Protein AF-R5JD86-F1 (afdb_monomer_lite)

Radius of gyration: 34.87 Å; chains: 1; bounding box: 81×85×89 Å

Foldseek 3Di:
DPPVVVCVVVVLVVLLVLLVLLVVLVLVVVLVVCVVCVVVVVVCVVPVDDDDDDDDDDDDDDDDCPPVVVVVVVVVVVVVVVVVVVVVVVVVVVVVVVVVVVVVVVVVVVVVVPDDDDDDDDDDDDDPDPPPPVVVVVVVVVVVVVPDDPQPVLLVVCVPADFDDDDCPDPQVAFAPFWFKKWWWWQDPVRGIDIDIDTGRGNVLVSVLCVVLVIRTRDIDTDPVCCVVCVCLQAQPDADDLVNLLVLLVQLLVCVVVPHDNLVSLSVVLVVDPDPSVVSLSSQLSSCVVVPDQSLVSNVSHPRHDAPLLSVLSVLCVVVVNNSVSSVVVSVVSVVVVVLVVLLCVLVVVLSVLVVVLCVVLLCCLQPVLVVLVVVVVVDPPQDQDPLLVVSVVVSVCCNVCVVVVVVVSVVSSVVLVVCCVPPPVSVQSSLVSQLPDPLSVLLSLLVLLLLLLVQLLSCVVSVNDNLVSLVSSLSRDPHVVVNQLSVVLNVCVVVVHQSLVSQPPDPSHDPQSSVLSVVCSVVVNSNVSSVVSSVVSSVSNSVSSVVCSVVSVVVSVVVSCVSVVSSVCSNVVSVVSVVVVVVD

Structure (mmCIF, N/CA/C/O backbone):
data_AF-R5JD86-F1
#
_entry.id   AF-R5JD86-F1
#
loop_
_atom_site.group_PDB
_atom_site.id
_atom_site.type_symbol
_atom_site.label_atom_id
_atom_site.label_alt_id
_atom_site.label_comp_id
_atom_site.label_asym_id
_atom_site.label_entity_id
_atom_site.label_seq_id
_atom_site.pdbx_PDB_ins_code
_atom_site.Cartn_x
_atom_site.Cartn_y
_atom_site.Cartn_z
_atom_site.occupancy
_atom_site.B_iso_or_equiv
_atom_site.auth_seq_id
_atom_site.auth_comp_id
_atom_site.auth_asym_id
_atom_site.auth_atom_id
_atom_site.pdbx_PDB_model_num
ATOM 1 N N . MET A 1 1 ? -19.990 -6.003 -42.210 1.00 45.31 1 MET A N 1
ATOM 2 C CA . MET A 1 1 ? -19.298 -6.649 -41.066 1.00 45.31 1 MET A CA 1
ATOM 3 C C . MET A 1 1 ? -17.768 -6.472 -41.062 1.00 45.31 1 MET A C 1
ATOM 5 O O . MET A 1 1 ? -17.205 -6.442 -39.978 1.00 45.31 1 MET A O 1
ATOM 9 N N . GLY A 1 2 ? -17.079 -6.305 -42.204 1.00 39.25 2 GLY A N 1
ATOM 10 C CA . GLY A 1 2 ? -15.602 -6.382 -42.266 1.00 39.25 2 GLY A CA 1
ATOM 11 C C . GLY A 1 2 ? -14.760 -5.263 -41.616 1.00 39.25 2 GLY A C 1
ATOM 12 O O . GLY A 1 2 ? -13.619 -5.518 -41.250 1.00 39.25 2 GLY A O 1
ATOM 13 N N . PHE A 1 3 ? -15.276 -4.042 -41.421 1.00 36.50 3 PHE A N 1
ATOM 14 C CA . PHE A 1 3 ? -14.418 -2.899 -41.039 1.00 36.50 3 PHE A CA 1
ATOM 15 C C . PHE A 1 3 ? -14.002 -2.857 -39.552 1.00 36.50 3 PHE A C 1
ATOM 17 O O . PHE A 1 3 ? -12.994 -2.245 -39.211 1.00 36.50 3 PHE A O 1
ATOM 24 N N . LYS A 1 4 ? -14.736 -3.528 -38.648 1.00 42.00 4 LYS A N 1
ATOM 25 C CA . LYS A 1 4 ? -14.386 -3.580 -37.210 1.00 42.00 4 LYS A CA 1
ATOM 26 C C . LYS A 1 4 ? -13.280 -4.590 -36.874 1.00 42.00 4 LYS A C 1
ATOM 28 O O . LYS A 1 4 ? -12.667 -4.467 -35.820 1.00 42.00 4 LYS A O 1
ATOM 33 N N . VAL A 1 5 ? -13.018 -5.568 -37.745 1.00 43.31 5 VAL A N 1
ATOM 34 C CA . VAL A 1 5 ? -12.048 -6.650 -37.482 1.00 43.31 5 VAL A CA 1
ATOM 35 C C . VAL A 1 5 ? -10.610 -6.215 -37.798 1.00 43.31 5 VAL A C 1
ATOM 37 O O . VAL A 1 5 ? -9.688 -6.610 -37.099 1.00 43.31 5 VAL A O 1
ATOM 40 N N . LEU A 1 6 ? -10.416 -5.338 -38.789 1.00 41.91 6 LEU A N 1
ATOM 41 C CA . LEU A 1 6 ? -9.093 -4.828 -39.187 1.00 41.91 6 LEU A CA 1
ATOM 42 C C . LEU A 1 6 ? -8.493 -3.788 -38.222 1.00 41.91 6 LEU A C 1
ATOM 44 O O . LEU A 1 6 ? -7.280 -3.602 -38.201 1.00 41.91 6 LEU A O 1
ATOM 48 N N . LEU A 1 7 ? -9.320 -3.120 -37.412 1.00 39.66 7 LEU A N 1
ATOM 49 C CA . LEU A 1 7 ? -8.876 -2.083 -36.471 1.00 39.66 7 LEU A CA 1
ATOM 50 C C . LEU A 1 7 ? -8.528 -2.612 -35.072 1.00 39.66 7 LEU A C 1
ATOM 52 O O . LEU A 1 7 ? -7.848 -1.912 -34.322 1.00 39.66 7 LEU A O 1
ATOM 56 N N . SER A 1 8 ? -8.939 -3.832 -34.709 1.00 45.66 8 SER A N 1
ATOM 57 C CA . SER A 1 8 ? -8.667 -4.376 -33.374 1.00 45.66 8 SER A CA 1
ATOM 58 C C . SER A 1 8 ? -7.170 -4.469 -33.021 1.00 45.66 8 SER A C 1
ATOM 60 O O . SER A 1 8 ? -6.835 -4.009 -31.928 1.00 45.66 8 SER A O 1
ATOM 62 N N . PRO A 1 9 ? -6.228 -4.931 -33.881 1.00 42.19 9 PRO A N 1
ATOM 63 C CA . PRO A 1 9 ? -4.818 -4.997 -33.486 1.00 42.19 9 PRO A CA 1
ATOM 64 C C . PRO A 1 9 ? -4.208 -3.605 -33.274 1.00 42.19 9 PRO A C 1
ATOM 66 O O . PRO A 1 9 ? -3.434 -3.420 -32.338 1.00 42.19 9 PRO A O 1
ATOM 69 N N . PHE A 1 10 ? -4.607 -2.597 -34.058 1.00 39.78 10 PHE A N 1
ATOM 70 C CA . PHE A 1 10 ? -4.170 -1.211 -33.850 1.00 39.78 10 PHE A CA 1
ATOM 71 C C . PHE A 1 10 ? -4.706 -0.614 -32.544 1.00 39.78 10 PHE A C 1
ATOM 73 O O . PHE A 1 10 ? -3.984 0.114 -31.867 1.00 39.78 10 PHE A O 1
ATOM 80 N N . VAL A 1 11 ? -5.935 -0.959 -32.149 1.00 43.94 11 VAL A N 1
ATOM 81 C CA . VAL A 1 11 ? -6.513 -0.565 -30.855 1.00 43.94 11 VAL A CA 1
ATOM 82 C C . VAL A 1 11 ? -5.755 -1.218 -29.691 1.00 43.94 11 VAL A C 1
ATOM 84 O O . VAL A 1 11 ? -5.423 -0.529 -28.727 1.00 43.94 11 VAL A O 1
ATOM 87 N N . TYR A 1 12 ? -5.389 -2.502 -29.788 1.00 43.97 12 TYR A N 1
ATOM 88 C CA . TYR A 1 12 ? -4.559 -3.163 -28.770 1.00 43.97 12 TYR A CA 1
ATOM 89 C C . TYR A 1 12 ? -3.136 -2.595 -28.697 1.00 43.97 12 TYR A C 1
ATOM 91 O O . TYR A 1 12 ? -2.645 -2.354 -27.595 1.00 43.97 12 TYR A O 1
ATOM 99 N N . VAL A 1 13 ? -2.492 -2.307 -29.834 1.00 40.47 13 VAL A N 1
ATOM 100 C CA . VAL A 1 13 ? -1.172 -1.652 -29.862 1.00 40.47 13 VAL A CA 1
ATOM 101 C C . VAL A 1 13 ? -1.251 -0.247 -29.263 1.00 40.47 13 VAL A C 1
ATOM 103 O O . VAL A 1 13 ? -0.431 0.086 -28.414 1.00 40.47 13 VAL A O 1
ATOM 106 N N . TYR A 1 14 ? -2.263 0.552 -29.616 1.00 49.34 14 TYR A N 1
ATOM 107 C CA . TYR A 1 14 ? -2.480 1.887 -29.047 1.00 49.34 14 TYR A CA 1
ATOM 108 C C . TYR A 1 14 ? -2.700 1.843 -27.528 1.00 49.34 14 TYR A C 1
ATOM 110 O O . TYR A 1 14 ? -2.069 2.603 -26.797 1.00 49.34 14 TYR A O 1
ATOM 118 N N . HIS A 1 15 ? -3.534 0.926 -27.025 1.00 45.91 15 HIS A N 1
ATOM 119 C CA . HIS A 1 15 ? -3.751 0.769 -25.585 1.00 45.91 15 HIS A CA 1
ATOM 120 C C . HIS A 1 15 ? -2.539 0.184 -24.849 1.00 45.91 15 HIS A C 1
ATOM 122 O O . HIS A 1 15 ? -2.291 0.582 -23.713 1.00 45.91 15 HIS A O 1
ATOM 128 N N . GLY A 1 16 ? -1.748 -0.684 -25.484 1.00 35.59 16 GLY A N 1
ATOM 129 C CA . GLY A 1 16 ? -0.464 -1.151 -24.956 1.00 35.59 16 GLY A CA 1
ATOM 130 C C . GLY A 1 16 ? 0.555 -0.015 -24.842 1.00 35.59 16 GLY A C 1
ATOM 131 O O . GLY A 1 16 ? 1.161 0.166 -23.788 1.00 35.59 16 GLY A O 1
ATOM 132 N N . LEU A 1 17 ? 0.675 0.821 -25.878 1.00 38.34 17 LEU A N 1
ATOM 133 C CA . LEU A 1 17 ? 1.522 2.018 -25.872 1.00 38.34 17 LEU A CA 1
ATOM 134 C C . LEU A 1 17 ? 1.046 3.032 -24.821 1.00 38.34 17 LEU A C 1
ATOM 136 O O . LEU A 1 17 ? 1.865 3.596 -24.101 1.00 38.34 17 LEU A O 1
ATOM 140 N N . LEU A 1 18 ? -0.270 3.205 -24.656 1.00 42.12 18 LEU A N 1
ATOM 141 C CA . LEU A 1 18 ? -0.853 4.036 -23.602 1.00 42.12 18 LEU A CA 1
ATOM 142 C C . LEU A 1 18 ? -0.566 3.466 -22.202 1.00 42.12 18 LEU A C 1
ATOM 144 O O . LEU A 1 18 ? -0.199 4.220 -21.307 1.00 42.12 18 LEU A O 1
ATOM 148 N N . ALA A 1 19 ? -0.676 2.150 -21.999 1.00 41.25 19 ALA A N 1
ATOM 149 C CA . ALA A 1 19 ? -0.350 1.495 -20.732 1.00 41.25 19 ALA A CA 1
ATOM 150 C C . ALA A 1 19 ? 1.147 1.610 -20.400 1.00 41.25 19 ALA A C 1
ATOM 152 O O . ALA A 1 19 ? 1.494 1.889 -19.254 1.00 41.25 19 ALA A O 1
ATOM 153 N N . ILE A 1 20 ? 2.026 1.492 -21.400 1.00 40.75 20 ILE A N 1
ATOM 154 C CA . ILE A 1 20 ? 3.467 1.745 -21.272 1.00 40.75 20 ILE A CA 1
ATOM 155 C C . ILE A 1 20 ? 3.723 3.221 -20.938 1.00 40.75 20 ILE A C 1
ATOM 157 O O . ILE A 1 20 ? 4.465 3.500 -20.004 1.00 40.75 20 ILE A O 1
ATOM 161 N N . LEU A 1 21 ? 3.058 4.174 -21.599 1.00 39.38 21 LEU A N 1
ATOM 162 C CA . LEU A 1 21 ? 3.149 5.607 -21.280 1.00 39.38 21 LEU A CA 1
ATOM 163 C C . LEU A 1 21 ? 2.588 5.952 -19.890 1.00 39.38 21 LEU A C 1
ATOM 165 O O . LEU A 1 21 ? 3.089 6.869 -19.247 1.00 39.38 21 LEU A O 1
ATOM 169 N N . ILE A 1 22 ? 1.597 5.213 -19.385 1.00 45.34 22 ILE A N 1
ATOM 170 C CA . ILE A 1 22 ? 1.053 5.359 -18.025 1.00 45.34 22 ILE A CA 1
ATOM 171 C C . ILE A 1 22 ? 1.972 4.706 -16.988 1.00 45.34 22 ILE A C 1
ATOM 173 O O . ILE A 1 22 ? 2.155 5.268 -15.910 1.00 45.34 22 ILE A O 1
ATOM 177 N N . ALA A 1 23 ? 2.594 3.567 -17.296 1.00 40.78 23 ALA A N 1
ATOM 178 C CA . ALA A 1 23 ? 3.607 2.942 -16.450 1.00 40.78 23 ALA A CA 1
ATOM 179 C C . ALA A 1 23 ? 4.862 3.824 -16.364 1.00 40.78 23 ALA A C 1
ATOM 181 O O . ALA A 1 23 ? 5.325 4.119 -15.265 1.00 40.78 23 ALA A O 1
ATOM 182 N N . ILE A 1 24 ? 5.331 4.345 -17.502 1.00 41.22 24 ILE A N 1
ATOM 183 C CA . ILE A 1 24 ? 6.388 5.357 -17.601 1.00 41.22 24 ILE A CA 1
ATOM 184 C C . ILE A 1 24 ? 5.951 6.653 -16.915 1.00 41.22 24 ILE A C 1
ATOM 186 O O . ILE A 1 24 ? 6.750 7.235 -16.205 1.00 41.22 24 ILE A O 1
ATOM 190 N N . GLY A 1 25 ? 4.699 7.097 -17.028 1.00 40.50 25 GLY A N 1
ATOM 191 C CA . GLY A 1 25 ? 4.195 8.298 -16.351 1.00 40.50 25 GLY A CA 1
ATOM 192 C C . GLY A 1 25 ? 4.081 8.137 -14.831 1.00 40.50 25 GLY A C 1
ATOM 193 O O . GLY A 1 25 ? 4.402 9.053 -14.079 1.00 40.50 25 GLY A O 1
ATOM 194 N N . SER A 1 26 ? 3.689 6.955 -14.357 1.00 41.22 26 SER A N 1
ATOM 195 C CA . SER A 1 26 ? 3.708 6.563 -12.945 1.00 41.22 26 SER A CA 1
ATOM 196 C C . SER A 1 26 ? 5.143 6.529 -12.423 1.00 41.22 26 SER A C 1
ATOM 198 O O . SER A 1 26 ? 5.466 7.185 -11.434 1.00 41.22 26 SER A O 1
ATOM 200 N N . PHE A 1 27 ? 6.029 5.849 -13.147 1.00 43.91 27 PHE A N 1
ATOM 201 C CA . PHE A 1 27 ? 7.451 5.763 -12.858 1.00 43.91 27 PHE A CA 1
ATOM 202 C C . PHE A 1 27 ? 8.108 7.148 -12.853 1.00 43.91 27 PHE A C 1
ATOM 204 O O . PHE A 1 27 ? 8.711 7.494 -11.847 1.00 43.91 27 PHE A O 1
ATOM 211 N N . ILE A 1 28 ? 7.900 7.982 -13.882 1.00 42.19 28 ILE A N 1
ATOM 212 C CA . ILE A 1 28 ? 8.324 9.390 -13.964 1.00 42.19 28 ILE A CA 1
ATOM 213 C C . ILE A 1 28 ? 7.741 10.183 -12.803 1.00 42.19 28 ILE A C 1
ATOM 215 O O . ILE A 1 28 ? 8.452 10.988 -12.227 1.00 42.19 28 ILE A O 1
ATOM 219 N N . ARG A 1 29 ? 6.494 9.958 -12.384 1.00 42.56 29 ARG A N 1
ATOM 220 C CA . ARG A 1 29 ? 5.926 10.633 -11.211 1.00 42.56 29 ARG A CA 1
ATOM 221 C C . ARG A 1 29 ? 6.627 10.219 -9.914 1.00 42.56 29 ARG A C 1
ATOM 223 O O . ARG A 1 29 ? 6.894 11.093 -9.095 1.00 42.56 29 ARG A O 1
ATOM 230 N N . TYR A 1 30 ? 6.957 8.942 -9.720 1.00 50.41 30 TYR A N 1
ATOM 231 C CA . TYR A 1 30 ? 7.744 8.477 -8.567 1.00 50.41 30 TYR A CA 1
ATOM 232 C C . TYR A 1 30 ? 9.201 8.948 -8.623 1.00 50.41 30 TYR A C 1
ATOM 234 O O . TYR A 1 30 ? 9.757 9.326 -7.598 1.00 50.41 30 TYR A O 1
ATOM 242 N N . VAL A 1 31 ? 9.778 9.008 -9.818 1.00 41.56 31 VAL A N 1
ATOM 243 C CA . VAL A 1 31 ? 11.089 9.576 -10.140 1.00 41.56 31 VAL A CA 1
ATOM 244 C C . VAL A 1 31 ? 11.128 11.074 -9.864 1.00 41.56 31 VAL A C 1
ATOM 246 O O . VAL A 1 31 ? 12.050 11.539 -9.218 1.00 41.56 31 VAL A O 1
ATOM 249 N N . PHE A 1 32 ? 10.122 11.834 -10.286 1.00 39.75 32 PHE A N 1
ATOM 250 C CA . PHE A 1 32 ? 10.070 13.291 -10.180 1.00 39.75 32 PHE A CA 1
ATOM 251 C C . PHE A 1 32 ? 9.712 13.714 -8.756 1.00 39.75 32 PHE A C 1
ATOM 253 O O . PHE A 1 32 ? 10.311 14.645 -8.231 1.00 39.75 32 PHE A O 1
ATOM 260 N N . LEU A 1 33 ? 8.833 12.966 -8.072 1.00 44.28 33 LEU A N 1
ATOM 261 C CA . LEU A 1 33 ? 8.681 13.042 -6.615 1.00 44.28 33 LEU A CA 1
ATOM 262 C C . LEU A 1 33 ? 9.970 12.630 -5.896 1.00 44.28 33 LEU A C 1
ATOM 264 O O . LEU A 1 33 ? 10.293 13.223 -4.875 1.00 44.28 33 LEU A O 1
ATOM 268 N N . GLY A 1 34 ? 10.717 11.662 -6.430 1.00 40.78 34 GLY A N 1
ATOM 269 C CA . GLY A 1 34 ? 12.030 11.248 -5.943 1.00 40.78 34 GLY A CA 1
ATOM 270 C C . GLY A 1 34 ? 13.074 12.356 -6.072 1.00 40.78 34 GLY A C 1
ATOM 271 O O . GLY A 1 34 ? 13.744 12.644 -5.093 1.00 40.78 34 GLY A O 1
ATOM 272 N N . ILE A 1 35 ? 13.148 13.033 -7.221 1.00 42.50 35 ILE A N 1
ATOM 273 C CA . ILE A 1 35 ? 14.048 14.158 -7.526 1.00 42.50 35 ILE A CA 1
ATOM 274 C C . ILE A 1 35 ? 13.656 15.408 -6.725 1.00 42.50 35 ILE A C 1
ATOM 276 O O . ILE A 1 35 ? 14.527 16.053 -6.156 1.00 42.50 35 ILE A O 1
ATOM 280 N N . LEU A 1 36 ? 12.365 15.733 -6.593 1.00 41.94 36 LEU A N 1
ATOM 281 C CA . LEU A 1 36 ? 11.893 16.812 -5.708 1.00 41.94 36 LEU A CA 1
ATOM 282 C C . LEU A 1 36 ? 12.123 16.489 -4.226 1.00 41.94 36 LEU A C 1
ATOM 284 O O . LEU A 1 36 ? 12.422 17.382 -3.434 1.00 41.94 36 LEU A O 1
ATOM 288 N N . ALA A 1 37 ? 12.022 15.216 -3.840 1.00 41.00 37 ALA A N 1
ATOM 289 C CA . ALA A 1 37 ? 12.393 14.771 -2.507 1.00 41.00 37 ALA A CA 1
ATOM 290 C C . ALA A 1 37 ? 13.915 14.688 -2.321 1.00 41.00 37 ALA A C 1
ATOM 292 O O . ALA A 1 37 ? 14.352 14.796 -1.181 1.00 41.00 37 ALA A O 1
ATOM 293 N N . PHE A 1 38 ? 14.721 14.547 -3.378 1.00 39.97 38 PHE A N 1
ATOM 294 C CA . PHE A 1 38 ? 16.162 14.278 -3.317 1.00 39.97 38 PHE A CA 1
ATOM 295 C C . PHE A 1 38 ? 16.941 15.343 -2.523 1.00 39.97 38 PHE A C 1
ATOM 297 O O . PHE A 1 38 ? 17.657 14.946 -1.602 1.00 39.97 38 PHE A O 1
ATOM 304 N N . PRO A 1 39 ? 16.726 16.668 -2.703 1.00 44.28 39 PRO A N 1
ATOM 305 C CA . PRO A 1 39 ? 17.288 17.681 -1.808 1.00 44.28 39 PRO A CA 1
ATOM 306 C C . PRO A 1 39 ? 16.869 17.473 -0.347 1.00 44.28 39 PRO A C 1
ATOM 308 O O . PRO A 1 39 ? 17.704 17.463 0.555 1.00 44.28 39 PRO A O 1
ATOM 311 N N . THR A 1 40 ? 15.578 17.232 -0.092 1.00 42.69 40 THR A N 1
ATOM 312 C CA . THR A 1 40 ? 15.061 17.018 1.274 1.00 42.69 40 THR A CA 1
ATOM 313 C C . THR A 1 40 ? 15.530 15.697 1.895 1.00 42.69 40 THR A C 1
ATOM 315 O O . THR A 1 40 ? 15.590 15.576 3.117 1.00 42.69 40 THR A O 1
ATOM 318 N N . MET A 1 41 ? 15.878 14.711 1.067 1.00 43.44 41 MET A N 1
ATOM 319 C CA . MET A 1 41 ? 16.359 13.390 1.453 1.00 43.44 41 MET A CA 1
ATOM 320 C C . MET A 1 41 ? 17.859 13.412 1.731 1.00 43.44 41 MET A C 1
ATOM 322 O O . MET A 1 41 ? 18.262 12.849 2.739 1.00 43.44 41 MET A O 1
ATOM 326 N N . ILE A 1 42 ? 18.663 14.126 0.935 1.00 44.97 42 ILE A N 1
ATOM 327 C CA . ILE A 1 42 ? 20.075 14.401 1.242 1.00 44.97 42 ILE A CA 1
ATOM 328 C C . ILE A 1 42 ? 20.181 15.204 2.540 1.00 44.97 42 ILE A C 1
ATOM 330 O O . ILE A 1 42 ? 20.923 14.811 3.436 1.00 44.97 42 ILE A O 1
ATOM 334 N N . VAL A 1 43 ? 19.374 16.260 2.704 1.00 46.69 43 VAL A N 1
ATOM 335 C CA . VAL A 1 43 ? 19.314 17.012 3.968 1.00 46.69 43 VAL A CA 1
ATOM 336 C C . VAL A 1 43 ? 18.906 16.097 5.127 1.00 46.69 43 VAL A C 1
ATOM 338 O O . VAL A 1 43 ? 19.534 16.138 6.178 1.00 46.69 43 VAL A O 1
ATOM 341 N N . ARG A 1 44 ? 17.928 15.196 4.956 1.00 44.34 44 ARG A N 1
ATOM 342 C CA . ARG A 1 44 ? 17.581 14.206 5.995 1.00 44.34 44 ARG A CA 1
ATOM 343 C C . ARG A 1 44 ? 18.658 13.145 6.233 1.00 44.34 44 ARG A C 1
ATOM 345 O O . ARG A 1 44 ? 18.759 12.688 7.361 1.00 44.34 44 ARG A O 1
ATOM 352 N N . LEU A 1 45 ? 19.451 12.760 5.236 1.00 43.56 45 LEU A N 1
ATOM 353 C CA . LEU A 1 45 ? 20.559 11.811 5.392 1.00 43.56 45 LEU A CA 1
ATOM 354 C C . LEU A 1 45 ? 21.751 12.443 6.123 1.00 43.56 45 LEU A C 1
ATOM 356 O O . LEU A 1 45 ? 22.388 11.765 6.920 1.00 43.56 45 LEU A O 1
ATOM 360 N N . PHE A 1 46 ? 22.004 13.740 5.929 1.00 46.00 46 PHE A N 1
ATOM 361 C CA . PHE A 1 46 ? 23.019 14.484 6.684 1.00 46.00 46 PHE A CA 1
ATOM 362 C C . PHE A 1 46 ? 22.548 14.947 8.074 1.00 46.00 46 PHE A C 1
ATOM 364 O O . PHE A 1 46 ? 23.375 15.114 8.966 1.00 46.00 46 PHE A O 1
ATOM 371 N N . VAL A 1 47 ? 21.240 15.145 8.284 1.00 43.69 47 VAL A N 1
ATOM 372 C CA . VAL A 1 47 ? 20.673 15.622 9.564 1.00 43.69 47 VAL A CA 1
ATOM 373 C C . VAL A 1 47 ? 20.168 14.480 10.462 1.00 43.69 47 VAL A C 1
ATOM 375 O O . VAL A 1 47 ? 20.021 14.683 11.667 1.00 43.69 47 VAL A O 1
ATOM 378 N N . ARG A 1 48 ? 19.926 13.262 9.948 1.00 35.56 48 ARG A N 1
ATOM 379 C CA . ARG A 1 48 ? 19.455 12.127 10.769 1.00 35.56 48 ARG A CA 1
ATOM 380 C C . ARG A 1 48 ? 20.595 11.357 11.441 1.00 35.56 48 ARG A C 1
ATOM 382 O O . ARG A 1 48 ? 20.855 10.210 11.108 1.00 35.56 48 ARG A O 1
ATOM 389 N N . ASP A 1 49 ? 21.170 12.051 12.417 1.00 33.78 49 ASP A N 1
ATOM 390 C CA . ASP A 1 49 ? 21.819 11.608 13.659 1.00 33.78 49 ASP A CA 1
ATOM 391 C C . ASP A 1 49 ? 22.789 10.405 13.669 1.00 33.78 49 ASP A C 1
ATOM 393 O O . ASP A 1 49 ? 22.507 9.288 13.240 1.00 33.78 49 ASP A O 1
ATOM 397 N N . LYS A 1 50 ? 23.915 10.629 14.354 1.00 36.91 50 LYS A N 1
ATOM 398 C CA . LYS A 1 50 ? 24.876 9.616 14.796 1.00 36.91 50 LYS A CA 1
ATOM 399 C C . LYS A 1 50 ? 24.340 8.839 16.012 1.00 36.91 50 LYS A C 1
ATOM 401 O O . LYS A 1 50 ? 24.943 8.893 17.084 1.00 36.91 50 LYS A O 1
ATOM 406 N N . SER A 1 51 ? 23.272 8.055 15.869 1.00 38.44 51 SER A N 1
ATOM 407 C CA . SER A 1 51 ? 22.971 7.027 16.875 1.00 38.44 51 SER A CA 1
ATOM 408 C C . SER A 1 51 ? 22.169 5.833 16.338 1.00 38.44 51 SER A C 1
ATOM 410 O O . SER A 1 51 ? 21.306 5.971 15.477 1.00 38.44 51 SER A O 1
ATOM 412 N N . LYS A 1 52 ? 22.444 4.659 16.933 1.00 31.52 52 LYS A N 1
ATOM 413 C CA . LYS A 1 52 ? 21.736 3.364 16.804 1.00 31.52 52 LYS A CA 1
ATOM 414 C C . LYS A 1 52 ? 22.006 2.530 15.540 1.00 31.52 52 LYS A C 1
ATOM 416 O O . LYS A 1 52 ? 21.306 2.598 14.535 1.00 31.52 52 LYS A O 1
ATOM 421 N N . THR A 1 53 ? 22.963 1.615 15.683 1.00 31.47 53 THR A N 1
ATOM 422 C CA . THR A 1 53 ? 23.020 0.342 14.951 1.00 31.47 53 THR A CA 1
ATOM 423 C C . THR A 1 53 ? 21.995 -0.658 15.513 1.00 31.47 53 THR A C 1
ATOM 425 O O . THR A 1 53 ? 21.849 -0.743 16.733 1.00 31.47 53 THR A O 1
ATOM 428 N N . PRO A 1 54 ? 21.346 -1.481 14.669 1.00 34.47 54 PRO A N 1
ATOM 429 C CA . PRO A 1 54 ? 20.686 -2.712 15.094 1.00 34.47 54 PRO A CA 1
ATOM 430 C C . PRO A 1 54 ? 21.477 -3.963 14.661 1.00 34.47 54 PRO A C 1
ATOM 432 O O . PRO A 1 54 ? 21.693 -4.206 13.476 1.00 34.47 54 PRO A O 1
ATOM 435 N N . LYS A 1 55 ? 21.870 -4.785 15.642 1.00 34.88 55 LYS A N 1
ATOM 436 C CA . LYS A 1 55 ? 21.904 -6.262 15.530 1.00 34.88 55 LYS A CA 1
ATOM 437 C C . LYS A 1 55 ? 20.493 -6.735 15.981 1.00 34.88 55 LYS A C 1
ATOM 439 O O . LYS A 1 55 ? 19.846 -5.972 16.691 1.00 34.88 55 LYS A O 1
ATOM 444 N N . VAL A 1 56 ? 19.909 -7.887 15.637 1.00 36.94 56 VAL A N 1
ATOM 445 C CA . VAL A 1 56 ? 20.404 -9.265 15.416 1.00 36.94 56 VAL A CA 1
ATOM 446 C C . VAL A 1 56 ? 19.488 -9.970 14.364 1.00 36.94 56 VAL A C 1
ATOM 448 O O . VAL A 1 56 ? 18.467 -9.403 13.991 1.00 36.94 56 VAL A O 1
ATOM 451 N N . THR A 1 57 ? 19.882 -11.113 13.769 1.00 34.12 57 THR A N 1
ATOM 452 C CA . THR A 1 57 ? 19.216 -12.467 13.775 1.00 34.12 57 THR A CA 1
ATOM 453 C C . THR A 1 57 ? 18.711 -12.879 12.366 1.00 34.12 57 THR A C 1
ATOM 455 O O . THR A 1 57 ? 18.281 -11.998 11.635 1.00 34.12 57 THR A O 1
ATOM 458 N N . ILE A 1 58 ? 18.746 -14.146 11.897 1.00 36.81 58 ILE A N 1
ATOM 459 C CA . ILE A 1 58 ? 19.566 -15.323 12.291 1.00 36.81 58 ILE A CA 1
ATOM 460 C C . ILE A 1 58 ? 19.735 -16.358 11.122 1.00 36.81 58 ILE A C 1
ATOM 462 O O . ILE A 1 58 ? 19.114 -16.226 10.078 1.00 36.81 58 ILE A O 1
ATOM 466 N N . GLU A 1 59 ? 20.646 -17.324 11.308 1.00 29.05 59 GLU A N 1
ATOM 467 C CA . GLU A 1 59 ? 20.898 -18.648 10.664 1.00 29.05 59 GLU A CA 1
ATOM 468 C C . GLU A 1 59 ? 20.385 -19.075 9.262 1.00 29.05 59 GLU A C 1
ATOM 470 O O . GLU A 1 59 ? 19.219 -19.392 9.065 1.00 29.05 59 GLU A O 1
ATOM 475 N N . ALA A 1 60 ? 21.354 -19.414 8.391 1.00 27.95 60 ALA A N 1
ATOM 476 C CA . ALA A 1 60 ? 21.441 -20.725 7.721 1.00 27.95 60 ALA A CA 1
ATOM 477 C C . ALA A 1 60 ? 22.922 -21.058 7.387 1.00 27.95 60 ALA A C 1
ATOM 479 O O . ALA A 1 60 ? 23.603 -20.228 6.791 1.00 27.95 60 ALA A O 1
ATOM 480 N N . LYS A 1 61 ? 23.401 -22.271 7.737 1.00 32.56 61 LYS A N 1
ATOM 481 C CA . LYS A 1 61 ? 24.798 -22.810 7.671 1.00 32.56 61 LYS A CA 1
ATOM 482 C C . LYS A 1 61 ? 25.696 -22.649 8.921 1.00 32.56 61 LYS A C 1
ATOM 484 O O . LYS A 1 61 ? 26.739 -21.999 8.895 1.00 32.56 61 LYS A O 1
ATOM 489 N N . LYS A 1 62 ? 25.354 -23.385 9.985 1.00 31.23 62 LYS A N 1
ATOM 490 C CA . LYS A 1 62 ? 26.338 -24.177 10.767 1.00 31.23 62 LYS A CA 1
ATOM 491 C C . LYS A 1 62 ? 26.546 -25.485 9.967 1.00 31.23 62 LYS A C 1
ATOM 493 O O . LYS A 1 62 ? 25.577 -25.944 9.378 1.00 31.23 62 LYS A O 1
ATOM 498 N N . THR A 1 63 ? 27.728 -26.077 9.798 1.00 39.84 63 THR A N 1
ATOM 499 C CA . THR A 1 63 ? 28.811 -26.336 10.765 1.00 39.84 63 THR A CA 1
ATOM 500 C C . THR A 1 63 ? 30.206 -26.317 10.115 1.00 39.84 63 THR A C 1
ATOM 502 O O . THR A 1 63 ? 30.474 -27.160 9.271 1.00 39.84 63 THR A O 1
ATOM 505 N N . GLU A 1 64 ? 31.098 -25.422 10.568 1.00 37.12 64 GLU A N 1
ATOM 506 C CA . GLU A 1 64 ? 32.569 -25.650 10.630 1.00 37.12 64 GLU A CA 1
ATOM 507 C C . GLU A 1 64 ? 33.283 -24.503 11.384 1.00 37.12 64 GLU A C 1
ATOM 509 O O . GLU A 1 64 ? 34.162 -24.716 12.210 1.00 37.12 64 GLU A O 1
ATOM 514 N N . ASN A 1 65 ? 32.845 -23.256 11.177 1.00 44.75 65 ASN A N 1
ATOM 515 C CA . ASN A 1 65 ? 33.564 -22.047 11.620 1.00 44.75 65 ASN A CA 1
ATOM 516 C C . ASN A 1 65 ? 33.362 -21.616 13.095 1.00 44.75 65 ASN A C 1
ATOM 518 O O . ASN A 1 65 ? 33.585 -20.450 13.426 1.00 44.75 65 ASN A O 1
ATOM 522 N N . SER A 1 66 ? 32.933 -22.504 14.002 1.00 46.09 66 SER A N 1
ATOM 523 C CA . SER A 1 66 ? 32.545 -22.081 15.365 1.00 46.09 66 SER A CA 1
ATOM 524 C C . SER A 1 66 ? 33.716 -21.712 16.286 1.00 46.09 66 SER A C 1
ATOM 526 O O . SER A 1 66 ? 33.505 -20.950 17.224 1.00 46.09 66 SER A O 1
ATOM 528 N N . TYR A 1 67 ? 34.931 -22.208 16.029 1.00 47.19 67 TYR A N 1
ATOM 529 C CA . TYR A 1 67 ? 36.094 -21.922 16.880 1.00 47.19 67 TYR A CA 1
ATOM 530 C C . TYR A 1 67 ? 36.815 -20.624 16.478 1.00 47.19 67 TYR A C 1
ATOM 532 O O . TYR A 1 67 ? 37.055 -19.772 17.326 1.00 47.19 67 TYR A O 1
ATOM 540 N N . LYS A 1 68 ? 37.027 -20.378 15.176 1.00 51.69 68 LYS A N 1
ATOM 541 C CA . LYS A 1 68 ? 37.725 -19.167 14.687 1.00 51.69 68 LYS A CA 1
ATOM 542 C C . LYS A 1 68 ? 36.999 -17.846 14.984 1.00 51.69 68 LYS A C 1
ATOM 544 O O . LYS A 1 68 ? 37.625 -16.791 14.966 1.00 51.69 68 LYS A O 1
ATOM 549 N N . LYS A 1 69 ? 35.682 -17.865 15.218 1.00 52.12 69 LYS A N 1
ATOM 550 C CA . LYS A 1 69 ? 34.890 -16.638 15.422 1.00 52.12 69 LYS A CA 1
ATOM 551 C C . LYS A 1 69 ? 35.046 -16.048 16.829 1.00 52.12 69 LYS A C 1
ATOM 553 O O . LYS A 1 69 ? 34.937 -14.834 16.983 1.00 52.12 69 LYS A O 1
ATOM 558 N N . THR A 1 70 ? 35.300 -16.884 17.833 1.00 58.06 70 THR A N 1
ATOM 559 C CA . THR A 1 70 ? 35.416 -16.462 19.238 1.00 58.06 70 THR A CA 1
ATOM 560 C C . THR A 1 70 ? 36.724 -15.710 19.479 1.00 58.06 70 THR A C 1
ATOM 562 O O . THR A 1 70 ? 36.707 -14.628 20.061 1.00 58.06 70 THR A O 1
ATOM 565 N N . ASP A 1 71 ? 37.830 -16.217 18.930 1.00 65.12 71 ASP A N 1
ATOM 566 C CA . ASP A 1 71 ? 39.164 -15.615 19.065 1.00 65.12 71 ASP A CA 1
ATOM 567 C C . ASP A 1 71 ? 39.248 -14.241 18.383 1.00 65.12 71 ASP A C 1
ATOM 569 O O . ASP A 1 71 ? 39.819 -13.298 18.929 1.00 65.12 71 ASP A O 1
ATOM 573 N N . ILE A 1 72 ? 38.609 -14.091 17.215 1.00 70.56 72 ILE A N 1
ATOM 574 C CA . ILE A 1 72 ? 38.525 -12.806 16.502 1.00 70.56 72 ILE A CA 1
ATOM 575 C C . ILE A 1 72 ? 37.742 -11.774 17.331 1.00 70.56 72 ILE A C 1
ATOM 577 O O . ILE A 1 72 ? 38.174 -10.628 17.441 1.00 70.56 72 ILE A O 1
ATOM 581 N N . LEU A 1 73 ? 36.628 -12.174 17.956 1.00 71.88 73 LEU A N 1
ATOM 582 C CA . LEU A 1 73 ? 35.825 -11.284 18.805 1.00 71.88 73 LEU A CA 1
ATOM 583 C C . LEU A 1 73 ? 36.557 -10.881 20.095 1.00 71.88 73 LEU A C 1
ATOM 585 O O . LEU A 1 73 ? 36.444 -9.730 20.517 1.00 71.88 73 LEU A O 1
ATOM 589 N N . LEU A 1 74 ? 37.332 -11.788 20.697 1.00 73.12 74 LEU A N 1
ATOM 590 C CA . LEU A 1 74 ? 38.204 -11.475 21.835 1.00 73.12 74 LEU A CA 1
ATOM 591 C C . LEU A 1 74 ? 39.289 -10.462 21.438 1.00 73.12 74 LEU A C 1
ATOM 593 O O . LEU A 1 74 ? 39.409 -9.415 22.077 1.00 73.12 74 LEU A O 1
ATOM 597 N N . ALA A 1 75 ? 39.994 -10.701 20.328 1.00 74.94 75 ALA A N 1
ATOM 598 C CA . ALA A 1 75 ? 41.033 -9.802 19.825 1.00 74.94 75 ALA A CA 1
ATOM 599 C C . ALA A 1 75 ? 40.494 -8.409 19.430 1.00 74.94 75 ALA A C 1
ATOM 601 O O . ALA A 1 75 ? 41.164 -7.395 19.645 1.00 74.94 75 ALA A O 1
ATOM 602 N N . GLU A 1 76 ? 39.279 -8.315 18.877 1.00 76.12 76 GLU A N 1
ATOM 603 C CA . GLU A 1 76 ? 38.613 -7.026 18.642 1.00 76.12 76 GLU A CA 1
ATOM 604 C C . GLU A 1 76 ? 38.273 -6.307 19.956 1.00 76.12 76 GLU A C 1
ATOM 606 O O . GLU A 1 76 ? 38.503 -5.099 20.074 1.00 76.12 76 GLU A O 1
ATOM 611 N N . HIS A 1 77 ? 37.786 -7.035 20.964 1.00 74.19 77 HIS A N 1
ATOM 612 C CA . HIS A 1 77 ? 37.418 -6.454 22.254 1.00 74.19 77 HIS A CA 1
ATOM 613 C C . HIS A 1 77 ? 38.640 -5.948 23.046 1.00 74.19 77 HIS A C 1
ATOM 615 O O . HIS A 1 77 ? 38.549 -4.927 23.738 1.00 74.19 77 HIS A O 1
ATOM 621 N N . GLU A 1 78 ? 39.793 -6.607 22.933 1.00 77.62 78 GLU A N 1
ATOM 622 C CA . GLU A 1 78 ? 41.059 -6.131 23.506 1.00 77.62 78 GLU A CA 1
ATOM 623 C C . GLU A 1 78 ? 41.574 -4.878 22.786 1.00 77.62 78 GLU A C 1
ATOM 625 O O . GLU A 1 78 ? 41.898 -3.882 23.437 1.00 77.62 78 GLU A O 1
ATOM 630 N N . ARG A 1 79 ? 41.533 -4.858 21.446 1.00 76.12 79 ARG A N 1
ATOM 631 C CA . ARG A 1 79 ? 41.874 -3.669 20.643 1.00 76.12 79 ARG A CA 1
ATOM 632 C C . ARG A 1 79 ? 40.965 -2.473 20.943 1.00 76.12 79 ARG A C 1
ATOM 634 O O . ARG A 1 79 ? 41.422 -1.331 20.893 1.00 76.12 79 ARG A O 1
ATOM 641 N N . GLU A 1 80 ? 39.690 -2.695 21.261 1.00 77.19 80 GLU A N 1
ATOM 642 C CA . GLU A 1 80 ? 38.808 -1.628 21.750 1.00 77.19 80 GLU A CA 1
ATOM 643 C C . GLU A 1 80 ? 39.193 -1.123 23.146 1.00 77.19 80 GLU A C 1
ATOM 645 O O . GLU A 1 80 ? 39.170 0.091 23.370 1.00 77.19 80 GLU A O 1
ATOM 650 N N . LYS A 1 81 ? 39.557 -2.017 24.077 1.00 74.88 81 LYS A N 1
ATOM 651 C CA . LYS A 1 81 ? 40.022 -1.630 25.420 1.00 74.88 81 LYS A CA 1
ATOM 652 C C . LYS A 1 81 ? 41.302 -0.793 25.339 1.00 74.88 81 LYS A C 1
ATOM 654 O O . LYS A 1 81 ? 41.348 0.277 25.940 1.00 74.88 81 LYS A O 1
ATOM 659 N N . GLU A 1 82 ? 42.282 -1.199 24.530 1.00 78.94 82 GLU A N 1
ATOM 660 C CA . GLU A 1 82 ? 43.492 -0.402 24.274 1.00 78.94 82 GLU A CA 1
ATOM 661 C C . GLU A 1 82 ? 43.179 0.985 23.694 1.00 78.94 82 GLU A C 1
ATOM 663 O O . GLU A 1 82 ? 43.754 1.984 24.128 1.00 78.94 82 GLU A O 1
ATOM 668 N N . LYS A 1 83 ? 42.279 1.070 22.703 1.00 77.12 83 LYS A N 1
ATOM 669 C CA . LYS A 1 83 ? 41.895 2.354 22.092 1.00 77.12 83 LYS A CA 1
ATOM 670 C C . LYS A 1 83 ? 41.233 3.286 23.106 1.00 77.12 83 LYS A C 1
ATOM 672 O O . LYS A 1 83 ? 41.553 4.472 23.116 1.00 77.12 83 LYS A O 1
ATOM 677 N N . LYS A 1 84 ? 40.357 2.757 23.967 1.00 78.06 84 LYS A N 1
ATOM 678 C CA . LYS A 1 84 ? 39.710 3.514 25.051 1.00 78.06 84 LYS A CA 1
ATOM 679 C C . LYS A 1 84 ? 40.739 3.988 26.084 1.00 78.06 84 LYS A C 1
ATOM 681 O O . LYS A 1 84 ? 40.772 5.180 26.368 1.00 78.06 84 LYS A O 1
ATOM 686 N N . ALA A 1 85 ? 41.654 3.122 26.525 1.00 77.94 85 ALA A N 1
ATOM 687 C CA . ALA A 1 85 ? 42.736 3.492 27.444 1.00 77.94 85 ALA A CA 1
ATOM 688 C C . ALA A 1 85 ? 43.641 4.607 26.875 1.00 77.94 85 ALA A C 1
ATOM 690 O O . ALA A 1 85 ? 43.826 5.641 27.514 1.00 77.94 85 ALA A O 1
ATOM 691 N N . LYS A 1 86 ? 44.114 4.467 25.626 1.00 78.94 86 LYS A N 1
ATOM 692 C CA . LYS A 1 86 ? 44.924 5.493 24.932 1.00 78.94 86 LYS A CA 1
ATOM 693 C C . LYS A 1 86 ? 44.156 6.806 24.705 1.00 78.94 86 LYS A C 1
ATOM 695 O O . LYS A 1 86 ? 44.766 7.868 24.573 1.00 78.94 86 LYS A O 1
ATOM 700 N N . GLN A 1 87 ? 42.823 6.764 24.642 1.00 73.62 87 GLN A N 1
ATOM 701 C CA . GLN A 1 87 ? 41.979 7.956 24.533 1.00 73.62 87 GLN A CA 1
ATOM 702 C C . GLN A 1 87 ? 41.780 8.648 25.892 1.00 73.62 87 GLN A C 1
ATOM 704 O O . GLN A 1 87 ? 41.881 9.873 25.959 1.00 73.62 87 GLN A O 1
ATOM 709 N N . GLU A 1 88 ? 41.564 7.895 26.971 1.00 77.19 88 GLU A N 1
ATOM 710 C CA . GLU A 1 88 ? 41.501 8.424 28.342 1.00 77.19 88 GLU A CA 1
ATOM 711 C C . GLU A 1 88 ? 42.839 9.018 28.796 1.00 77.19 88 GLU A C 1
ATOM 713 O O . GLU A 1 88 ? 42.862 10.079 29.419 1.00 77.19 88 GLU A O 1
ATOM 718 N N . GLU A 1 89 ? 43.961 8.402 28.421 1.00 79.81 89 GLU A N 1
ATOM 719 C CA . GLU A 1 89 ? 45.303 8.918 28.696 1.00 79.81 89 GLU A CA 1
ATOM 720 C C . GLU A 1 89 ? 45.545 10.272 28.007 1.00 79.81 89 GLU A C 1
ATOM 722 O O . GLU A 1 89 ? 45.955 11.234 28.659 1.00 79.81 89 GLU A O 1
ATOM 727 N N . LYS A 1 90 ? 45.171 10.409 26.725 1.00 78.31 90 LYS A N 1
ATOM 728 C CA . LYS A 1 90 ? 45.199 11.703 26.015 1.00 78.31 90 LYS A CA 1
ATOM 729 C C . LYS A 1 90 ? 44.287 12.753 26.653 1.00 78.31 90 LYS A C 1
ATOM 731 O O . LYS A 1 90 ? 44.626 13.936 26.653 1.00 78.31 90 LYS A O 1
ATOM 736 N N . ILE A 1 91 ? 43.138 12.351 27.203 1.00 76.50 91 ILE A N 1
ATOM 737 C CA . ILE A 1 91 ? 42.244 13.259 27.940 1.00 76.50 91 ILE A CA 1
ATOM 738 C C . ILE A 1 91 ? 42.887 13.688 29.269 1.00 76.50 91 ILE A C 1
ATOM 740 O O . ILE A 1 91 ? 42.831 14.871 29.602 1.00 76.50 91 ILE A O 1
ATOM 744 N N . ARG A 1 92 ? 43.554 12.782 29.999 1.00 77.62 92 ARG A N 1
ATOM 745 C CA . ARG A 1 92 ? 44.313 13.116 31.218 1.00 77.62 92 ARG A CA 1
ATOM 746 C C . ARG A 1 92 ? 45.452 14.096 30.936 1.00 77.62 92 ARG A C 1
ATOM 748 O O . ARG A 1 92 ? 45.499 15.132 31.593 1.00 77.62 92 ARG A O 1
ATOM 755 N N . GLN A 1 93 ? 46.285 13.829 29.929 1.00 77.88 93 GLN A N 1
ATOM 756 C CA . GLN A 1 93 ? 47.380 14.722 29.520 1.00 77.88 93 GLN A CA 1
ATOM 757 C C . GLN A 1 93 ? 46.858 16.117 29.141 1.00 77.88 93 GLN A C 1
ATOM 759 O O . GLN A 1 93 ? 47.341 17.128 29.647 1.00 77.88 93 GLN A O 1
ATOM 764 N N . LYS A 1 94 ? 45.791 16.191 28.333 1.00 75.19 94 LYS A N 1
ATOM 765 C CA . LYS A 1 94 ? 45.166 17.469 27.957 1.00 75.19 94 LYS A CA 1
ATOM 766 C C . LYS A 1 94 ? 44.554 18.210 29.153 1.00 75.19 94 LYS A C 1
ATOM 768 O O . LYS A 1 94 ? 44.583 19.437 29.199 1.00 75.19 94 LYS A O 1
ATOM 773 N N . ASN A 1 95 ? 44.012 17.491 30.135 1.00 73.88 95 ASN A N 1
ATOM 774 C CA . ASN A 1 95 ? 43.505 18.094 31.367 1.00 73.88 95 ASN A CA 1
ATOM 775 C C . ASN A 1 95 ? 44.639 18.599 32.276 1.00 73.88 95 ASN A C 1
ATOM 777 O O . ASN A 1 95 ? 44.451 19.624 32.930 1.00 73.88 95 ASN A O 1
ATOM 781 N N . GLN A 1 96 ? 45.806 17.946 32.285 1.00 75.62 96 GLN A N 1
ATOM 782 C CA . GLN A 1 96 ? 47.012 18.445 32.959 1.00 75.62 96 GLN A CA 1
ATOM 783 C C . GLN A 1 96 ? 47.541 19.721 32.284 1.00 75.62 96 GLN A C 1
ATOM 785 O O . GLN A 1 96 ? 47.680 20.727 32.973 1.00 75.62 96 GLN A O 1
ATOM 790 N N . GLU A 1 97 ? 47.666 19.760 30.951 1.00 77.94 97 GLU A N 1
ATOM 791 C CA . GLU A 1 97 ? 47.985 21.002 30.216 1.00 77.94 97 GLU A CA 1
ATOM 792 C C . GLU A 1 97 ? 47.013 22.151 30.546 1.00 77.94 97 GLU A C 1
ATOM 794 O O . GLU A 1 97 ? 47.411 23.311 30.641 1.00 77.94 97 GLU A O 1
ATOM 799 N N . ILE A 1 98 ? 45.714 21.860 30.689 1.00 75.06 98 ILE A N 1
ATOM 800 C CA . ILE A 1 98 ? 44.700 22.869 31.033 1.00 75.06 98 ILE A CA 1
ATOM 801 C C . ILE A 1 98 ? 44.852 23.341 32.487 1.00 75.06 98 ILE A C 1
ATOM 803 O O . ILE A 1 98 ? 44.614 24.519 32.758 1.00 75.06 98 ILE A O 1
ATOM 807 N N . GLN A 1 99 ? 45.245 22.465 33.418 1.00 71.19 99 GLN A N 1
ATOM 808 C CA . GLN A 1 99 ? 45.574 22.844 34.798 1.00 71.19 99 GLN A CA 1
ATOM 809 C C . GLN A 1 99 ? 46.823 23.737 34.836 1.00 71.19 99 GLN A C 1
ATOM 811 O O . GLN A 1 99 ? 46.777 24.810 35.431 1.00 71.19 99 GLN A O 1
ATOM 816 N N . GLU A 1 100 ? 47.893 23.366 34.129 1.00 73.81 100 GLU A N 1
ATOM 817 C CA . GLU A 1 100 ? 49.131 24.153 34.031 1.00 73.81 100 GLU A CA 1
ATOM 818 C C . GLU A 1 100 ? 48.890 25.520 33.379 1.00 73.81 100 GLU A C 1
ATOM 820 O O . GLU A 1 100 ? 49.250 26.549 33.949 1.00 73.81 100 GLU A O 1
ATOM 825 N N . LYS A 1 101 ? 48.163 25.573 32.254 1.00 72.00 101 LYS A N 1
ATOM 826 C CA . LYS A 1 101 ? 47.770 26.837 31.604 1.00 72.00 101 LYS A CA 1
ATOM 827 C C . LYS A 1 101 ? 46.863 27.701 32.489 1.00 72.00 101 LYS A C 1
ATOM 829 O O . LYS A 1 101 ? 46.903 28.925 32.380 1.00 72.00 101 LYS A O 1
ATOM 834 N N . LYS A 1 102 ? 46.058 27.111 33.382 1.00 72.69 102 LYS A N 1
ATOM 835 C CA . LYS A 1 102 ? 45.287 27.859 34.396 1.00 72.69 102 LYS A CA 1
ATOM 836 C C . LYS A 1 102 ? 46.161 28.351 35.551 1.00 72.69 102 LYS A C 1
ATOM 838 O O . LYS A 1 102 ? 45.917 29.451 36.036 1.00 72.69 102 LYS A O 1
ATOM 843 N N . ALA A 1 103 ? 47.168 27.586 35.968 1.00 68.81 103 ALA A N 1
ATOM 844 C CA . ALA A 1 103 ? 48.142 28.013 36.970 1.00 68.81 103 ALA A CA 1
ATOM 845 C C . ALA A 1 103 ? 49.012 29.171 36.447 1.00 68.81 103 ALA A C 1
ATOM 847 O O . ALA A 1 103 ? 49.143 30.181 37.128 1.00 68.81 103 ALA A O 1
ATOM 848 N N . GLN A 1 104 ? 49.505 29.084 35.206 1.00 64.62 104 GLN A N 1
ATOM 849 C CA . GLN A 1 104 ? 50.238 30.170 34.546 1.00 64.62 104 GLN A CA 1
ATOM 850 C C . GLN A 1 104 ? 49.378 31.416 34.315 1.00 64.62 104 GLN A C 1
ATOM 852 O O . GLN A 1 104 ? 49.868 32.520 34.518 1.00 64.62 104 GLN A O 1
ATOM 857 N N . ARG A 1 105 ? 48.092 31.274 33.958 1.00 63.34 105 ARG A N 1
ATOM 858 C CA . ARG A 1 105 ? 47.181 32.432 33.899 1.00 63.34 105 ARG A CA 1
ATOM 859 C C . ARG A 1 105 ? 47.028 33.100 35.261 1.00 63.34 105 ARG A C 1
ATOM 861 O O . ARG A 1 105 ? 47.287 34.285 35.350 1.00 63.34 105 ARG A O 1
ATOM 868 N N . ARG A 1 106 ? 46.759 32.340 36.328 1.00 62.03 106 ARG A N 1
ATOM 869 C CA . ARG A 1 106 ? 46.682 32.889 37.697 1.00 62.03 106 ARG A CA 1
ATOM 870 C C . ARG A 1 106 ? 47.979 33.561 38.157 1.00 62.03 106 ARG A C 1
ATOM 872 O O . ARG A 1 106 ? 47.913 34.535 38.895 1.00 62.03 106 ARG A O 1
ATOM 879 N N . LEU A 1 107 ? 49.140 33.056 37.732 1.00 58.03 107 LEU A N 1
ATOM 880 C CA . LEU A 1 107 ? 50.433 33.687 38.005 1.00 58.03 107 LEU A CA 1
ATOM 881 C C . LEU A 1 107 ? 50.587 35.009 37.235 1.00 58.03 107 LEU A C 1
ATOM 883 O O . LEU A 1 107 ? 51.007 36.003 37.818 1.00 58.03 107 LEU A O 1
ATOM 887 N N . ASN A 1 108 ? 50.202 35.040 35.957 1.00 58.28 108 ASN A N 1
ATOM 888 C CA . ASN A 1 108 ? 50.230 36.254 35.139 1.00 58.28 108 ASN A CA 1
ATOM 889 C C . ASN A 1 108 ? 49.219 37.303 35.625 1.00 58.28 108 ASN A C 1
ATOM 891 O O . ASN A 1 108 ? 49.574 38.473 35.696 1.00 58.28 108 ASN A O 1
ATOM 895 N N . ASP A 1 109 ? 48.011 36.894 36.020 1.00 58.66 109 ASP A N 1
ATOM 896 C CA . ASP A 1 109 ? 46.981 37.776 36.580 1.00 58.66 109 ASP A CA 1
ATOM 897 C C . ASP A 1 109 ? 47.500 38.453 37.873 1.00 58.66 109 ASP A C 1
ATOM 899 O O . ASP A 1 109 ? 47.339 39.657 38.054 1.00 58.66 109 ASP A O 1
ATOM 903 N N . TYR A 1 110 ? 48.233 37.715 38.722 1.00 52.50 110 TYR A N 1
ATOM 904 C CA . TYR A 1 110 ? 48.862 38.250 39.943 1.00 52.50 110 TYR A CA 1
ATOM 905 C C . TYR A 1 110 ? 50.040 39.205 39.664 1.00 52.50 110 TYR A C 1
ATOM 907 O O . TYR A 1 110 ? 50.320 40.103 40.455 1.00 52.50 110 TYR A O 1
ATOM 915 N N . ILE A 1 111 ? 50.738 39.029 38.537 1.00 53.12 111 ILE A N 1
ATOM 916 C CA . ILE A 1 111 ? 51.787 39.952 38.076 1.00 53.12 111 ILE A CA 1
ATOM 917 C C . ILE A 1 111 ? 51.151 41.218 37.473 1.00 53.12 111 ILE A C 1
ATOM 919 O O . ILE A 1 111 ? 51.648 42.322 37.695 1.00 53.12 111 ILE A O 1
ATOM 923 N N . GLN A 1 112 ? 50.025 41.080 36.769 1.00 49.66 112 GLN A N 1
ATOM 924 C CA . GLN A 1 112 ? 49.355 42.166 36.055 1.00 49.66 112 GLN A CA 1
ATOM 925 C C . GLN A 1 112 ? 48.586 43.134 36.979 1.00 49.66 112 GLN A C 1
ATOM 927 O O . GLN A 1 112 ? 48.544 44.328 36.689 1.00 49.66 112 GLN A O 1
ATOM 932 N N . ASP A 1 113 ? 48.080 42.673 38.129 1.00 44.50 113 ASP A N 1
ATOM 933 C CA . ASP A 1 113 ? 47.428 43.529 39.144 1.00 44.50 113 ASP A CA 1
ATOM 934 C C . ASP A 1 113 ? 48.397 44.478 39.889 1.00 44.50 113 ASP A C 1
ATOM 936 O O . ASP A 1 113 ? 47.966 45.349 40.649 1.00 44.50 113 ASP A O 1
ATOM 940 N N . SER A 1 114 ? 49.714 44.348 39.679 1.00 41.62 114 SER A N 1
ATOM 941 C CA . SER A 1 114 ? 50.736 45.145 40.379 1.00 41.62 114 SER A CA 1
ATOM 942 C C . SER A 1 114 ? 51.309 46.336 39.588 1.00 41.62 114 SER A C 1
ATOM 944 O O . SER A 1 114 ? 52.113 47.096 40.131 1.00 41.62 114 SER A O 1
ATOM 946 N N . SER A 1 115 ? 50.844 46.586 38.355 1.00 36.53 115 SER A N 1
ATOM 947 C CA . SER A 1 115 ? 51.201 47.778 37.564 1.00 36.53 115 SER A CA 1
ATOM 948 C C . SER A 1 115 ? 49.972 48.612 37.183 1.00 36.53 115 SER A C 1
ATOM 950 O O . SER A 1 115 ? 49.173 48.235 36.330 1.00 36.53 115 SER A O 1
ATOM 952 N N . LYS A 1 116 ? 49.850 49.771 37.836 1.00 31.94 116 LYS A N 1
ATOM 953 C CA . LYS A 1 116 ? 48.795 50.780 37.666 1.00 31.94 116 LYS A CA 1
ATOM 954 C C . LYS A 1 116 ? 48.777 51.470 36.281 1.00 31.94 116 LYS A C 1
ATOM 956 O O . LYS A 1 116 ? 49.816 51.601 35.647 1.00 31.94 116 LYS A O 1
ATOM 961 N N . LEU A 1 117 ? 47.632 52.130 36.041 1.00 28.70 117 LEU A N 1
ATOM 962 C CA . LEU A 1 117 ? 47.414 53.403 35.316 1.00 28.70 117 LEU A CA 1
ATOM 963 C C . LEU A 1 117 ? 47.171 53.403 33.788 1.00 28.70 117 LEU A C 1
ATOM 965 O O . LEU A 1 117 ? 47.825 52.733 33.005 1.00 28.70 117 LEU A O 1
ATOM 969 N N . GLU A 1 118 ? 46.231 54.295 33.449 1.00 27.28 118 GLU A N 1
ATOM 970 C CA . GLU A 1 118 ? 46.084 55.101 32.224 1.00 27.28 118 GLU A CA 1
ATOM 971 C C . GLU A 1 118 ? 45.614 54.480 30.887 1.00 27.28 118 GLU A C 1
ATOM 973 O O . GLU A 1 118 ? 46.381 54.070 30.029 1.00 27.28 118 GLU A O 1
ATOM 978 N N . ASP A 1 119 ? 44.287 54.546 30.712 1.00 27.17 119 ASP A N 1
ATOM 979 C CA . ASP A 1 119 ? 43.586 55.497 29.818 1.00 27.17 119 ASP A CA 1
ATOM 980 C C . ASP A 1 119 ? 43.645 55.377 28.266 1.00 27.17 119 ASP A C 1
ATOM 982 O O . ASP A 1 119 ? 44.674 55.197 27.629 1.00 27.17 119 ASP A O 1
ATOM 986 N N . LYS A 1 120 ? 42.468 55.665 27.685 1.00 27.47 120 LYS A N 1
ATOM 987 C CA . LYS A 1 120 ? 42.162 56.180 26.330 1.00 27.47 120 LYS A CA 1
ATOM 988 C C . LYS A 1 120 ? 42.361 55.361 25.032 1.00 27.47 120 LYS A C 1
ATOM 990 O O . LYS A 1 120 ? 43.445 55.131 24.518 1.00 27.47 120 LYS A O 1
ATOM 995 N N . THR A 1 121 ? 41.200 55.217 24.374 1.00 27.05 121 THR A N 1
ATOM 996 C CA . THR A 1 121 ? 40.928 55.360 22.922 1.00 27.05 121 THR A CA 1
ATOM 997 C C . THR A 1 121 ? 41.600 54.432 21.907 1.00 27.05 121 THR A C 1
ATOM 999 O O . THR A 1 121 ? 42.763 54.604 21.573 1.00 27.05 121 THR A O 1
ATOM 1002 N N . ALA A 1 122 ? 40.766 53.654 21.204 1.00 25.30 122 ALA A N 1
ATOM 1003 C CA . ALA A 1 122 ? 40.459 53.928 19.790 1.00 25.30 122 ALA A CA 1
ATOM 1004 C C . ALA A 1 122 ? 39.271 53.072 19.303 1.00 25.30 122 ALA A C 1
ATOM 1006 O O . ALA A 1 122 ? 39.418 51.888 19.017 1.00 25.30 122 ALA A O 1
ATOM 1007 N N . SER A 1 123 ? 38.089 53.675 19.164 1.00 25.69 123 SER A N 1
ATOM 1008 C CA . SER A 1 123 ? 37.032 53.129 18.305 1.00 25.69 123 SER A CA 1
ATOM 1009 C C . SER A 1 123 ? 36.274 54.286 17.675 1.00 25.69 123 SER A C 1
ATOM 1011 O O . SER A 1 123 ? 35.359 54.859 18.261 1.00 25.69 123 SER A O 1
ATOM 1013 N N . GLU A 1 124 ? 36.719 54.674 16.486 1.00 26.91 124 GLU A N 1
ATOM 1014 C CA . GLU A 1 124 ? 36.048 55.664 15.661 1.00 26.91 124 GLU A CA 1
ATOM 1015 C C . GLU A 1 124 ? 36.103 55.194 14.204 1.00 26.91 124 GLU A C 1
ATOM 1017 O O . GLU A 1 124 ? 37.158 54.782 13.730 1.00 26.91 124 GLU A O 1
ATOM 1022 N N . LYS A 1 125 ? 34.970 55.308 13.500 1.00 28.20 125 LYS A N 1
ATOM 1023 C CA . LYS A 1 125 ? 34.810 55.126 12.044 1.00 28.20 125 LYS A CA 1
ATOM 1024 C C . LYS A 1 125 ? 35.115 53.714 11.503 1.00 28.20 125 LYS A C 1
ATOM 1026 O O . LYS A 1 125 ? 36.245 53.369 11.191 1.00 28.20 125 LYS A O 1
ATOM 1031 N N . ILE A 1 126 ? 34.051 52.990 11.158 1.00 29.34 126 ILE A N 1
ATOM 1032 C CA . ILE A 1 126 ? 33.513 53.033 9.786 1.00 29.34 126 ILE A CA 1
ATOM 1033 C C . ILE A 1 126 ? 32.000 52.848 9.880 1.00 29.34 126 ILE A C 1
ATOM 1035 O O . ILE A 1 126 ? 31.507 51.783 10.234 1.00 29.34 126 ILE A O 1
ATOM 1039 N N . ASP A 1 127 ? 31.269 53.908 9.547 1.00 33.53 127 ASP A N 1
ATOM 1040 C CA . ASP A 1 127 ? 29.821 53.864 9.404 1.00 33.53 127 ASP A CA 1
ATOM 1041 C C . ASP A 1 127 ? 29.429 54.720 8.194 1.00 33.53 127 ASP A C 1
ATOM 1043 O O . ASP A 1 127 ? 29.568 55.945 8.223 1.00 33.53 127 ASP A O 1
ATOM 1047 N N . LYS A 1 128 ? 29.062 54.048 7.091 1.00 35.44 128 LYS A N 1
ATOM 1048 C CA . LYS A 1 128 ? 28.353 54.561 5.895 1.00 35.44 128 LYS A CA 1
ATOM 1049 C C . LYS A 1 128 ? 28.316 53.484 4.803 1.00 35.44 128 LYS A C 1
ATOM 1051 O O . LYS A 1 128 ? 29.185 53.441 3.944 1.00 35.44 128 LYS A O 1
ATOM 1056 N N . VAL A 1 129 ? 27.286 52.632 4.853 1.00 33.50 129 VAL A N 1
ATOM 1057 C CA . VAL A 1 129 ? 26.650 51.929 3.702 1.00 33.50 129 VAL A CA 1
ATOM 1058 C C . VAL A 1 129 ? 25.415 51.126 4.167 1.00 33.50 129 VAL A C 1
ATOM 1060 O O . VAL A 1 129 ? 24.473 50.950 3.399 1.00 33.50 129 VAL A O 1
ATOM 1063 N N . GLY A 1 130 ? 25.345 50.712 5.442 1.00 37.94 130 GLY A N 1
ATOM 1064 C CA . GLY A 1 130 ? 24.288 49.821 5.960 1.00 37.94 130 GLY A CA 1
ATOM 1065 C C . GLY A 1 130 ? 22.842 50.359 5.965 1.00 37.94 130 GLY A C 1
ATOM 1066 O O . GLY A 1 130 ? 21.894 49.573 5.981 1.00 37.94 130 GLY A O 1
ATOM 1067 N N . ASN A 1 131 ? 22.631 51.678 5.891 1.00 39.31 131 ASN A N 1
ATOM 1068 C CA . ASN A 1 131 ? 21.329 52.298 6.198 1.00 39.31 131 ASN A CA 1
ATOM 1069 C C . ASN A 1 131 ? 20.285 52.343 5.060 1.00 39.31 131 ASN A C 1
ATOM 1071 O O . ASN A 1 131 ? 19.282 53.045 5.175 1.00 39.31 131 ASN A O 1
ATOM 1075 N N . LYS A 1 132 ? 20.459 51.565 3.980 1.00 36.84 132 LYS A N 1
ATOM 1076 C CA . LYS A 1 132 ? 19.406 51.357 2.956 1.00 36.84 132 LYS A CA 1
ATOM 1077 C C . LYS A 1 132 ? 18.851 49.929 2.877 1.00 36.84 132 LYS A C 1
ATOM 1079 O O . LYS A 1 132 ? 17.834 49.724 2.224 1.00 36.84 132 LYS A O 1
ATOM 1084 N N . VAL A 1 133 ? 19.463 48.963 3.570 1.00 39.03 133 VAL A N 1
ATOM 1085 C CA . VAL A 1 133 ? 19.033 47.547 3.558 1.00 39.03 133 VAL A CA 1
ATOM 1086 C C . VAL A 1 133 ? 18.102 47.216 4.738 1.00 39.03 133 VAL A C 1
ATOM 1088 O O . VAL A 1 133 ? 17.175 46.419 4.593 1.00 39.03 133 VAL A O 1
ATOM 1091 N N . LEU A 1 134 ? 18.273 47.886 5.883 1.00 40.72 134 LEU A N 1
ATOM 1092 C CA . LEU A 1 134 ? 17.484 47.639 7.102 1.00 40.72 134 LEU A CA 1
ATOM 1093 C C . LEU A 1 134 ? 15.989 47.996 6.943 1.00 40.72 134 LEU A C 1
ATOM 1095 O O . LEU A 1 134 ? 15.122 47.210 7.316 1.00 40.72 134 LEU A O 1
ATOM 1099 N N . SER A 1 135 ? 15.669 49.105 6.266 1.00 38.75 135 SER A N 1
ATOM 1100 C CA . SER A 1 135 ? 14.279 49.551 6.039 1.00 38.75 135 SER A CA 1
ATOM 1101 C C . SER A 1 135 ? 13.405 48.530 5.284 1.00 38.75 135 SER A C 1
ATOM 1103 O O . SER A 1 135 ? 12.200 48.431 5.531 1.00 38.75 135 SER A O 1
ATOM 1105 N N . PHE A 1 136 ? 13.997 47.742 4.378 1.00 37.84 136 PHE A N 1
ATOM 1106 C CA . PHE A 1 136 ? 13.272 46.720 3.615 1.00 37.84 136 PHE A CA 1
ATOM 1107 C C . PHE A 1 136 ? 13.113 45.414 4.412 1.00 37.84 136 PHE A C 1
ATOM 1109 O O . PHE A 1 136 ? 12.048 44.795 4.372 1.00 37.84 136 PHE A O 1
ATOM 1116 N N . SER A 1 137 ? 14.131 45.049 5.206 1.00 46.00 137 SER A N 1
ATOM 1117 C CA . SER A 1 137 ? 14.068 43.955 6.190 1.00 46.00 137 SER A CA 1
ATOM 1118 C C . SER A 1 137 ? 12.887 44.129 7.146 1.00 46.00 137 SER A C 1
ATOM 1120 O O . SER A 1 137 ? 12.102 43.199 7.332 1.00 46.00 137 SER A O 1
ATOM 1122 N N . ASP A 1 138 ? 12.709 45.323 7.711 1.00 45.94 138 ASP A N 1
ATOM 1123 C CA . ASP A 1 138 ? 11.724 45.533 8.776 1.00 45.94 138 ASP A CA 1
ATOM 1124 C C . ASP A 1 138 ? 10.279 45.563 8.254 1.00 45.94 138 ASP A C 1
ATOM 1126 O O . ASP A 1 138 ? 9.369 45.036 8.900 1.00 45.94 138 ASP A O 1
ATOM 1130 N N . LYS A 1 139 ? 10.058 46.050 7.023 1.00 44.06 139 LYS A N 1
ATOM 1131 C CA . LYS A 1 139 ? 8.763 45.893 6.334 1.00 44.06 139 LYS A CA 1
ATOM 1132 C C . LYS A 1 139 ? 8.439 44.429 6.026 1.00 44.06 139 LYS A C 1
ATOM 1134 O O . LYS A 1 139 ? 7.292 44.023 6.207 1.00 44.06 139 LYS A O 1
ATOM 1139 N N . ILE A 1 140 ? 9.424 43.625 5.618 1.00 45.34 140 ILE A N 1
ATOM 1140 C CA . ILE A 1 140 ? 9.234 42.185 5.373 1.00 45.34 140 ILE A CA 1
ATOM 1141 C C . ILE A 1 140 ? 8.990 41.423 6.686 1.00 45.34 140 ILE A C 1
ATOM 1143 O O . ILE A 1 140 ? 8.082 40.594 6.737 1.00 45.34 140 ILE A O 1
ATOM 1147 N N . LYS A 1 141 ? 9.709 41.745 7.770 1.00 41.25 141 LYS A N 1
ATOM 1148 C CA . LYS A 1 141 ? 9.445 41.213 9.121 1.00 41.25 141 LYS A CA 1
ATOM 1149 C C . LYS A 1 141 ? 8.011 41.486 9.572 1.00 41.25 141 LYS A C 1
ATOM 1151 O O . LYS A 1 141 ? 7.339 40.564 10.025 1.00 41.25 141 LYS A O 1
ATOM 1156 N N . ASN A 1 142 ? 7.518 42.711 9.396 1.00 42.75 142 ASN A N 1
ATOM 1157 C CA . ASN A 1 142 ? 6.157 43.074 9.798 1.00 42.75 142 ASN A CA 1
ATOM 1158 C C . ASN A 1 142 ? 5.073 42.420 8.913 1.00 42.75 142 ASN A C 1
ATOM 1160 O O . ASN A 1 142 ? 4.005 42.067 9.419 1.00 42.75 142 ASN A O 1
ATOM 1164 N N . LEU A 1 143 ? 5.351 42.161 7.627 1.00 42.12 143 LEU A N 1
ATOM 1165 C CA . LEU A 1 143 ? 4.456 41.374 6.762 1.00 42.12 143 LEU A CA 1
ATOM 1166 C C . LEU A 1 143 ? 4.470 39.863 7.072 1.00 42.12 143 LEU A C 1
ATOM 1168 O O . LEU A 1 143 ? 3.472 39.179 6.853 1.00 42.12 143 LEU A O 1
ATOM 1172 N N . LEU A 1 144 ? 5.586 39.325 7.573 1.00 37.88 144 LEU A N 1
ATOM 1173 C CA . LEU A 1 144 ? 5.699 37.917 7.972 1.00 37.88 144 LEU A CA 1
ATOM 1174 C C . LEU A 1 144 ? 5.084 37.665 9.357 1.00 37.88 144 LEU A C 1
ATOM 1176 O O . LEU A 1 144 ? 4.334 36.701 9.519 1.00 37.88 144 LEU A O 1
ATOM 1180 N N . ASN A 1 145 ? 5.301 38.561 10.326 1.00 38.25 145 ASN A N 1
ATOM 1181 C CA . ASN A 1 145 ? 4.690 38.474 11.659 1.00 38.25 145 ASN A CA 1
ATOM 1182 C C . ASN A 1 145 ? 3.156 38.588 11.634 1.00 38.25 145 ASN A C 1
ATOM 1184 O O . ASN A 1 145 ? 2.496 38.063 12.523 1.00 38.25 145 ASN A O 1
ATOM 1188 N N . THR A 1 146 ? 2.566 39.210 10.610 1.00 38.66 146 THR A N 1
ATOM 1189 C CA . THR A 1 146 ? 1.100 39.278 10.446 1.00 38.66 146 THR A CA 1
ATOM 1190 C C . THR A 1 146 ? 0.484 38.028 9.802 1.00 38.66 146 THR A C 1
ATOM 1192 O O . THR A 1 146 ? -0.740 37.912 9.752 1.00 38.66 146 THR A O 1
ATOM 1195 N N . LYS A 1 147 ? 1.294 37.058 9.343 1.00 33.44 147 LYS A N 1
ATOM 1196 C CA . LYS A 1 147 ? 0.820 35.781 8.768 1.00 33.44 147 LYS A CA 1
ATOM 1197 C C . LYS A 1 147 ? 1.375 34.514 9.428 1.00 33.44 147 LYS A C 1
ATOM 1199 O O . LYS A 1 147 ? 0.931 33.422 9.074 1.00 33.44 147 LYS A O 1
ATOM 1204 N N . ILE A 1 148 ? 2.290 34.624 10.392 1.00 31.83 148 ILE A N 1
ATOM 1205 C CA . ILE A 1 148 ? 2.862 33.475 11.107 1.00 31.83 148 ILE A CA 1
ATOM 1206 C C . ILE A 1 148 ? 2.550 33.560 12.606 1.00 31.83 148 ILE A C 1
ATOM 1208 O O . ILE A 1 148 ? 3.276 34.176 13.372 1.00 31.83 148 ILE A O 1
ATOM 1212 N N . GLY A 1 149 ? 1.497 32.842 13.008 1.00 34.22 149 GLY A N 1
ATOM 1213 C CA . GLY A 1 149 ? 1.371 32.225 14.333 1.00 34.22 149 GLY A CA 1
ATOM 1214 C C . GLY A 1 149 ? 1.436 33.148 15.552 1.00 34.22 149 GLY A C 1
ATOM 1215 O O . GLY A 1 149 ? 2.446 33.169 16.252 1.00 34.22 149 GLY A O 1
ATOM 1216 N N . ASP A 1 150 ? 0.305 33.768 15.891 1.00 36.34 150 ASP A N 1
ATOM 1217 C CA . ASP A 1 150 ? 0.091 34.438 17.179 1.00 36.34 150 ASP A CA 1
ATOM 1218 C C . ASP A 1 150 ? 0.051 33.435 18.357 1.00 36.34 150 ASP A C 1
ATOM 1220 O O . ASP A 1 150 ? -1.003 33.026 18.841 1.00 36.34 150 ASP A O 1
ATOM 1224 N N . GLY A 1 151 ? 1.231 32.963 18.765 1.00 36.81 151 GLY A N 1
ATOM 1225 C CA . GLY A 1 151 ? 1.441 32.171 19.983 1.00 36.81 151 GLY A CA 1
ATOM 1226 C C . GLY A 1 151 ? 2.056 32.972 21.135 1.00 36.81 151 GLY A C 1
ATOM 1227 O O . GLY A 1 151 ? 2.079 32.485 22.262 1.00 36.81 151 GLY A O 1
ATOM 1228 N N . GLY A 1 152 ? 2.565 34.176 20.850 1.00 35.41 152 GLY A N 1
ATOM 1229 C CA . GLY A 1 152 ? 3.166 35.074 21.837 1.00 35.41 152 GLY A CA 1
ATOM 1230 C C . GLY A 1 152 ? 2.123 35.916 22.567 1.00 35.41 152 GLY A C 1
ATOM 1231 O O . GLY A 1 152 ? 2.009 35.819 23.784 1.00 35.41 152 GLY A O 1
ATOM 1232 N N . GLN A 1 153 ? 1.298 36.679 21.837 1.00 39.66 153 GLN A N 1
ATOM 1233 C CA . GLN A 1 153 ? 0.368 37.639 22.456 1.00 39.66 153 GLN A CA 1
ATOM 1234 C C . GLN A 1 153 ? -0.763 36.935 23.227 1.00 39.66 153 GLN A C 1
ATOM 1236 O O . GLN A 1 153 ? -1.304 37.475 24.191 1.00 39.66 153 GLN A O 1
ATOM 1241 N N . VAL A 1 154 ? -1.080 35.690 22.851 1.00 47.97 154 VAL A N 1
ATOM 1242 C CA . VAL A 1 154 ? -2.027 34.821 23.570 1.00 47.97 154 VAL A CA 1
ATOM 1243 C C . VAL A 1 154 ? -1.507 34.393 24.954 1.00 47.97 154 VAL A C 1
ATOM 1245 O O . VAL A 1 154 ? -2.321 34.091 25.824 1.00 47.97 154 VAL A O 1
ATOM 1248 N N . LYS A 1 155 ? -0.188 34.376 25.206 1.00 45.94 155 LYS A N 1
ATOM 1249 C CA . LYS A 1 155 ? 0.345 34.054 26.543 1.00 45.94 155 LYS A CA 1
ATOM 1250 C C . LYS A 1 155 ? 0.154 35.208 27.524 1.00 45.94 155 LYS A C 1
ATOM 1252 O O . LYS A 1 155 ? -0.400 34.983 28.597 1.00 45.94 155 LYS A O 1
ATOM 1257 N N . ASP A 1 156 ? 0.541 36.413 27.121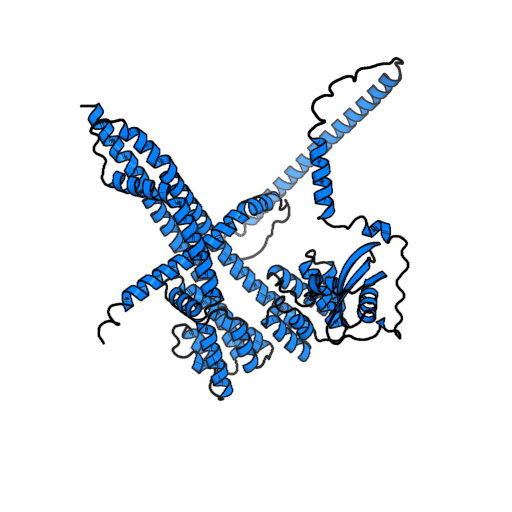 1.00 50.09 156 ASP A N 1
ATOM 1258 C CA . ASP A 1 156 ? 0.544 37.585 28.003 1.00 50.09 156 ASP A CA 1
ATOM 1259 C C . ASP A 1 156 ? -0.889 38.087 28.270 1.00 50.09 156 ASP A C 1
ATOM 1261 O O . ASP A 1 156 ? -1.244 38.416 29.398 1.00 50.09 156 ASP A O 1
ATOM 1265 N N . LYS A 1 157 ? -1.774 38.060 27.260 1.00 53.72 157 LYS A N 1
ATOM 1266 C CA . LYS A 1 157 ? -3.160 38.557 27.390 1.00 53.72 157 LYS A CA 1
ATOM 1267 C C . LYS A 1 157 ? -4.069 37.706 28.292 1.00 53.72 157 LYS A C 1
ATOM 1269 O O . LYS A 1 157 ? -5.101 38.194 28.744 1.00 53.72 157 LYS A O 1
ATOM 1274 N N . TYR A 1 158 ? -3.717 36.444 28.533 1.00 54.84 158 TYR A N 1
ATOM 1275 C CA . TYR A 1 158 ? -4.505 35.505 29.346 1.00 54.84 158 TYR A CA 1
ATOM 1276 C C . TYR A 1 158 ? -3.694 34.950 30.526 1.00 54.84 158 TYR A C 1
ATOM 1278 O O . TYR A 1 158 ? -3.967 33.851 31.019 1.00 54.84 158 TYR A O 1
ATOM 1286 N N . GLN A 1 159 ? -2.668 35.680 30.977 1.00 54.94 159 GLN A N 1
ATOM 1287 C CA . GLN A 1 159 ? -1.866 35.255 32.120 1.00 54.94 159 GLN A CA 1
ATOM 1288 C C . GLN A 1 159 ? -2.667 35.336 33.433 1.00 54.94 159 GLN A C 1
ATOM 1290 O O . GLN A 1 159 ? -2.668 34.361 34.194 1.00 54.94 159 GLN A O 1
ATOM 1295 N N . ASP A 1 160 ? -3.463 36.399 33.573 1.00 53.34 160 ASP A N 1
ATOM 1296 C CA . ASP A 1 160 ? -4.301 36.714 34.741 1.00 53.34 160 ASP A CA 1
ATOM 1297 C C . ASP A 1 160 ? -5.815 36.619 34.451 1.00 53.34 160 ASP A C 1
ATOM 1299 O O . ASP A 1 160 ? -6.636 37.165 35.181 1.00 53.34 160 ASP A O 1
ATOM 1303 N N . ALA A 1 161 ? -6.212 35.945 33.365 1.00 60.50 161 ALA A N 1
ATOM 1304 C CA . ALA A 1 161 ? -7.626 35.761 33.036 1.00 60.50 161 ALA A CA 1
ATOM 1305 C C . ALA A 1 161 ? -8.316 34.796 34.020 1.00 60.50 161 ALA A C 1
ATOM 1307 O O . ALA A 1 161 ? -7.785 33.723 34.324 1.00 60.50 161 ALA A O 1
ATOM 1308 N N . GLU A 1 162 ? -9.518 35.153 34.474 1.00 62.84 162 GLU A N 1
ATOM 1309 C CA . GLU A 1 162 ? -10.363 34.290 35.307 1.00 62.84 162 GLU A CA 1
ATOM 1310 C C . GLU A 1 162 ? -10.912 33.090 34.511 1.00 62.84 162 GLU A C 1
ATOM 1312 O O . GLU A 1 162 ? -11.067 33.142 33.288 1.00 62.84 162 GLU A O 1
ATOM 1317 N N . GLU A 1 163 ? -11.184 31.976 35.198 1.00 70.69 163 GLU A N 1
ATOM 1318 C CA . GLU A 1 163 ? -11.764 30.779 34.574 1.00 70.69 163 GLU A CA 1
ATOM 1319 C C . GLU A 1 163 ? -13.233 31.041 34.210 1.00 70.69 163 GLU A C 1
ATOM 1321 O O . GLU A 1 163 ? -14.022 31.466 35.051 1.00 70.69 163 GLU A O 1
ATOM 1326 N N . MET A 1 164 ? -13.611 30.773 32.958 1.00 72.75 164 MET A N 1
ATOM 1327 C CA . MET A 1 164 ? -14.972 30.971 32.466 1.00 72.75 164 MET A CA 1
ATOM 1328 C C . MET A 1 164 ? -15.946 30.086 33.251 1.00 72.75 164 MET A C 1
ATOM 1330 O O . MET A 1 164 ? -15.895 28.859 33.148 1.00 72.75 164 MET A O 1
ATOM 1334 N N . ILE A 1 165 ? -16.852 30.708 34.002 1.00 67.44 165 ILE A N 1
ATOM 1335 C CA . ILE A 1 165 ? -17.983 30.034 34.643 1.00 67.44 165 ILE A CA 1
ATOM 1336 C C . ILE A 1 165 ? -19.113 29.967 33.613 1.00 67.44 165 ILE A C 1
ATOM 1338 O O . ILE A 1 165 ? -19.579 30.998 33.140 1.00 67.44 165 ILE A O 1
ATOM 1342 N N . VAL A 1 166 ? -19.525 28.753 33.248 1.00 68.25 166 VAL A N 1
ATOM 1343 C CA . VAL A 1 166 ? -20.627 28.504 32.307 1.00 68.25 166 VAL A CA 1
ATOM 1344 C C . VAL A 1 166 ? -21.885 28.163 33.098 1.00 68.25 166 VAL A C 1
ATOM 1346 O O . VAL A 1 166 ? -21.822 27.379 34.046 1.00 68.25 166 VAL A O 1
ATOM 1349 N N . ASN A 1 167 ? -23.025 28.737 32.710 1.00 69.94 167 ASN A N 1
ATOM 1350 C CA . ASN A 1 167 ? -24.309 28.414 33.326 1.00 69.94 167 ASN A CA 1
ATOM 1351 C C . ASN A 1 167 ? -24.931 27.183 32.644 1.00 69.94 167 ASN A C 1
ATOM 1353 O O . ASN A 1 167 ? -25.295 27.231 31.470 1.00 69.94 167 ASN A O 1
ATOM 1357 N N . PHE A 1 168 ? -25.082 26.094 33.400 1.00 62.47 168 PHE A N 1
ATOM 1358 C CA . PHE A 1 168 ? -25.617 24.815 32.920 1.00 62.47 168 PHE A CA 1
ATOM 1359 C C . PHE A 1 168 ? -27.130 24.834 32.626 1.00 62.47 168 PHE A C 1
ATOM 1361 O O . PHE A 1 168 ? -27.618 23.913 31.978 1.00 62.47 168 PHE A O 1
ATOM 1368 N N . GLU A 1 169 ? -27.854 25.872 33.058 1.00 56.53 169 GLU A N 1
ATOM 1369 C CA . GLU A 1 169 ? -29.311 26.018 32.886 1.00 56.53 169 GLU A CA 1
ATOM 1370 C C . GLU A 1 169 ? -29.695 27.202 31.970 1.00 56.53 169 GLU A C 1
ATOM 1372 O O . GLU A 1 169 ? -30.873 27.501 31.782 1.00 56.53 169 GLU A O 1
ATOM 1377 N N . GLY A 1 170 ? -28.706 27.900 31.398 1.00 66.00 170 GLY A N 1
ATOM 1378 C CA . GLY A 1 170 ? -28.914 29.045 30.505 1.00 66.00 170 GLY A CA 1
ATOM 1379 C C . GLY A 1 170 ? -28.965 28.682 29.010 1.00 66.00 170 GLY A C 1
ATOM 1380 O O . GLY A 1 170 ? -28.778 27.523 28.641 1.00 66.00 170 GLY A O 1
ATOM 1381 N N . PRO A 1 171 ? -29.108 29.677 28.109 1.00 61.41 171 PRO A N 1
ATOM 1382 C CA . PRO A 1 171 ? -29.110 29.457 26.653 1.00 61.41 171 PRO A CA 1
ATOM 1383 C C . PRO A 1 171 ? -27.796 28.858 26.108 1.00 61.41 171 PRO A C 1
ATOM 1385 O O . PRO A 1 171 ? -27.754 28.356 24.991 1.00 61.41 171 PRO A O 1
ATOM 1388 N N . GLU A 1 172 ? -26.714 28.865 26.893 1.00 60.25 172 GLU A N 1
ATOM 1389 C CA . GLU A 1 172 ? -25.441 28.204 26.562 1.00 60.25 172 GLU A CA 1
ATOM 1390 C C . GLU A 1 172 ? -25.512 26.663 26.637 1.00 60.25 172 GLU A C 1
ATOM 1392 O O . GLU A 1 172 ? -24.646 25.970 26.085 1.00 60.25 172 GLU A O 1
ATOM 1397 N N . ALA A 1 173 ? -26.542 26.128 27.305 1.00 61.53 173 ALA A N 1
ATOM 1398 C CA . ALA A 1 173 ? -26.812 24.701 27.452 1.00 61.53 173 ALA A CA 1
ATOM 1399 C C . ALA A 1 173 ? -27.664 24.112 26.314 1.00 61.53 173 ALA A C 1
ATOM 1401 O O . ALA A 1 173 ? -27.692 22.888 26.153 1.00 61.53 173 ALA A O 1
ATOM 1402 N N . GLU A 1 174 ? -28.328 24.949 25.506 1.00 70.19 174 GLU A N 1
ATOM 1403 C CA . GLU A 1 174 ? -29.142 24.483 24.381 1.00 70.19 174 GLU A CA 1
ATOM 1404 C C . GLU A 1 174 ? -28.296 23.697 23.369 1.00 70.19 174 GLU A C 1
ATOM 1406 O O . GLU A 1 174 ? -27.237 24.140 22.913 1.00 70.19 174 GLU A O 1
ATOM 1411 N N . LYS A 1 175 ? -28.777 22.503 23.006 1.00 76.38 175 LYS A N 1
ATOM 1412 C CA . LYS A 1 175 ? -28.149 21.663 21.985 1.00 76.38 175 LYS A CA 1
ATOM 1413 C C . LYS A 1 175 ? -28.659 22.060 20.605 1.00 76.38 175 LYS A C 1
ATOM 1415 O O . LYS A 1 175 ? -29.842 21.923 20.298 1.00 76.38 175 LYS A O 1
ATOM 1420 N N . THR A 1 176 ? -27.744 22.505 19.756 1.00 76.94 176 THR A N 1
ATOM 1421 C CA . THR A 1 176 ? -28.000 22.712 18.327 1.00 76.94 176 THR A CA 1
ATOM 1422 C C . THR A 1 176 ? -28.197 21.374 17.604 1.00 76.94 176 THR A C 1
ATOM 1424 O O . THR A 1 176 ? -27.690 20.345 18.044 1.00 76.94 176 THR A O 1
ATOM 1427 N N . LYS A 1 177 ? -28.974 21.363 16.508 1.00 71.00 177 LYS A N 1
ATOM 1428 C CA . LYS A 1 177 ? -29.226 20.136 15.721 1.00 71.00 177 LYS A CA 1
ATOM 1429 C C . LYS A 1 177 ? -27.974 19.650 14.986 1.00 71.00 177 LYS A C 1
ATOM 1431 O O . LYS A 1 177 ? -27.709 18.452 14.950 1.00 71.00 177 LYS A O 1
ATOM 1436 N N . ASP A 1 178 ? -27.212 20.591 14.441 1.00 73.06 178 ASP A N 1
ATOM 1437 C CA . ASP A 1 178 ? -25.958 20.352 13.730 1.00 73.06 178 ASP A CA 1
ATOM 1438 C C . ASP A 1 178 ? -24.774 20.767 14.608 1.00 73.06 178 ASP A C 1
ATOM 1440 O O . ASP A 1 178 ? -24.866 21.751 15.342 1.00 73.06 178 ASP A O 1
ATOM 1444 N N . LYS A 1 179 ? -23.642 20.058 14.515 1.00 75.12 179 LYS A N 1
ATOM 1445 C CA . LYS A 1 179 ? -22.432 20.412 15.273 1.00 75.12 179 LYS A CA 1
ATOM 1446 C C . LYS A 1 179 ? -21.914 21.790 14.848 1.00 75.12 179 LYS A C 1
ATOM 1448 O O . LYS A 1 179 ? -21.529 21.979 13.694 1.00 75.12 179 LYS A O 1
ATOM 1453 N N . LEU A 1 180 ? -21.805 22.719 15.796 1.00 79.94 180 LEU A N 1
ATOM 1454 C CA . LEU A 1 180 ? -21.140 24.004 15.595 1.00 79.94 180 LEU A CA 1
ATOM 1455 C C . LEU A 1 180 ? -19.680 23.939 16.044 1.00 79.94 180 LEU A C 1
ATOM 1457 O O . LEU A 1 180 ? -19.330 23.289 17.028 1.00 79.94 180 LEU A O 1
ATOM 1461 N N . THR A 1 181 ? -18.814 24.653 15.327 1.00 80.50 181 THR A N 1
ATOM 1462 C CA . THR A 1 181 ? -17.405 24.821 15.680 1.00 80.50 181 THR A CA 1
ATOM 1463 C C . THR A 1 181 ? -17.216 26.026 16.595 1.00 80.50 181 THR A C 1
ATOM 1465 O O . THR A 1 181 ? -17.433 27.173 16.202 1.00 80.50 181 THR A O 1
ATOM 1468 N N . TYR A 1 182 ? -16.759 25.751 17.810 1.00 82.69 182 TYR A N 1
ATOM 1469 C CA . TYR A 1 182 ? -16.405 26.714 18.838 1.00 82.69 182 TYR A CA 1
ATOM 1470 C C . TYR A 1 182 ? -14.885 26.914 18.866 1.00 82.69 182 TYR A C 1
ATOM 1472 O O . TYR A 1 182 ? -14.112 25.965 18.989 1.00 82.69 182 TYR A O 1
ATOM 1480 N N . GLU A 1 183 ? -14.442 28.162 18.774 1.00 84.19 183 GLU A N 1
ATOM 1481 C CA . GLU A 1 183 ? -13.091 28.581 19.131 1.00 84.19 183 GLU A CA 1
ATOM 1482 C C . GLU A 1 183 ? -12.956 28.591 20.658 1.00 84.19 183 GLU A C 1
ATOM 1484 O O . GLU A 1 183 ? -13.784 29.187 21.348 1.00 84.19 183 GLU A O 1
ATOM 1489 N N . TYR A 1 184 ? -11.906 27.965 21.188 1.00 85.38 184 TYR A N 1
ATOM 1490 C CA . TYR A 1 184 ? -11.618 27.948 22.620 1.00 85.38 184 TYR A CA 1
ATOM 1491 C C . TYR A 1 184 ? -10.198 28.431 22.924 1.00 85.38 184 TYR A C 1
ATOM 1493 O O . TYR A 1 184 ? -9.260 28.215 22.152 1.00 85.38 184 TYR A O 1
ATOM 1501 N N . ILE A 1 185 ? -10.037 29.076 24.079 1.00 83.81 185 ILE A N 1
ATOM 1502 C CA . ILE A 1 185 ? -8.740 29.464 24.645 1.00 83.81 185 ILE A CA 1
ATOM 1503 C C . ILE A 1 185 ? -8.643 28.847 26.038 1.00 83.81 185 ILE A C 1
ATOM 1505 O O . ILE A 1 185 ? -9.509 29.076 26.884 1.00 83.81 185 ILE A O 1
ATOM 1509 N N . VAL A 1 186 ? -7.599 28.047 26.255 1.00 84.56 186 VAL A N 1
ATOM 1510 C CA . VAL A 1 186 ? -7.382 27.276 27.486 1.00 84.56 186 VAL A CA 1
ATOM 1511 C C . VAL A 1 186 ? -5.947 27.372 27.987 1.00 84.56 186 VAL A C 1
ATOM 1513 O O . VAL A 1 186 ? -5.021 27.431 27.183 1.00 84.56 186 VAL A O 1
ATOM 1516 N N . ARG A 1 187 ? -5.733 27.285 29.303 1.00 83.25 187 ARG A N 1
ATOM 1517 C CA . ARG A 1 187 ? -4.419 26.986 29.897 1.00 83.25 187 ARG A CA 1
ATOM 1518 C C . ARG A 1 187 ? -4.284 25.478 30.115 1.00 83.25 187 ARG A C 1
ATOM 1520 O O . ARG A 1 187 ? -5.111 24.861 30.785 1.00 83.25 187 ARG A O 1
ATOM 1527 N N . ALA A 1 188 ? -3.232 24.894 29.546 1.00 79.62 188 ALA A N 1
ATOM 1528 C CA . ALA A 1 188 ? -2.809 23.520 29.807 1.00 79.62 188 ALA A CA 1
ATOM 1529 C C . ALA A 1 188 ? -2.270 23.357 31.242 1.00 79.62 188 ALA A C 1
ATOM 1531 O O . ALA A 1 188 ? -1.756 24.332 31.797 1.00 79.62 188 ALA A O 1
ATOM 1532 N N . PRO A 1 189 ? -2.270 22.133 31.811 1.00 74.62 189 PRO A N 1
ATOM 1533 C CA . PRO A 1 189 ? -1.577 21.834 33.073 1.00 74.62 189 PRO A CA 1
ATOM 1534 C C . PRO A 1 189 ? -0.102 22.272 33.078 1.00 74.62 189 PRO A C 1
ATOM 1536 O O . PRO A 1 189 ? 0.433 22.678 34.100 1.00 74.62 189 PRO A O 1
ATOM 1539 N N . GLU A 1 190 ? 0.530 22.261 31.903 1.00 72.25 190 GLU A N 1
ATOM 1540 C CA . GLU A 1 190 ? 1.903 22.712 31.630 1.00 72.25 190 GLU A CA 1
ATOM 1541 C C . GLU A 1 190 ? 2.071 24.254 31.638 1.00 72.25 190 GLU A C 1
ATOM 1543 O O . GLU A 1 190 ? 3.106 24.771 31.224 1.00 72.25 190 GLU A O 1
ATOM 1548 N N . GLY A 1 191 ? 1.036 25.018 32.006 1.00 73.81 191 GLY A N 1
ATOM 1549 C CA . GLY A 1 191 ? 1.030 26.488 32.045 1.00 73.81 191 GLY A CA 1
ATOM 1550 C C . GLY A 1 191 ? 0.886 27.188 30.685 1.00 73.81 191 GLY A C 1
ATOM 1551 O O . GLY A 1 191 ? 0.617 28.388 30.629 1.00 73.81 191 GLY A O 1
ATOM 1552 N N . ASN A 1 192 ? 1.019 26.463 29.571 1.00 77.56 192 ASN A N 1
ATOM 1553 C CA . ASN A 1 192 ? 0.891 27.024 28.225 1.00 77.56 192 ASN A CA 1
ATOM 1554 C C . ASN A 1 192 ? -0.569 27.366 27.880 1.00 77.56 192 ASN A C 1
ATOM 1556 O O . ASN A 1 192 ? -1.448 26.511 27.992 1.00 77.56 192 ASN A O 1
ATOM 1560 N N . VAL A 1 193 ? -0.817 28.589 27.399 1.00 80.50 193 VAL A N 1
ATOM 1561 C CA . VAL A 1 193 ? -2.113 28.972 26.819 1.00 80.50 193 VAL A CA 1
ATOM 1562 C C . VAL A 1 193 ? -2.190 28.447 25.383 1.00 80.50 193 VAL A C 1
ATOM 1564 O O . VAL A 1 193 ? -1.274 28.650 24.587 1.00 80.50 193 VAL A O 1
ATOM 1567 N N . ILE A 1 194 ? -3.270 27.740 25.058 1.00 80.31 194 ILE A N 1
ATOM 1568 C CA . ILE A 1 194 ? -3.516 27.095 23.770 1.00 80.31 194 ILE A CA 1
ATOM 1569 C C . ILE A 1 194 ? -4.834 27.627 23.213 1.00 80.31 194 ILE A C 1
ATOM 1571 O O . ILE A 1 194 ? -5.874 27.554 23.866 1.00 80.31 194 ILE A O 1
ATOM 1575 N N . LYS A 1 195 ? -4.785 28.123 21.975 1.00 80.75 195 LYS A N 1
ATOM 1576 C CA . LYS A 1 195 ? -5.964 28.435 21.166 1.00 80.75 195 LYS A CA 1
ATOM 1577 C C . LYS A 1 195 ? -6.306 27.236 20.276 1.00 80.75 195 LYS A C 1
ATOM 1579 O O . LYS A 1 195 ? -5.423 26.712 19.592 1.00 80.75 195 LYS A O 1
ATOM 1584 N N . GLY A 1 196 ? -7.565 26.808 20.278 1.00 77.88 196 GLY A N 1
ATOM 1585 C CA . GLY A 1 196 ? -8.055 25.663 19.511 1.00 77.88 196 GLY A CA 1
ATOM 1586 C C . GLY A 1 196 ? -9.462 25.873 18.954 1.00 77.88 196 GLY A C 1
ATOM 1587 O O . GLY A 1 196 ? -10.094 26.898 19.197 1.00 77.88 196 GLY A O 1
ATOM 1588 N N . TYR A 1 197 ? -9.935 24.888 18.190 1.00 80.38 197 TYR A N 1
ATOM 1589 C CA . TYR A 1 197 ? -11.280 24.853 17.614 1.00 80.38 197 TYR A CA 1
ATOM 1590 C C . TYR A 1 197 ? -11.882 23.467 17.843 1.00 80.38 197 TYR A C 1
ATOM 1592 O O . TYR A 1 197 ? -11.176 22.467 17.691 1.00 80.38 197 TYR A O 1
ATOM 1600 N N . TRP A 1 198 ? -13.161 23.414 18.206 1.00 76.62 198 TRP A N 1
ATOM 1601 C CA . TRP A 1 198 ? -13.861 22.194 18.595 1.00 76.62 198 TRP A CA 1
ATOM 1602 C C . TRP A 1 198 ? -15.276 22.131 18.023 1.00 76.62 198 TRP A C 1
ATOM 1604 O O . TRP A 1 198 ? -15.990 23.122 18.120 1.00 76.62 198 TRP A O 1
ATOM 1614 N N . ALA A 1 199 ? -15.705 20.989 17.481 1.00 77.69 199 ALA A N 1
ATOM 1615 C CA . ALA A 1 199 ? -17.070 20.805 16.982 1.00 77.69 199 ALA A CA 1
ATOM 1616 C C . ALA A 1 199 ? -17.941 20.058 18.011 1.00 77.69 199 ALA A C 1
ATOM 1618 O O . ALA A 1 199 ? -17.653 18.908 18.340 1.00 77.69 199 ALA A O 1
ATOM 1619 N N . ALA A 1 200 ? -19.003 20.700 18.502 1.00 78.06 200 ALA A N 1
ATOM 1620 C CA . ALA A 1 200 ? -19.914 20.174 19.528 1.00 78.06 200 ALA A CA 1
ATOM 1621 C C . ALA A 1 200 ? -21.357 20.649 19.293 1.00 78.06 200 ALA A C 1
ATOM 1623 O O . ALA A 1 200 ? -21.603 21.488 18.424 1.00 78.06 200 ALA A O 1
ATOM 1624 N N . TYR A 1 201 ? -22.307 20.123 20.067 1.00 80.94 201 TYR A N 1
ATOM 1625 C CA . TYR A 1 201 ? -23.720 20.494 19.986 1.00 80.94 201 TYR A CA 1
ATOM 1626 C C . TYR A 1 201 ? -24.088 21.664 20.910 1.00 80.94 201 TYR A C 1
ATOM 1628 O O . TYR A 1 201 ? -25.032 22.390 20.600 1.00 80.94 201 TYR A O 1
ATOM 1636 N N . SER A 1 202 ? -23.358 21.888 22.011 1.00 83.94 202 SER A N 1
ATOM 1637 C CA . SER A 1 202 ? -23.547 23.054 22.895 1.00 83.94 202 SER A CA 1
ATOM 1638 C C . SER A 1 202 ? -22.228 23.622 23.436 1.00 83.94 202 SER A C 1
ATOM 1640 O O . SER A 1 202 ? -21.178 22.982 23.366 1.00 83.94 202 SER A O 1
ATOM 1642 N N . LEU A 1 203 ? -22.271 24.833 24.006 1.00 82.62 203 LEU A N 1
ATOM 1643 C CA . LEU A 1 203 ? -21.099 25.462 24.632 1.00 82.62 203 LEU A CA 1
ATOM 1644 C C . LEU A 1 203 ? -20.707 24.737 25.930 1.00 82.62 203 LEU A C 1
ATOM 1646 O O . LEU A 1 203 ? -19.522 24.484 26.164 1.00 82.62 203 LEU A O 1
ATOM 1650 N N . VAL A 1 204 ? -21.706 24.355 26.736 1.00 84.19 204 VAL A N 1
ATOM 1651 C CA . VAL A 1 204 ? -21.549 23.558 27.970 1.00 84.19 204 VAL A CA 1
ATOM 1652 C C . VAL A 1 204 ? -20.777 22.260 27.721 1.00 84.19 204 VAL A C 1
ATOM 1654 O O . VAL A 1 204 ? -19.929 21.874 28.527 1.00 84.19 204 VAL A O 1
ATOM 1657 N N . GLU A 1 205 ? -21.033 21.597 26.594 1.00 81.69 205 GLU A N 1
ATOM 1658 C CA . GLU A 1 205 ? -20.362 20.359 26.198 1.00 81.69 205 GLU A CA 1
ATOM 1659 C C . GLU A 1 205 ? -18.861 20.574 25.935 1.00 81.69 205 GLU A C 1
ATOM 1661 O O . GLU A 1 205 ? -18.027 19.824 26.447 1.00 81.69 205 GLU A O 1
ATOM 1666 N N . VAL A 1 206 ? -18.498 21.649 25.220 1.00 81.69 206 VAL A N 1
ATOM 1667 C CA . VAL A 1 206 ? -17.092 22.034 24.992 1.00 81.69 206 VAL A CA 1
ATOM 1668 C C . VAL A 1 206 ? -16.390 22.352 26.312 1.00 81.69 206 VAL A C 1
ATOM 1670 O O . VAL A 1 206 ? -15.265 21.905 26.534 1.00 81.69 206 VAL A O 1
ATOM 1673 N N . HIS A 1 207 ? -17.046 23.102 27.202 1.00 85.12 207 HIS A N 1
ATOM 1674 C CA . HIS A 1 207 ? -16.489 23.462 28.510 1.00 85.12 207 HIS A CA 1
ATOM 1675 C C . HIS A 1 207 ? -16.227 22.229 29.377 1.00 85.12 207 HIS A C 1
ATOM 1677 O O . HIS A 1 207 ? -15.105 22.031 29.849 1.00 85.12 207 HIS A O 1
ATOM 1683 N N . SER A 1 208 ? -17.231 21.359 29.495 1.00 83.94 208 SER A N 1
ATOM 1684 C CA . SER A 1 208 ? -17.172 20.127 30.285 1.00 83.94 208 SER A CA 1
ATOM 1685 C C . SER A 1 208 ? -16.082 19.181 29.777 1.00 83.94 208 SER A C 1
ATOM 1687 O O . SER A 1 208 ? -15.307 18.646 30.572 1.00 83.94 208 SER A O 1
ATOM 1689 N N . PHE A 1 209 ? -15.958 19.024 28.452 1.00 82.25 209 PHE A N 1
ATOM 1690 C CA . PHE A 1 209 ? -14.895 18.222 27.850 1.00 82.25 209 PHE A CA 1
ATOM 1691 C C . PHE A 1 209 ? -13.506 18.818 28.115 1.00 82.25 209 PHE A C 1
ATOM 1693 O O . PHE A 1 209 ? -12.617 18.116 28.591 1.00 82.25 209 PHE A O 1
ATOM 1700 N N . LEU A 1 210 ? -13.295 20.117 27.877 1.00 84.69 210 LEU A N 1
ATOM 1701 C CA . LEU A 1 210 ? -11.994 20.748 28.133 1.00 84.69 210 LEU A CA 1
ATOM 1702 C C . LEU A 1 210 ? -11.592 20.631 29.614 1.00 84.69 210 LEU A C 1
ATOM 1704 O O . LEU A 1 210 ? -10.439 20.305 29.913 1.00 84.69 210 LEU A O 1
ATOM 1708 N N . LYS A 1 211 ? -12.548 20.801 30.533 1.00 84.94 211 LYS A N 1
ATOM 1709 C CA . LYS A 1 211 ? -12.328 20.643 31.974 1.00 84.94 211 LYS A CA 1
ATOM 1710 C C . LYS A 1 211 ? -11.987 19.196 32.357 1.00 84.94 211 LYS A C 1
ATOM 1712 O O . LYS A 1 211 ? -11.053 18.995 33.132 1.00 84.94 211 LYS A O 1
ATOM 1717 N N . SER A 1 212 ? -12.628 18.185 31.756 1.00 80.56 212 SER A N 1
ATOM 1718 C CA . SER A 1 212 ? -12.294 16.761 31.983 1.00 80.56 212 SER A CA 1
ATOM 1719 C C . SER A 1 212 ? -10.911 16.358 31.448 1.00 80.56 212 SER A C 1
ATOM 1721 O O . SER A 1 212 ? -10.278 15.436 31.965 1.00 80.56 212 SER A O 1
ATOM 1723 N N . GLN A 1 213 ? -10.387 17.084 30.455 1.00 75.31 213 GLN A N 1
ATOM 1724 C CA . GLN A 1 213 ? -9.005 16.935 29.982 1.00 75.31 213 GLN A CA 1
ATOM 1725 C C . GLN A 1 213 ? -7.965 17.654 30.871 1.00 75.31 213 GLN A C 1
ATOM 1727 O O . GLN A 1 213 ? -6.763 17.562 30.602 1.00 75.31 213 GLN A O 1
ATOM 1732 N N . GLY A 1 214 ? -8.400 18.351 31.929 1.00 79.69 214 GLY A N 1
ATOM 1733 C CA . GLY A 1 214 ? -7.542 19.102 32.850 1.00 79.69 214 GLY A CA 1
ATOM 1734 C C . GLY A 1 214 ? -7.158 20.503 32.363 1.00 79.69 214 GLY A C 1
ATOM 1735 O O . GLY A 1 214 ? -6.189 21.076 32.861 1.00 79.69 214 GLY A O 1
ATOM 1736 N N . TYR A 1 215 ? -7.873 21.061 31.383 1.00 84.69 215 TYR A N 1
ATOM 1737 C CA . TYR A 1 215 ? -7.662 22.435 30.927 1.00 84.69 215 TYR A CA 1
ATOM 1738 C C . TYR A 1 215 ? -8.454 23.439 31.773 1.00 84.69 215 TYR A C 1
ATOM 1740 O O . TYR A 1 215 ? -9.631 23.223 32.055 1.00 84.69 215 TYR A O 1
ATOM 1748 N N . LYS A 1 216 ? -7.845 24.590 32.090 1.00 83.12 216 LYS A N 1
ATOM 1749 C CA . LYS A 1 216 ? -8.593 25.768 32.564 1.00 83.12 216 LYS A CA 1
ATOM 1750 C C . LYS A 1 216 ? -9.101 26.555 31.361 1.00 83.12 216 LYS A C 1
ATOM 1752 O O . LYS A 1 216 ? -8.306 26.891 30.483 1.00 83.12 216 LYS A O 1
ATOM 1757 N N . VAL A 1 217 ? -10.401 26.826 31.304 1.00 83.31 217 VAL A N 1
ATOM 1758 C CA . VAL A 1 217 ? -11.069 27.465 30.158 1.00 83.31 217 VAL A CA 1
ATOM 1759 C C . VAL A 1 217 ? -11.192 28.970 30.388 1.00 83.31 217 VAL A C 1
ATOM 1761 O O . VAL A 1 217 ? -11.717 29.376 31.415 1.00 83.31 217 VAL A O 1
ATOM 1764 N N . TYR A 1 218 ? -10.748 29.793 29.433 1.00 83.19 218 TYR A N 1
ATOM 1765 C CA . TYR A 1 218 ? -10.839 31.262 29.520 1.00 83.19 218 TYR A CA 1
ATOM 1766 C C . TYR A 1 218 ? -11.915 31.867 28.624 1.00 83.19 218 TYR A C 1
ATOM 1768 O O . TYR A 1 218 ? -12.528 32.870 28.969 1.00 83.19 218 TYR A O 1
ATOM 1776 N N . SER A 1 219 ? -12.142 31.288 27.447 1.00 81.38 219 SER A N 1
ATOM 1777 C CA . SER A 1 219 ? -13.250 31.701 26.587 1.00 81.38 219 SER A CA 1
ATOM 1778 C C . SER A 1 219 ? -13.607 30.605 25.602 1.00 81.38 219 SER A C 1
ATOM 1780 O O . SER A 1 219 ? -12.699 30.004 25.021 1.00 81.38 219 SER A O 1
ATOM 1782 N N . ILE A 1 220 ? -14.902 30.434 25.353 1.00 81.62 220 ILE A N 1
ATOM 1783 C CA . ILE A 1 220 ? -15.451 29.628 24.263 1.00 81.62 220 ILE A CA 1
ATOM 1784 C C . ILE A 1 220 ? -16.342 30.549 23.422 1.00 81.62 220 ILE A C 1
ATOM 1786 O O . ILE A 1 220 ? -17.181 31.261 23.966 1.00 81.62 220 ILE A O 1
ATOM 1790 N N . ARG A 1 221 ? -16.141 30.587 22.101 1.00 83.88 221 ARG A N 1
ATOM 1791 C CA . ARG A 1 221 ? -16.889 31.452 21.172 1.00 83.88 221 ARG A CA 1
ATOM 1792 C C . ARG A 1 221 ? -17.197 30.718 19.872 1.00 83.88 221 ARG A C 1
ATOM 1794 O O . ARG A 1 221 ? -16.304 30.149 19.259 1.00 83.88 221 ARG A O 1
ATOM 1801 N N . THR A 1 222 ? -18.437 30.788 19.403 1.00 80.88 222 THR A N 1
ATOM 1802 C CA . THR A 1 222 ? -18.832 30.340 18.056 1.00 80.88 222 THR A CA 1
ATOM 1803 C C . THR A 1 222 ? -19.305 31.537 17.240 1.00 80.88 222 THR A C 1
ATOM 1805 O O . THR A 1 222 ? -19.894 32.473 17.780 1.00 80.88 222 THR A O 1
ATOM 1808 N N . ASN A 1 223 ? -19.020 31.547 15.939 1.00 83.44 223 ASN A N 1
ATOM 1809 C CA . ASN A 1 223 ? -19.601 32.510 15.007 1.00 83.44 223 ASN A CA 1
ATOM 1810 C C . ASN A 1 223 ? -19.694 31.903 13.596 1.00 83.44 223 ASN A C 1
ATOM 1812 O O . ASN A 1 223 ? -19.107 30.857 13.302 1.00 83.44 223 ASN A O 1
ATOM 1816 N N . LYS A 1 224 ? -20.436 32.562 12.699 1.00 75.44 224 LYS A N 1
ATOM 1817 C CA . LYS A 1 224 ? -20.690 32.050 11.342 1.00 75.44 224 LYS A CA 1
ATOM 1818 C C . LYS A 1 224 ? -19.404 31.909 10.505 1.00 75.44 224 LYS A C 1
ATOM 1820 O O . LYS A 1 224 ? -19.295 30.980 9.715 1.00 75.44 224 LYS A O 1
ATOM 1825 N N . TRP A 1 225 ? -18.405 32.768 10.728 1.00 69.00 225 TRP A N 1
ATOM 1826 C CA . TRP A 1 225 ? -17.104 32.722 10.045 1.00 69.00 225 TRP A CA 1
ATOM 1827 C C . TRP A 1 225 ? -16.203 31.575 10.525 1.00 69.00 225 TRP A C 1
ATOM 1829 O O . TRP A 1 225 ? -15.558 30.936 9.699 1.00 69.00 225 TRP A O 1
ATOM 1839 N N . ILE A 1 226 ? -16.192 31.271 11.826 1.00 71.75 226 ILE A N 1
ATOM 1840 C CA . ILE A 1 226 ? -15.482 30.122 12.410 1.00 71.75 226 ILE A CA 1
ATOM 1841 C C . ILE A 1 226 ? -16.065 28.825 11.843 1.00 71.75 226 ILE A C 1
ATOM 1843 O O . ILE A 1 226 ? -15.309 27.951 11.434 1.00 71.75 226 ILE A O 1
ATOM 1847 N N . ASN A 1 227 ? -17.390 28.728 11.722 1.00 70.75 227 ASN A N 1
ATOM 1848 C CA . ASN A 1 227 ? -18.042 27.574 11.098 1.00 70.75 227 ASN A CA 1
ATOM 1849 C C . ASN A 1 227 ? -17.738 27.448 9.595 1.00 70.75 227 ASN A C 1
ATOM 1851 O O . ASN A 1 227 ? -17.609 26.338 9.100 1.00 70.75 227 ASN A O 1
ATOM 1855 N N . ILE A 1 228 ? -17.543 28.545 8.860 1.00 69.06 228 ILE A N 1
ATOM 1856 C CA . ILE A 1 228 ? -17.152 28.474 7.439 1.00 69.06 228 ILE A CA 1
ATOM 1857 C C . ILE A 1 228 ? -15.664 28.105 7.273 1.00 69.06 228 ILE A C 1
ATOM 1859 O O . ILE A 1 228 ? -15.321 27.294 6.420 1.00 69.06 228 ILE A O 1
ATOM 1863 N N . MET A 1 229 ? -14.771 28.665 8.096 1.00 61.91 229 MET A N 1
ATOM 1864 C CA . MET A 1 229 ? -13.319 28.418 8.024 1.00 61.91 229 MET A CA 1
ATOM 1865 C C . MET A 1 229 ? -12.885 27.086 8.653 1.00 61.91 229 MET A C 1
ATOM 1867 O O . MET A 1 229 ? -11.872 26.512 8.249 1.00 61.91 229 MET A O 1
ATOM 1871 N N . TYR A 1 230 ? -13.620 26.609 9.659 1.00 64.44 230 TYR A N 1
ATOM 1872 C CA . TYR A 1 230 ? -13.245 25.471 10.499 1.00 64.44 230 TYR A CA 1
ATOM 1873 C C . TYR A 1 230 ? -14.383 24.450 10.704 1.00 64.44 230 TYR A C 1
ATOM 1875 O O . TYR A 1 230 ? -14.172 23.475 11.415 1.00 64.44 230 TYR A O 1
ATOM 1883 N N . GLY A 1 231 ? -15.547 24.594 10.056 1.00 55.06 231 GLY A N 1
ATOM 1884 C CA . GLY A 1 231 ? -16.701 23.685 10.208 1.00 55.06 231 GLY A CA 1
ATOM 1885 C C . GLY A 1 231 ? -16.403 22.215 9.916 1.00 55.06 231 GLY A C 1
ATOM 1886 O O . GLY A 1 231 ? -16.919 21.329 10.590 1.00 55.06 231 GLY A O 1
ATOM 1887 N N . ASN A 1 232 ? -15.463 21.940 9.008 1.00 53.66 232 ASN A N 1
ATOM 1888 C CA . ASN A 1 232 ? -14.982 20.583 8.741 1.00 53.66 232 ASN A CA 1
ATOM 1889 C C . ASN A 1 232 ? -14.100 20.020 9.880 1.00 53.66 232 ASN A C 1
ATOM 1891 O O . ASN A 1 232 ? -13.345 19.080 9.642 1.00 53.66 232 ASN A O 1
ATOM 1895 N N . VAL A 1 233 ? -14.127 20.563 11.110 1.00 52.31 233 VAL A N 1
ATOM 1896 C CA . VAL A 1 233 ? -13.313 20.056 12.233 1.00 52.31 233 VAL A CA 1
ATOM 1897 C C . VAL A 1 233 ? -13.582 18.572 12.515 1.00 52.31 233 VAL A C 1
ATOM 1899 O O . VAL A 1 233 ? -12.609 17.838 12.705 1.00 52.31 233 VAL A O 1
ATOM 1902 N N . GLY A 1 234 ? -14.838 18.124 12.404 1.00 46.94 234 GLY A N 1
ATOM 1903 C CA . GLY A 1 234 ? -15.235 16.713 12.537 1.00 46.94 234 GLY A CA 1
ATOM 1904 C C . GLY A 1 234 ? -15.010 15.826 11.300 1.00 46.94 234 GLY A C 1
ATOM 1905 O O . GLY A 1 234 ? -15.095 14.615 11.426 1.00 46.94 234 GLY A O 1
ATOM 1906 N N . GLY A 1 235 ? -14.699 16.399 10.131 1.00 51.16 235 GLY A N 1
ATOM 1907 C CA . GLY A 1 235 ? -14.482 15.675 8.869 1.00 51.16 235 GLY A CA 1
ATOM 1908 C C . GLY A 1 235 ? -13.042 15.817 8.390 1.00 51.16 235 GLY A C 1
ATOM 1909 O O . GLY A 1 235 ? -12.714 16.680 7.571 1.00 51.16 235 GLY A O 1
ATOM 1910 N N . SER A 1 236 ? -12.131 15.037 8.975 1.00 52.72 236 SER A N 1
ATOM 1911 C CA . SER A 1 236 ? -10.710 15.117 8.635 1.00 52.72 236 SER A CA 1
ATOM 1912 C C . SER A 1 236 ? -10.352 14.128 7.525 1.00 52.72 236 SER A C 1
ATOM 1914 O O . SER A 1 236 ? -10.025 12.975 7.792 1.00 52.72 236 SER A O 1
ATOM 1916 N N . HIS A 1 237 ? -10.273 14.606 6.280 1.00 57.78 237 HIS A N 1
ATOM 1917 C CA . HIS A 1 237 ? -9.711 13.847 5.147 1.00 57.78 237 HIS A CA 1
ATOM 1918 C C . HIS A 1 237 ? -8.217 13.451 5.325 1.00 57.78 237 HIS A C 1
ATOM 1920 O O . HIS A 1 237 ? -7.607 12.866 4.425 1.00 57.78 237 HIS A O 1
ATOM 1926 N N . ASP A 1 238 ? -7.587 13.786 6.457 1.00 70.56 238 ASP A N 1
ATOM 1927 C CA . ASP A 1 238 ? -6.199 13.448 6.768 1.00 70.56 238 ASP A CA 1
ATOM 1928 C C . ASP A 1 238 ? -6.040 11.986 7.201 1.00 70.56 238 ASP A C 1
ATOM 1930 O O . ASP A 1 238 ? -6.140 11.637 8.376 1.00 70.56 238 ASP A O 1
ATOM 1934 N N . LYS A 1 239 ? -5.706 11.135 6.230 1.00 80.62 239 LYS A N 1
ATOM 1935 C CA . LYS A 1 239 ? -5.380 9.721 6.439 1.00 80.62 239 LYS A CA 1
ATOM 1936 C C . LYS A 1 239 ? -4.132 9.516 7.315 1.00 80.62 239 LYS A C 1
ATOM 1938 O O . LYS A 1 239 ? -3.088 10.127 7.059 1.00 80.62 239 LYS A O 1
ATOM 1943 N N . PHE A 1 240 ? -4.194 8.595 8.283 1.00 83.69 240 PHE A N 1
ATOM 1944 C CA . PHE A 1 240 ? -3.000 8.121 8.995 1.00 83.69 240 PHE A CA 1
ATOM 1945 C C . PHE A 1 240 ? -2.030 7.427 8.029 1.00 83.69 240 PHE A C 1
ATOM 1947 O O . PHE A 1 240 ? -2.423 6.632 7.172 1.00 83.69 240 PHE A O 1
ATOM 1954 N N . LYS A 1 241 ? -0.727 7.691 8.172 1.00 87.31 241 LYS A N 1
ATOM 1955 C CA . LYS A 1 241 ? 0.299 6.903 7.471 1.00 87.31 241 LYS A CA 1
ATOM 1956 C C . LYS A 1 241 ? 0.469 5.562 8.171 1.00 87.31 241 LYS A C 1
ATOM 1958 O O . LYS A 1 241 ? 0.482 5.531 9.394 1.00 87.31 241 LYS A O 1
ATOM 1963 N N . ASN A 1 242 ? 0.732 4.502 7.409 1.00 87.25 242 ASN A N 1
ATOM 1964 C CA . ASN A 1 242 ? 0.919 3.139 7.920 1.00 87.25 242 ASN A CA 1
ATOM 1965 C C . ASN A 1 242 ? 1.821 3.067 9.169 1.00 87.25 242 ASN A C 1
ATOM 1967 O O . ASN A 1 242 ? 1.408 2.511 10.170 1.00 87.25 242 ASN A O 1
ATOM 1971 N N . HIS A 1 243 ? 3.005 3.692 9.160 1.00 89.06 243 HIS A N 1
ATOM 1972 C CA . HIS A 1 243 ? 3.900 3.699 10.330 1.00 89.06 243 HIS A CA 1
ATOM 1973 C C . HIS A 1 243 ? 3.309 4.395 11.571 1.00 89.06 243 HIS A C 1
ATOM 1975 O O . HIS A 1 243 ? 3.486 3.908 12.683 1.00 89.06 243 HIS A O 1
ATOM 1981 N N . ASP A 1 244 ? 2.601 5.511 11.380 1.00 91.44 244 ASP A N 1
ATOM 1982 C CA . ASP A 1 244 ? 1.941 6.234 12.472 1.00 91.44 244 ASP A CA 1
ATOM 1983 C C . ASP A 1 244 ? 0.708 5.457 12.985 1.00 91.44 244 ASP A C 1
ATOM 1985 O O . ASP A 1 244 ? 0.383 5.542 14.166 1.00 91.44 244 ASP A O 1
ATOM 1989 N N . LEU A 1 245 ? 0.047 4.685 12.109 1.00 93.19 245 LEU A N 1
ATOM 1990 C CA . LEU A 1 245 ? -1.062 3.787 12.446 1.00 93.19 245 LEU A CA 1
ATOM 1991 C C . LEU A 1 245 ? -0.583 2.560 13.234 1.00 93.19 245 LEU A C 1
ATOM 1993 O O . LEU A 1 245 ? -1.165 2.259 14.263 1.00 93.19 245 LEU A O 1
ATOM 1997 N N . ILE A 1 246 ? 0.495 1.902 12.796 1.00 95.00 246 ILE A N 1
ATOM 1998 C CA . ILE A 1 246 ? 1.143 0.791 13.515 1.00 95.00 246 ILE A CA 1
ATOM 1999 C C . ILE A 1 246 ? 1.501 1.239 14.937 1.00 95.00 246 ILE A C 1
ATOM 2001 O O . ILE A 1 246 ? 1.088 0.610 15.903 1.00 95.00 246 ILE A O 1
ATOM 2005 N N . PHE A 1 247 ? 2.171 2.391 15.081 1.00 93.81 247 PHE A N 1
ATOM 2006 C CA . PHE A 1 247 ? 2.485 2.945 16.400 1.00 93.81 247 PHE A CA 1
ATOM 2007 C C . PHE A 1 247 ? 1.227 3.244 17.234 1.00 93.81 247 PHE A C 1
ATOM 2009 O O . PHE A 1 247 ? 1.217 2.983 18.432 1.00 93.81 247 PHE A O 1
ATOM 2016 N N . PHE A 1 248 ? 0.163 3.776 16.624 1.00 95.44 248 PHE A N 1
ATOM 2017 C CA . PHE A 1 248 ? -1.111 3.984 17.313 1.00 95.44 248 PHE A CA 1
ATOM 2018 C C . PHE A 1 248 ? -1.696 2.664 17.844 1.00 95.44 248 PHE A C 1
ATOM 2020 O O . PHE A 1 248 ? -2.004 2.593 19.030 1.00 95.44 248 PHE A O 1
ATOM 2027 N N . LEU A 1 249 ? -1.792 1.626 17.007 1.00 96.12 249 LEU A N 1
ATOM 2028 C CA . LEU A 1 249 ? -2.345 0.317 17.375 1.00 96.12 249 LEU A CA 1
ATOM 2029 C C . LEU A 1 249 ? -1.546 -0.335 18.509 1.00 96.12 249 LEU A C 1
ATOM 2031 O O . LEU A 1 249 ? -2.122 -0.633 19.555 1.00 96.12 249 LEU A O 1
ATOM 2035 N N . ALA A 1 250 ? -0.220 -0.414 18.352 1.00 95.50 250 ALA A N 1
ATOM 2036 C CA . ALA A 1 250 ? 0.706 -0.957 19.345 1.00 95.50 250 ALA A CA 1
ATOM 2037 C C . ALA A 1 250 ? 0.524 -0.316 20.730 1.00 95.50 250 ALA A C 1
ATOM 2039 O O . ALA A 1 250 ? 0.475 -0.992 21.759 1.00 95.50 250 ALA A O 1
ATOM 2040 N N . GLN A 1 251 ? 0.419 1.018 20.772 1.00 95.88 251 GLN A N 1
ATOM 2041 C CA . GLN A 1 251 ? 0.270 1.745 22.030 1.00 95.88 251 GLN A CA 1
ATOM 2042 C C . GLN A 1 251 ? -1.135 1.616 22.628 1.00 95.88 251 GLN A C 1
ATOM 2044 O O . GLN A 1 251 ? -1.239 1.507 23.847 1.00 95.88 251 GLN A O 1
ATOM 2049 N N . VAL A 1 252 ? -2.206 1.610 21.820 1.00 96.38 252 VAL A N 1
ATOM 2050 C CA . VAL A 1 252 ? -3.564 1.375 22.347 1.00 96.38 252 VAL A CA 1
ATOM 2051 C C . VAL A 1 252 ? -3.661 -0.038 22.923 1.00 96.38 252 VAL A C 1
ATOM 2053 O O . VAL A 1 252 ? -4.051 -0.156 24.081 1.00 96.38 252 VAL A O 1
ATOM 2056 N N . SER A 1 253 ? -3.226 -1.073 22.190 1.00 96.38 253 SER A N 1
ATOM 2057 C CA . SER A 1 253 ? -3.153 -2.455 22.701 1.00 96.38 253 SER A CA 1
ATOM 2058 C C . SER A 1 253 ? -2.391 -2.512 24.029 1.00 96.38 253 SER A C 1
ATOM 2060 O O . SER A 1 253 ? -2.942 -2.933 25.047 1.00 96.38 253 SER A O 1
ATOM 2062 N N . THR A 1 254 ? -1.161 -1.981 24.059 1.00 96.12 254 THR A N 1
ATOM 2063 C CA . THR A 1 254 ? -0.320 -1.961 25.267 1.00 96.12 254 THR A CA 1
ATOM 2064 C C . THR A 1 254 ? -1.033 -1.310 26.455 1.00 96.12 254 THR A C 1
ATOM 2066 O O . THR A 1 254 ? -0.964 -1.835 27.565 1.00 96.12 254 THR A O 1
ATOM 2069 N N . TYR A 1 255 ? -1.731 -0.185 26.252 1.00 96.31 255 TYR A N 1
ATOM 2070 C CA . TYR A 1 255 ? -2.451 0.497 27.330 1.00 96.31 255 TYR A CA 1
ATOM 2071 C C . TYR A 1 255 ? -3.685 -0.271 27.813 1.00 96.31 255 TYR A C 1
ATOM 2073 O O . TYR A 1 255 ? -3.893 -0.355 29.024 1.00 96.31 255 TYR A O 1
ATOM 2081 N N . LEU A 1 256 ? -4.455 -0.884 26.911 1.00 95.88 256 LEU A N 1
ATOM 2082 C CA . LEU A 1 256 ? -5.597 -1.714 27.298 1.00 95.88 256 LEU A CA 1
ATOM 2083 C C . LEU A 1 256 ? -5.150 -2.959 28.083 1.00 95.88 256 LEU A C 1
ATOM 2085 O O . LEU A 1 256 ? -5.733 -3.260 29.122 1.00 95.88 256 LEU A O 1
ATOM 2089 N N . LYS A 1 257 ? -4.065 -3.625 27.660 1.00 95.31 257 LYS A N 1
ATOM 2090 C CA . LYS A 1 257 ? -3.495 -4.804 28.344 1.00 95.31 257 LYS A CA 1
ATOM 2091 C C . LYS A 1 257 ? -3.049 -4.537 29.780 1.00 95.31 257 LYS A C 1
ATOM 2093 O O . LYS A 1 257 ? -3.136 -5.427 30.618 1.00 95.31 257 LYS A O 1
ATOM 2098 N N . VAL A 1 258 ? -2.578 -3.323 30.081 1.00 96.19 258 VAL A N 1
ATOM 2099 C CA . VAL A 1 258 ? -2.226 -2.916 31.457 1.00 96.19 258 VAL A CA 1
ATOM 2100 C C . VAL A 1 258 ? -3.412 -2.322 32.234 1.00 96.19 258 VAL A C 1
ATOM 2102 O O . VAL A 1 258 ? -3.218 -1.768 33.314 1.00 96.19 258 VAL A O 1
ATOM 2105 N N . GLY A 1 259 ? -4.635 -2.431 31.704 1.00 93.50 259 GLY A N 1
ATOM 2106 C CA . GLY A 1 259 ? -5.872 -2.025 32.375 1.00 93.50 259 GLY A CA 1
ATOM 2107 C C . GLY A 1 259 ? -6.187 -0.526 32.327 1.00 93.50 259 GLY A C 1
ATOM 2108 O O . GLY A 1 259 ? -7.026 -0.064 33.099 1.00 93.50 259 GLY A O 1
ATOM 2109 N N . ILE A 1 260 ? -5.542 0.257 31.453 1.00 95.50 260 ILE A N 1
ATOM 2110 C CA . ILE A 1 260 ? -5.881 1.680 31.284 1.00 95.50 260 ILE A CA 1
ATOM 2111 C C . ILE A 1 260 ? -7.180 1.787 30.465 1.00 95.50 260 ILE A C 1
ATOM 2113 O O . ILE A 1 260 ? -7.242 1.227 29.369 1.00 95.50 260 ILE A O 1
ATOM 2117 N N . PRO A 1 261 ? -8.201 2.540 30.926 1.00 94.75 261 PRO A N 1
ATOM 2118 C CA . PRO A 1 261 ? -9.431 2.753 30.166 1.00 94.75 261 PRO A CA 1
ATOM 2119 C C . PRO A 1 261 ? -9.165 3.333 28.772 1.00 94.75 261 PRO A C 1
ATOM 2121 O O . PRO A 1 261 ? -8.328 4.222 28.608 1.00 94.75 261 PRO A O 1
ATOM 2124 N N . LEU A 1 262 ? -9.922 2.890 27.765 1.00 94.75 262 LEU A N 1
ATOM 2125 C CA . LEU A 1 262 ? -9.682 3.260 26.366 1.00 94.75 262 LEU A CA 1
ATOM 2126 C C . LEU A 1 262 ? -9.631 4.782 26.134 1.00 94.75 262 LEU A C 1
ATOM 2128 O O . LEU A 1 262 ? -8.702 5.270 25.492 1.00 94.75 262 LEU A O 1
ATOM 2132 N N . ALA A 1 263 ? -10.572 5.552 26.690 1.00 93.81 263 ALA A N 1
ATOM 2133 C CA . ALA A 1 263 ? -10.557 7.015 26.581 1.00 93.81 263 ALA A CA 1
ATOM 2134 C C . ALA A 1 263 ? -9.256 7.626 27.146 1.00 93.81 263 ALA A C 1
ATOM 2136 O O . ALA A 1 263 ? -8.642 8.498 26.526 1.00 93.81 263 ALA A O 1
ATOM 2137 N N . ASP A 1 264 ? -8.764 7.105 28.272 1.00 93.56 264 ASP A N 1
ATOM 2138 C CA . ASP A 1 264 ? -7.510 7.549 28.879 1.00 93.56 264 ASP A CA 1
ATOM 2139 C C . ASP A 1 264 ? -6.290 7.169 28.027 1.00 93.56 264 ASP A C 1
ATOM 2141 O O . ASP A 1 264 ? -5.383 7.992 27.869 1.00 93.56 264 ASP A O 1
ATOM 2145 N N . ALA A 1 265 ? -6.287 5.985 27.407 1.00 95.38 265 ALA A N 1
ATOM 2146 C CA . ALA A 1 265 ? -5.257 5.561 26.458 1.00 95.38 265 ALA A CA 1
ATOM 2147 C C . ALA A 1 265 ? -5.187 6.500 25.235 1.00 95.38 265 ALA A C 1
ATOM 2149 O O . ALA A 1 265 ? -4.108 6.993 24.880 1.00 95.38 265 ALA A O 1
ATOM 2150 N N . ILE A 1 266 ? -6.336 6.840 24.633 1.00 94.88 266 ILE A N 1
ATOM 2151 C CA . ILE A 1 266 ? -6.406 7.799 23.516 1.00 94.88 266 ILE A CA 1
ATOM 2152 C C . ILE A 1 266 ? -5.980 9.209 23.969 1.00 94.88 266 ILE A C 1
ATOM 2154 O O . ILE A 1 266 ? -5.236 9.894 23.255 1.00 94.88 266 ILE A O 1
ATOM 2158 N N . ARG A 1 267 ? -6.359 9.646 25.178 1.00 91.50 267 ARG A N 1
ATOM 2159 C CA . ARG A 1 267 ? -5.911 10.918 25.776 1.00 91.50 267 ARG A CA 1
ATOM 2160 C C . ARG A 1 267 ? -4.391 10.969 25.969 1.00 91.50 267 ARG A C 1
ATOM 2162 O O . ARG A 1 267 ? -3.777 11.999 25.676 1.00 91.50 267 ARG A O 1
ATOM 2169 N N . ILE A 1 268 ? -3.770 9.881 26.428 1.00 92.06 268 ILE A N 1
ATOM 2170 C CA . ILE A 1 268 ? -2.309 9.765 26.566 1.00 92.06 268 ILE A CA 1
ATOM 2171 C C . ILE A 1 268 ? -1.640 9.875 25.186 1.00 92.06 268 ILE A C 1
ATOM 2173 O O . ILE A 1 268 ? -0.740 10.700 25.003 1.00 92.06 268 ILE A O 1
ATOM 2177 N N . LEU A 1 269 ? -2.126 9.138 24.183 1.00 92.12 269 LEU A N 1
ATOM 2178 C CA . LEU A 1 269 ? -1.579 9.175 22.820 1.00 92.12 269 LEU A CA 1
ATOM 2179 C C . LEU A 1 269 ? -1.713 10.546 22.151 1.00 92.12 269 LEU A C 1
ATOM 2181 O O . LEU A 1 269 ? -0.772 11.023 21.510 1.00 92.12 269 LEU A O 1
ATOM 2185 N N . THR A 1 270 ? -2.831 11.238 22.373 1.00 90.44 270 THR A N 1
ATOM 2186 C CA . THR A 1 270 ? -3.063 12.611 21.888 1.00 90.44 270 THR A CA 1
ATOM 2187 C C . THR A 1 270 ? -1.967 13.583 22.354 1.00 90.44 270 THR A C 1
ATOM 2189 O O . THR A 1 270 ? -1.598 14.519 21.633 1.00 90.44 270 THR A O 1
ATOM 2192 N N . LYS A 1 271 ? -1.384 13.363 23.542 1.00 87.50 271 LYS A N 1
ATOM 2193 C CA . LYS A 1 271 ? -0.256 14.162 24.045 1.00 87.50 271 LYS A CA 1
ATOM 2194 C C . LYS A 1 271 ? 1.052 13.822 23.317 1.00 87.50 271 LYS A C 1
ATOM 2196 O O . LYS A 1 271 ? 1.760 14.754 22.924 1.00 87.50 271 LYS A O 1
ATOM 2201 N N . GLN A 1 272 ? 1.319 12.535 23.070 1.00 87.19 272 GLN A N 1
ATOM 2202 C CA . GLN A 1 272 ? 2.549 12.026 22.442 1.00 87.19 272 GLN A CA 1
ATOM 2203 C C . GLN A 1 272 ? 2.703 12.401 20.957 1.00 87.19 272 GLN A C 1
ATOM 2205 O O . GLN A 1 272 ? 3.800 12.756 20.514 1.00 87.19 272 GLN A O 1
ATOM 2210 N N . PHE A 1 273 ? 1.624 12.347 20.169 1.00 85.69 273 PHE A N 1
ATOM 2211 C CA . PHE A 1 273 ? 1.695 12.602 18.727 1.00 85.69 273 PHE A CA 1
ATOM 2212 C C . PHE A 1 273 ? 2.083 14.053 18.404 1.00 85.69 273 PHE A C 1
ATOM 2214 O O . PHE A 1 273 ? 1.311 14.981 18.607 1.00 85.69 273 PHE A O 1
ATOM 2221 N N . LYS A 1 274 ? 3.260 14.282 17.809 1.00 83.12 274 LYS A N 1
ATOM 2222 C CA . LYS A 1 274 ? 3.739 15.645 17.479 1.00 83.12 274 LYS A CA 1
ATOM 2223 C C . LYS A 1 274 ? 2.971 16.328 16.334 1.00 83.12 274 LYS A C 1
ATOM 2225 O O . LYS A 1 274 ? 3.002 17.550 16.211 1.00 83.12 274 LYS A O 1
ATOM 2230 N N . ASN A 1 275 ? 2.301 15.560 15.475 1.00 84.12 275 ASN A N 1
ATOM 2231 C CA . ASN A 1 275 ? 1.597 16.078 14.301 1.00 84.12 275 ASN A CA 1
ATOM 2232 C C . ASN A 1 275 ? 0.227 16.669 14.681 1.00 84.12 275 ASN A C 1
ATOM 2234 O O . ASN A 1 275 ? -0.653 15.942 15.140 1.00 84.12 275 ASN A O 1
ATOM 2238 N N . LYS A 1 276 ? 0.013 17.966 14.408 1.00 81.75 276 LYS A N 1
ATOM 2239 C CA . LYS A 1 276 ? -1.257 18.672 14.676 1.00 81.75 276 LYS A CA 1
ATOM 2240 C C . LYS A 1 276 ? -2.483 17.986 14.051 1.00 81.75 276 LYS A C 1
ATOM 2242 O O . LYS A 1 276 ? -3.552 18.023 14.650 1.00 81.75 276 LYS A O 1
ATOM 2247 N N . LYS A 1 277 ? -2.325 17.346 12.883 1.00 83.19 277 LYS A N 1
ATOM 2248 C CA . LYS A 1 277 ? -3.403 16.615 12.190 1.00 83.19 277 LYS A CA 1
ATOM 2249 C C . LYS A 1 277 ? -3.873 15.410 13.006 1.00 83.19 277 LYS A C 1
ATOM 2251 O O . LYS A 1 277 ? -5.052 15.297 13.315 1.00 83.19 277 LYS A O 1
ATOM 2256 N N . TYR A 1 278 ? -2.928 14.572 13.434 1.00 86.56 278 TYR A N 1
ATOM 2257 C CA . TYR A 1 278 ? -3.220 13.400 14.260 1.00 86.56 278 TYR A CA 1
ATOM 2258 C C . TYR A 1 278 ? -3.733 13.801 15.644 1.00 86.56 278 TYR A C 1
ATOM 2260 O O . TYR A 1 278 ? -4.679 13.186 16.115 1.00 86.56 278 TYR A O 1
ATOM 2268 N N . LYS A 1 279 ? -3.200 14.875 16.258 1.00 86.06 279 LYS A N 1
ATOM 2269 C CA . LYS A 1 279 ? -3.768 15.412 17.507 1.00 86.06 279 LYS A CA 1
ATOM 2270 C C . LYS A 1 279 ? -5.258 15.710 17.363 1.00 86.06 279 LYS A C 1
ATOM 2272 O O . LYS A 1 279 ? -6.020 15.250 18.192 1.00 86.06 279 LYS A O 1
ATOM 2277 N N . ARG A 1 280 ? -5.688 16.412 16.307 1.00 82.56 280 ARG A N 1
ATOM 2278 C CA . ARG A 1 280 ? -7.114 16.721 16.092 1.00 82.56 280 ARG A CA 1
ATOM 2279 C C . ARG A 1 280 ? -7.978 15.461 15.961 1.00 82.56 280 ARG A C 1
ATOM 2281 O O . ARG A 1 280 ? -9.009 15.392 16.619 1.00 82.56 280 ARG A O 1
ATOM 2288 N N . ILE A 1 281 ? -7.539 14.476 15.173 1.00 87.25 281 ILE A N 1
ATOM 2289 C CA . ILE A 1 281 ? -8.260 13.201 15.002 1.00 87.25 281 ILE A CA 1
ATOM 2290 C C . ILE A 1 281 ? -8.371 12.459 16.343 1.00 87.25 281 ILE A C 1
ATOM 2292 O O . ILE A 1 281 ? -9.456 12.039 16.728 1.00 87.25 281 ILE A O 1
ATOM 2296 N N . LEU A 1 282 ? -7.269 12.340 17.090 1.00 90.19 282 LEU A N 1
ATOM 2297 C CA . LEU A 1 282 ? -7.253 11.631 18.372 1.00 90.19 282 LEU A CA 1
ATOM 2298 C C . LEU A 1 282 ? -8.009 12.373 19.480 1.00 90.19 282 LEU A C 1
ATOM 2300 O O . LEU A 1 282 ? -8.638 11.725 20.311 1.00 90.19 282 LEU A O 1
ATOM 2304 N N . THR A 1 283 ? -8.028 13.711 19.479 1.00 87.44 283 THR A N 1
ATOM 2305 C CA . THR A 1 283 ? -8.895 14.451 20.401 1.00 87.44 283 THR A CA 1
ATOM 2306 C C . THR A 1 283 ? -10.368 14.186 20.075 1.00 87.44 283 THR A C 1
ATOM 2308 O O . THR A 1 283 ? -11.137 13.963 21.005 1.00 87.44 283 THR A O 1
ATOM 2311 N N . GLN A 1 284 ? -10.772 14.185 18.793 1.00 85.56 284 GLN A N 1
ATOM 2312 C CA . GLN A 1 284 ? -12.161 13.897 18.385 1.00 85.56 284 GLN A CA 1
ATOM 2313 C C . GLN A 1 284 ? -12.569 12.476 18.781 1.00 85.56 284 GLN A C 1
ATOM 2315 O O . GLN A 1 284 ? -13.596 12.301 19.428 1.00 85.56 284 GLN A O 1
ATOM 2320 N N . LEU A 1 285 ? -11.701 11.500 18.509 1.00 90.38 285 LEU A N 1
ATOM 2321 C CA . LEU A 1 285 ? -11.833 10.107 18.935 1.00 90.38 285 LEU A CA 1
ATOM 2322 C C . LEU A 1 285 ? -12.008 9.978 20.462 1.00 90.38 285 LEU A C 1
ATOM 2324 O O . LEU A 1 285 ? -12.916 9.295 20.920 1.00 90.38 285 LEU A O 1
ATOM 2328 N N . ASN A 1 286 ? -11.188 10.679 21.253 1.00 91.38 286 ASN A N 1
ATOM 2329 C CA . ASN A 1 286 ? -11.296 10.723 22.715 1.00 91.38 286 ASN A CA 1
ATOM 2330 C C . ASN A 1 286 ? -12.627 11.337 23.183 1.00 91.38 286 ASN A C 1
ATOM 2332 O O . ASN A 1 286 ? -13.262 10.800 24.080 1.00 91.38 286 ASN A O 1
ATOM 2336 N N . TYR A 1 287 ? -13.081 12.430 22.566 1.00 86.75 287 TYR A N 1
ATOM 2337 C CA . TYR A 1 287 ? -14.379 13.032 22.885 1.00 86.75 287 TYR A CA 1
ATOM 2338 C C . TYR A 1 287 ? -15.552 12.096 22.564 1.00 86.75 287 TYR A C 1
ATOM 2340 O O . TYR A 1 287 ? -16.420 11.907 23.417 1.00 86.75 287 TYR A O 1
ATOM 2348 N N . ASP A 1 288 ? -15.563 11.482 21.377 1.00 89.31 288 ASP A N 1
ATOM 2349 C CA . ASP A 1 288 ? -16.602 10.531 20.969 1.00 89.31 288 ASP A CA 1
ATOM 2350 C C . ASP A 1 288 ? -16.649 9.337 21.959 1.00 89.31 288 ASP A C 1
ATOM 2352 O O . ASP A 1 288 ? -17.726 8.960 22.414 1.00 89.31 288 ASP A O 1
ATOM 2356 N N . LEU A 1 289 ? -15.493 8.844 22.427 1.00 92.25 289 LEU A N 1
ATOM 2357 C CA . LEU A 1 289 ? -15.411 7.847 23.507 1.00 92.25 289 LEU A CA 1
ATOM 2358 C C . LEU A 1 289 ? -15.929 8.370 24.862 1.00 92.25 289 LEU A C 1
ATOM 2360 O O . LEU A 1 289 ? -16.734 7.708 25.511 1.00 92.25 289 LEU A O 1
ATOM 2364 N N . THR A 1 290 ? -15.520 9.567 25.306 1.00 88.81 290 THR A N 1
ATOM 2365 C CA . THR A 1 290 ? -15.996 10.144 26.586 1.00 88.81 290 THR A CA 1
ATOM 2366 C C . THR A 1 290 ? -17.482 10.509 26.588 1.00 88.81 290 THR A C 1
ATOM 2368 O O . THR A 1 290 ? -18.063 10.658 27.659 1.00 88.81 290 THR A O 1
ATOM 2371 N N . THR A 1 291 ? -18.102 10.648 25.413 1.00 87.38 291 THR A N 1
ATOM 2372 C CA . THR A 1 291 ? -19.552 10.854 25.260 1.00 87.38 291 THR A CA 1
ATOM 2373 C C . THR A 1 291 ? -20.337 9.541 25.144 1.00 87.38 291 THR A C 1
ATOM 2375 O O . THR A 1 291 ? -21.559 9.577 25.023 1.00 87.38 291 THR A O 1
ATOM 2378 N N . GLY A 1 292 ? -19.664 8.387 25.256 1.00 88.56 292 GLY A N 1
ATOM 2379 C CA . GLY A 1 292 ? -20.288 7.066 25.360 1.00 88.56 292 GLY A CA 1
ATOM 2380 C C . GLY A 1 292 ? -20.449 6.307 24.042 1.00 88.56 292 GLY A C 1
ATOM 2381 O O . GLY A 1 292 ? -21.141 5.291 24.026 1.00 88.56 292 GLY A O 1
ATOM 2382 N N . LYS A 1 293 ? -19.834 6.760 22.942 1.00 91.56 293 LYS A N 1
ATOM 2383 C CA . LYS A 1 293 ? -19.818 5.993 21.687 1.00 91.56 293 LYS A CA 1
ATOM 2384 C C . LYS A 1 293 ? -18.846 4.823 21.760 1.00 91.56 293 LYS A C 1
ATOM 2386 O O . LYS A 1 293 ? -17.826 4.896 22.449 1.00 91.56 293 LYS A O 1
ATOM 2391 N N . SER A 1 294 ? -19.123 3.785 20.973 1.00 94.50 294 SER A N 1
ATOM 2392 C CA . SER A 1 294 ? -18.170 2.696 20.759 1.00 94.50 294 SER A CA 1
ATOM 2393 C C . SER A 1 294 ? -16.915 3.197 20.037 1.00 94.50 294 SER A C 1
ATOM 2395 O O . SER A 1 294 ? -16.935 4.187 19.300 1.00 94.50 294 SER A O 1
ATOM 2397 N N . PHE A 1 295 ? -15.802 2.499 20.225 1.00 95.56 295 PHE A N 1
ATOM 2398 C CA . PHE A 1 295 ? -14.535 2.772 19.563 1.00 95.56 295 PHE A CA 1
ATOM 2399 C C . PHE A 1 295 ? -14.645 2.620 18.049 1.00 95.56 295 PHE A C 1
ATOM 2401 O O . PHE A 1 295 ? -14.155 3.475 17.315 1.00 95.56 295 PHE A O 1
ATOM 2408 N N . SER A 1 296 ? -15.337 1.587 17.568 1.00 93.94 296 SER A N 1
ATOM 2409 C CA . SER A 1 296 ? -15.618 1.388 16.144 1.00 93.94 296 SER A CA 1
ATOM 2410 C C . SER A 1 296 ? -16.390 2.556 15.531 1.00 93.94 296 SER A C 1
ATOM 2412 O O . SER A 1 296 ? -16.005 3.048 14.469 1.00 93.94 296 SER A O 1
ATOM 2414 N N . GLU A 1 297 ? -17.425 3.064 16.208 1.00 91.69 297 GLU A N 1
ATOM 2415 C CA . GLU A 1 297 ? -18.170 4.241 15.757 1.00 91.69 297 GLU A CA 1
ATOM 2416 C C . GLU A 1 297 ? -17.297 5.504 15.820 1.00 91.69 297 GLU A C 1
ATOM 2418 O O . GLU A 1 297 ? -17.267 6.301 14.882 1.00 91.69 297 GLU A O 1
ATOM 2423 N N . ALA A 1 298 ? -16.527 5.683 16.895 1.00 93.06 298 ALA A N 1
ATOM 2424 C CA . ALA A 1 298 ? -15.636 6.823 17.072 1.00 93.06 298 ALA A CA 1
ATOM 2425 C C . ALA A 1 298 ? -14.505 6.860 16.017 1.00 93.06 298 ALA A C 1
ATOM 2427 O O . ALA A 1 298 ? -14.155 7.946 15.547 1.00 93.06 298 ALA A O 1
ATOM 2428 N N . LEU A 1 299 ? -13.989 5.698 15.588 1.00 92.56 299 LEU A N 1
ATOM 2429 C CA . LEU A 1 299 ? -13.055 5.544 14.462 1.00 92.56 299 LEU A CA 1
ATOM 2430 C C . LEU A 1 299 ? -13.738 5.817 13.111 1.00 92.56 299 LEU A C 1
ATOM 2432 O O . LEU A 1 299 ? -13.174 6.535 12.285 1.00 92.56 299 LEU A O 1
ATOM 2436 N N . ALA A 1 300 ? -14.947 5.286 12.889 1.00 89.12 300 ALA A N 1
ATOM 2437 C CA . ALA A 1 300 ? -15.724 5.496 11.661 1.00 89.12 300 ALA A CA 1
ATOM 2438 C C . ALA A 1 300 ? -16.110 6.971 11.449 1.00 89.12 300 ALA A C 1
ATOM 2440 O O . ALA A 1 300 ? -16.063 7.476 10.327 1.00 89.12 300 ALA A O 1
ATOM 2441 N N . ASN A 1 301 ? -16.403 7.688 12.538 1.00 87.62 301 ASN A N 1
ATOM 2442 C CA . ASN A 1 301 ? -16.670 9.126 12.540 1.00 87.62 301 ASN A CA 1
ATOM 2443 C C . ASN A 1 301 ? -15.465 9.972 12.061 1.00 87.62 301 ASN A C 1
ATOM 2445 O O . ASN A 1 301 ? -15.648 11.139 11.732 1.00 87.62 301 ASN A O 1
ATOM 2449 N N . GLN A 1 302 ? -14.251 9.408 11.958 1.00 85.00 302 GLN A N 1
ATOM 2450 C CA . GLN A 1 302 ? -13.061 10.096 11.422 1.00 85.00 302 GLN A CA 1
ATOM 2451 C C . GLN A 1 302 ? -12.886 9.938 9.895 1.00 85.00 302 GLN A C 1
ATOM 2453 O O . GLN A 1 302 ? -11.778 10.102 9.375 1.00 85.00 302 GLN A O 1
ATOM 2458 N N . GLU A 1 303 ? -13.959 9.608 9.168 1.00 73.31 303 GLU A N 1
ATOM 2459 C CA . GLU A 1 303 ? -14.013 9.449 7.707 1.00 73.31 303 GLU A CA 1
ATOM 2460 C C . GLU A 1 303 ? -12.905 8.543 7.119 1.00 73.31 303 GLU A C 1
ATOM 2462 O O . GLU A 1 303 ? -13.013 7.323 7.093 1.00 73.31 303 GLU A O 1
ATOM 2467 N N . ASN A 1 304 ? -11.836 9.159 6.595 1.00 77.31 304 ASN A N 1
ATOM 2468 C CA . ASN A 1 304 ? -10.748 8.532 5.849 1.00 77.31 304 ASN A CA 1
ATOM 2469 C C . ASN A 1 304 ? -9.460 8.395 6.682 1.00 77.31 304 ASN A C 1
ATOM 2471 O O . ASN A 1 304 ? -8.421 7.988 6.148 1.00 77.31 304 ASN A O 1
ATOM 2475 N N . ALA A 1 305 ? -9.501 8.756 7.970 1.00 86.38 305 ALA A N 1
ATOM 2476 C CA . ALA A 1 305 ? -8.362 8.652 8.876 1.00 86.38 305 ALA A CA 1
ATOM 2477 C C . ALA A 1 305 ? -7.893 7.198 9.048 1.00 86.38 305 ALA A C 1
ATOM 2479 O O . ALA A 1 305 ? -6.688 6.936 8.975 1.00 86.38 305 ALA A O 1
ATOM 2480 N N . PHE A 1 306 ? -8.844 6.271 9.221 1.00 90.44 306 PHE A N 1
ATOM 2481 C CA . PHE A 1 306 ? -8.614 4.861 9.542 1.00 90.44 306 PHE A CA 1
ATOM 2482 C C . PHE A 1 306 ? -9.086 3.921 8.413 1.00 90.44 306 PHE A C 1
ATOM 2484 O O . PHE A 1 306 ? -10.066 4.221 7.732 1.00 90.44 306 PHE A O 1
ATOM 2491 N N . PRO A 1 307 ? -8.405 2.784 8.167 1.00 88.88 307 PRO A N 1
ATOM 2492 C CA . PRO A 1 307 ? -8.852 1.793 7.184 1.00 88.88 307 PRO A CA 1
ATOM 2493 C C . PRO A 1 307 ? -10.160 1.092 7.582 1.00 88.88 307 PRO A C 1
ATOM 2495 O O . PRO A 1 307 ? -10.369 0.780 8.751 1.00 88.88 307 PRO A O 1
ATOM 2498 N N . SER A 1 308 ? -10.994 0.746 6.596 1.00 85.06 308 SER A N 1
ATOM 2499 C CA . SER A 1 308 ? -12.265 0.031 6.808 1.00 85.06 308 SER A CA 1
ATOM 2500 C C . SER A 1 308 ? -12.100 -1.324 7.500 1.00 85.06 308 SER A C 1
ATOM 2502 O O . SER A 1 308 ? -12.921 -1.662 8.348 1.00 85.06 308 SER A O 1
ATOM 2504 N N . ILE A 1 309 ? -11.044 -2.080 7.178 1.00 87.12 309 ILE A N 1
ATOM 2505 C CA . ILE A 1 309 ? -10.728 -3.351 7.849 1.00 87.12 309 ILE A CA 1
ATOM 2506 C C . ILE A 1 309 ? -10.579 -3.148 9.364 1.00 87.12 309 ILE A C 1
ATOM 2508 O O . ILE A 1 309 ? -11.288 -3.792 10.124 1.00 87.12 309 ILE A O 1
ATOM 2512 N N . LEU A 1 310 ? -9.780 -2.166 9.798 1.00 91.81 310 LEU A N 1
ATOM 2513 C CA . LEU A 1 310 ? -9.561 -1.864 11.216 1.00 91.81 310 LEU A CA 1
ATOM 2514 C C . LEU A 1 310 ? -10.870 -1.518 11.939 1.00 91.81 310 LEU A C 1
ATOM 2516 O O . LEU A 1 310 ? -11.112 -2.019 13.028 1.00 91.81 310 LEU A O 1
ATOM 2520 N N . ILE A 1 311 ? -11.724 -0.691 11.327 1.00 91.50 311 ILE A N 1
ATOM 2521 C CA . ILE A 1 311 ? -13.005 -0.277 11.924 1.00 91.50 311 ILE A CA 1
ATOM 2522 C C . ILE A 1 311 ? -13.913 -1.488 12.188 1.00 91.50 311 ILE A C 1
ATOM 2524 O O . ILE A 1 311 ? -14.527 -1.571 13.249 1.00 91.50 311 ILE A O 1
ATOM 2528 N N . ASN A 1 312 ? -13.992 -2.432 11.244 1.00 86.50 312 ASN A N 1
ATOM 2529 C CA . ASN A 1 312 ? -14.847 -3.614 11.385 1.00 86.50 312 ASN A CA 1
ATOM 2530 C C . ASN A 1 312 ? -14.244 -4.662 12.329 1.00 86.50 312 ASN A C 1
ATOM 2532 O O . ASN A 1 312 ? -14.980 -5.256 13.105 1.00 86.50 312 ASN A O 1
ATOM 2536 N N . MET A 1 313 ? -12.920 -4.828 12.325 1.00 88.94 313 MET A N 1
ATOM 2537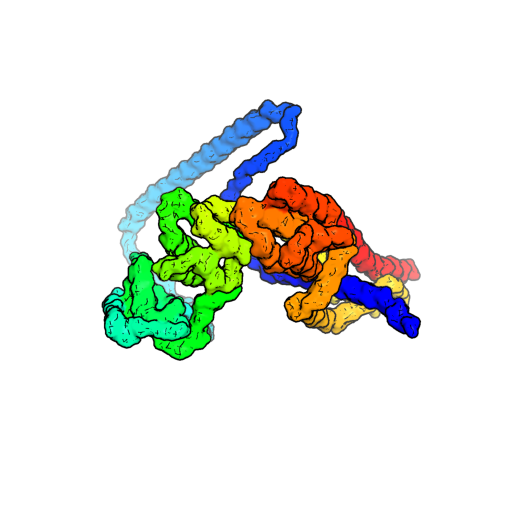 C CA . MET A 1 313 ? -12.217 -5.686 13.283 1.00 88.94 313 MET A CA 1
ATOM 2538 C C . MET A 1 313 ? -12.428 -5.192 14.719 1.00 88.94 313 MET A C 1
ATOM 2540 O O . MET A 1 313 ? -12.870 -5.954 15.571 1.00 88.94 313 MET A O 1
ATOM 2544 N N . VAL A 1 314 ? -12.237 -3.888 14.961 1.00 93.56 314 VAL A N 1
ATOM 2545 C CA . VAL A 1 314 ? -12.551 -3.251 16.251 1.00 93.56 314 VAL A CA 1
ATOM 2546 C C . VAL A 1 314 ? -14.023 -3.440 16.618 1.00 93.56 314 VAL A C 1
ATOM 2548 O O . VAL A 1 314 ? -14.306 -3.811 17.749 1.00 93.56 314 VAL A O 1
ATOM 2551 N N . LYS A 1 315 ? -14.963 -3.248 15.681 1.00 90.44 315 LYS A N 1
ATOM 2552 C CA . LYS A 1 315 ? -16.403 -3.435 15.937 1.00 90.44 315 LYS A CA 1
ATOM 2553 C C . LYS A 1 315 ? -16.719 -4.844 16.447 1.00 90.44 315 LYS A C 1
ATOM 2555 O O . LYS A 1 315 ? -17.514 -4.983 17.370 1.00 90.44 315 LYS A O 1
ATOM 2560 N N . THR A 1 316 ? -16.117 -5.869 15.850 1.00 87.44 316 THR A N 1
ATOM 2561 C CA . THR A 1 316 ? -16.316 -7.262 16.268 1.00 87.44 316 THR A CA 1
ATOM 2562 C C . THR A 1 316 ? -15.654 -7.532 17.616 1.00 87.44 316 THR A C 1
ATOM 2564 O O . THR A 1 316 ? -16.291 -8.088 18.504 1.00 87.44 316 THR A O 1
ATOM 2567 N N . ALA A 1 317 ? -14.432 -7.038 17.820 1.00 91.25 317 ALA A N 1
ATOM 2568 C CA . ALA A 1 317 ? -13.701 -7.181 19.076 1.00 91.25 317 ALA A CA 1
ATOM 2569 C C . ALA A 1 317 ? -14.358 -6.453 20.264 1.00 91.25 317 ALA A C 1
ATOM 2571 O O . ALA A 1 317 ? -14.268 -6.903 21.401 1.00 91.25 317 ALA A O 1
ATOM 2572 N N . GLU A 1 318 ? -15.071 -5.350 20.019 1.00 91.25 318 GLU A N 1
ATOM 2573 C CA . GLU A 1 318 ? -15.915 -4.696 21.028 1.00 91.25 318 GLU A CA 1
ATOM 2574 C C . GLU A 1 318 ? -17.135 -5.540 21.426 1.00 91.25 318 GLU A C 1
ATOM 2576 O O . GLU A 1 318 ? -17.629 -5.400 22.543 1.00 91.25 318 GLU A O 1
ATOM 2581 N N . MET A 1 319 ? -17.621 -6.413 20.537 1.00 86.75 319 MET A N 1
ATOM 2582 C CA . MET A 1 319 ? -18.721 -7.339 20.827 1.00 86.75 319 MET A CA 1
ATOM 2583 C C . MET A 1 319 ? -18.240 -8.617 21.527 1.00 86.75 319 MET A C 1
ATOM 2585 O O . MET A 1 319 ? -18.987 -9.161 22.338 1.00 86.75 319 MET A O 1
ATOM 2589 N N . THR A 1 320 ? -17.020 -9.096 21.241 1.00 86.56 320 THR A N 1
ATOM 2590 C CA . THR A 1 320 ? -16.443 -10.299 21.878 1.00 86.56 320 THR A CA 1
ATOM 2591 C C . THR A 1 320 ? -15.644 -10.005 23.151 1.00 86.56 320 THR A C 1
ATOM 2593 O O . THR A 1 320 ? -15.500 -10.886 23.995 1.00 86.56 320 THR A O 1
ATOM 2596 N N . GLY A 1 321 ? -15.160 -8.771 23.328 1.00 88.44 321 GLY A N 1
ATOM 2597 C CA . GLY A 1 321 ? -14.294 -8.357 24.438 1.00 88.44 321 GLY A CA 1
ATOM 2598 C C . GLY A 1 321 ? -12.788 -8.468 24.152 1.00 88.44 321 GLY A C 1
ATOM 2599 O O . GLY A 1 321 ? -11.986 -8.066 24.990 1.00 88.44 321 GLY A O 1
ATOM 2600 N N . GLU A 1 322 ? -12.397 -8.944 22.968 1.00 89.81 322 GLU A N 1
ATOM 2601 C CA . GLU A 1 322 ? -11.014 -9.271 22.563 1.00 89.81 322 GLU A CA 1
ATOM 2602 C C . GLU A 1 322 ? -10.313 -8.085 21.864 1.00 89.81 322 GLU A C 1
ATOM 2604 O O . GLU A 1 322 ? -9.560 -8.229 20.893 1.00 89.81 322 GLU A O 1
ATOM 2609 N N . LEU A 1 323 ? -10.627 -6.861 22.306 1.00 92.81 323 LEU A N 1
ATOM 2610 C CA . LEU A 1 323 ? -10.108 -5.629 21.707 1.00 92.81 323 LEU A CA 1
ATOM 2611 C C . LEU A 1 323 ? -8.573 -5.496 21.790 1.00 92.81 323 LEU A C 1
ATOM 2613 O O . LEU A 1 323 ? -7.992 -5.072 20.790 1.00 92.81 323 LEU A O 1
ATOM 2617 N N . PRO A 1 324 ? -7.890 -5.816 22.909 1.00 94.31 324 PRO A N 1
ATOM 2618 C CA . PRO A 1 324 ? -6.432 -5.730 22.973 1.00 94.31 324 PRO A CA 1
ATOM 2619 C C . PRO A 1 324 ? -5.735 -6.657 21.969 1.00 94.31 324 PRO A C 1
ATOM 2621 O O . PRO A 1 324 ? -4.844 -6.208 21.252 1.00 94.31 324 PRO A O 1
ATOM 2624 N N . GLU A 1 325 ? -6.181 -7.908 21.881 1.00 91.94 325 GLU A N 1
ATOM 2625 C CA . GLU A 1 325 ? -5.642 -8.944 20.995 1.00 91.94 325 GLU A CA 1
ATOM 2626 C C . GLU A 1 325 ? -5.866 -8.560 19.526 1.00 91.94 325 GLU A C 1
ATOM 2628 O O . GLU A 1 325 ? -4.927 -8.498 18.736 1.00 91.94 325 GLU A O 1
ATOM 2633 N N . THR A 1 326 ? -7.089 -8.147 19.180 1.00 92.38 326 THR A N 1
ATOM 2634 C CA . THR A 1 326 ? -7.423 -7.689 17.819 1.00 92.38 326 THR A CA 1
ATOM 2635 C C . THR A 1 326 ? -6.582 -6.479 17.383 1.00 92.38 326 THR A C 1
ATOM 2637 O O . THR A 1 326 ? -6.315 -6.286 16.193 1.00 92.38 326 THR A O 1
ATOM 2640 N N . LEU A 1 327 ? -6.155 -5.627 18.322 1.00 94.94 327 LEU A N 1
ATOM 2641 C CA . LEU A 1 327 ? -5.279 -4.494 18.019 1.00 94.94 327 LEU A CA 1
ATOM 2642 C C . LEU A 1 327 ? -3.825 -4.915 17.758 1.00 94.94 327 LEU A C 1
ATOM 2644 O O . LEU A 1 327 ? -3.175 -4.241 16.955 1.00 94.94 327 LEU A O 1
ATOM 2648 N N . ASP A 1 328 ? -3.335 -6.009 18.356 1.00 94.31 328 ASP A N 1
ATOM 2649 C CA . ASP A 1 328 ? -2.040 -6.607 17.992 1.00 94.31 328 ASP A CA 1
ATOM 2650 C C . ASP A 1 328 ? -2.098 -7.209 16.585 1.00 94.31 328 ASP A C 1
ATOM 2652 O O . ASP A 1 328 ? -1.256 -6.899 15.744 1.00 94.31 328 ASP A O 1
ATOM 2656 N N . ASP A 1 329 ? -3.130 -8.005 16.294 1.00 90.38 329 ASP A N 1
ATOM 2657 C CA . ASP A 1 329 ? -3.326 -8.642 14.988 1.00 90.38 329 ASP A CA 1
ATOM 2658 C C . ASP A 1 329 ? -3.416 -7.591 13.869 1.00 90.38 329 ASP A C 1
ATOM 2660 O O . ASP A 1 329 ? -2.885 -7.766 12.767 1.00 90.38 329 ASP A O 1
ATOM 2664 N N . MET A 1 330 ? -4.031 -6.438 14.154 1.00 92.38 330 MET A N 1
ATOM 2665 C CA . MET A 1 330 ? -4.018 -5.287 13.251 1.00 92.38 330 MET A CA 1
ATOM 2666 C C . MET A 1 330 ? -2.650 -4.590 13.179 1.00 92.38 330 MET A C 1
ATOM 2668 O O . MET A 1 330 ? -2.273 -4.137 12.093 1.00 92.38 330 MET A O 1
ATOM 2672 N N . GLU A 1 331 ? -1.886 -4.500 14.272 1.00 95.06 331 GLU A N 1
ATOM 2673 C CA . GLU A 1 331 ? -0.502 -4.006 14.244 1.00 95.06 331 GLU A CA 1
ATOM 2674 C C . GLU A 1 331 ? 0.369 -4.870 13.319 1.00 95.06 331 GLU A C 1
ATOM 2676 O O . GLU A 1 331 ? 1.020 -4.331 12.416 1.00 95.06 331 GLU A O 1
ATOM 2681 N N . GLU A 1 332 ? 0.351 -6.192 13.495 1.00 91.62 332 GLU A N 1
ATOM 2682 C CA . GLU A 1 332 ? 1.106 -7.155 12.688 1.00 91.62 332 GLU A CA 1
ATOM 2683 C C . GLU A 1 332 ? 0.661 -7.107 11.218 1.00 91.62 332 GLU A C 1
ATOM 2685 O O . GLU A 1 332 ? 1.486 -6.932 10.311 1.00 91.62 332 GLU A O 1
ATOM 2690 N N . TYR A 1 333 ? -0.654 -7.122 10.971 1.00 88.44 333 TYR A N 1
ATOM 2691 C CA . TYR A 1 333 ? -1.238 -6.995 9.636 1.00 88.44 333 TYR A CA 1
ATOM 2692 C C . TYR A 1 333 ? -0.722 -5.756 8.883 1.00 88.44 333 TYR A C 1
ATOM 2694 O O . TYR A 1 333 ? -0.269 -5.870 7.735 1.00 88.44 333 TYR A O 1
ATOM 2702 N N . PHE A 1 334 ? -0.752 -4.571 9.508 1.00 91.00 334 PHE A N 1
ATOM 2703 C CA . PHE A 1 334 ? -0.253 -3.343 8.879 1.00 91.00 334 PHE A CA 1
ATOM 2704 C C . PHE A 1 334 ? 1.277 -3.277 8.816 1.00 91.00 334 PHE A C 1
ATOM 2706 O O . PHE A 1 334 ? 1.810 -2.684 7.869 1.00 91.00 334 PHE A O 1
ATOM 2713 N N . THR A 1 335 ? 1.981 -3.894 9.768 1.00 92.62 335 THR A N 1
ATOM 2714 C CA . THR A 1 335 ? 3.446 -3.989 9.779 1.00 92.62 335 THR A CA 1
ATOM 2715 C C . THR A 1 335 ? 3.943 -4.759 8.569 1.00 92.62 335 THR A C 1
ATOM 2717 O O . THR A 1 335 ? 4.688 -4.190 7.768 1.00 92.62 335 THR A O 1
ATOM 2720 N N . GLU A 1 336 ? 3.447 -5.974 8.333 1.00 85.25 336 GLU A N 1
ATOM 2721 C CA . GLU A 1 336 ? 3.827 -6.763 7.158 1.00 85.25 336 GLU A CA 1
ATOM 2722 C C . GLU A 1 336 ? 3.506 -6.064 5.827 1.00 85.25 336 GLU A C 1
ATOM 2724 O O . GLU A 1 336 ? 4.287 -6.144 4.873 1.00 85.25 336 GLU A O 1
ATOM 2729 N N . ILE A 1 337 ? 2.371 -5.357 5.737 1.00 83.88 337 ILE A N 1
ATOM 2730 C CA . ILE A 1 337 ? 2.017 -4.571 4.544 1.00 83.88 337 ILE A CA 1
ATOM 2731 C C . ILE A 1 337 ? 3.058 -3.477 4.299 1.00 83.88 337 ILE A C 1
ATOM 2733 O O . ILE A 1 337 ? 3.499 -3.270 3.164 1.00 83.88 337 ILE A O 1
ATOM 2737 N N . GLU A 1 338 ? 3.461 -2.762 5.348 1.00 87.31 338 GLU A N 1
ATOM 2738 C CA . GLU A 1 338 ? 4.435 -1.684 5.240 1.00 87.31 338 GLU A CA 1
ATOM 2739 C C . GLU A 1 338 ? 5.860 -2.214 5.002 1.00 87.31 338 GLU A C 1
ATOM 2741 O O . GLU A 1 338 ? 6.619 -1.578 4.271 1.00 87.31 338 GLU A O 1
ATOM 2746 N N . GLU A 1 339 ? 6.229 -3.383 5.528 1.00 86.06 339 GLU A N 1
ATOM 2747 C CA . GLU A 1 339 ? 7.486 -4.070 5.204 1.00 86.06 339 GLU A CA 1
ATOM 2748 C C . GLU A 1 339 ? 7.533 -4.546 3.752 1.00 86.06 339 GLU A C 1
ATOM 2750 O O . GLU A 1 339 ? 8.470 -4.212 3.023 1.00 86.06 339 GLU A O 1
ATOM 2755 N N . THR A 1 340 ? 6.486 -5.233 3.293 1.00 79.94 340 THR A N 1
ATOM 2756 C CA . THR A 1 340 ? 6.343 -5.692 1.903 1.00 79.94 340 THR A CA 1
ATOM 2757 C C . THR A 1 340 ? 6.421 -4.500 0.942 1.00 79.94 340 THR A C 1
ATOM 2759 O O . THR A 1 340 ? 7.155 -4.523 -0.050 1.00 79.94 340 THR A O 1
ATOM 2762 N N . ARG A 1 341 ? 5.756 -3.388 1.280 1.00 81.56 341 ARG A N 1
ATOM 2763 C CA . ARG A 1 341 ? 5.852 -2.121 0.545 1.00 81.56 341 ARG A CA 1
ATOM 2764 C C . ARG A 1 341 ? 7.263 -1.519 0.573 1.00 81.56 341 ARG A C 1
ATOM 2766 O O . ARG A 1 341 ? 7.740 -1.070 -0.468 1.00 81.56 341 ARG A O 1
ATOM 2773 N N . LYS A 1 342 ? 7.940 -1.471 1.726 1.00 82.56 342 LYS A N 1
ATOM 2774 C CA . LYS A 1 342 ? 9.320 -0.953 1.843 1.00 82.56 342 LYS A CA 1
ATOM 2775 C C . LYS A 1 342 ? 10.300 -1.780 1.013 1.00 82.56 342 LYS A C 1
ATOM 2777 O O . LYS A 1 342 ? 11.164 -1.193 0.358 1.00 82.56 342 LYS A O 1
ATOM 2782 N N . ALA A 1 343 ? 10.142 -3.104 0.999 1.00 78.69 343 ALA A N 1
ATOM 2783 C CA . ALA A 1 343 ? 10.928 -4.012 0.172 1.00 78.69 343 ALA A CA 1
ATOM 2784 C C . ALA A 1 343 ? 10.741 -3.697 -1.321 1.00 78.69 343 ALA A C 1
ATOM 2786 O O . ALA A 1 343 ? 11.733 -3.503 -2.022 1.00 78.69 343 ALA A O 1
ATOM 2787 N N . MET A 1 344 ? 9.496 -3.519 -1.789 1.00 76.25 344 MET A N 1
ATOM 2788 C CA . MET A 1 344 ? 9.216 -3.087 -3.169 1.00 76.25 344 MET A CA 1
ATOM 2789 C C . MET A 1 344 ? 9.844 -1.735 -3.511 1.00 76.25 344 MET A C 1
ATOM 2791 O O . MET A 1 344 ? 10.538 -1.614 -4.518 1.00 76.25 344 MET A O 1
ATOM 2795 N N . VAL A 1 345 ? 9.625 -0.714 -2.675 1.00 78.06 345 VAL A N 1
ATOM 2796 C CA . VAL A 1 345 ? 10.153 0.637 -2.922 1.00 78.06 345 VAL A CA 1
ATOM 2797 C C . VAL A 1 345 ? 11.679 0.611 -2.991 1.00 78.06 345 VAL A C 1
ATOM 2799 O O . VAL A 1 345 ? 12.253 1.200 -3.901 1.00 78.06 345 VAL A O 1
ATOM 2802 N N . THR A 1 346 ? 12.338 -0.115 -2.085 1.00 77.12 346 THR A N 1
ATOM 2803 C CA . THR A 1 346 ? 13.801 -0.274 -2.083 1.00 77.12 346 THR A CA 1
ATOM 2804 C C . THR A 1 346 ? 14.294 -1.027 -3.322 1.00 77.12 346 THR A C 1
ATOM 2806 O O . THR A 1 346 ? 15.268 -0.600 -3.939 1.00 77.12 346 THR A O 1
ATOM 2809 N N . ALA A 1 347 ? 13.605 -2.095 -3.740 1.00 75.19 347 ALA A N 1
ATOM 2810 C CA . ALA A 1 347 ? 13.962 -2.867 -4.931 1.00 75.19 347 ALA A CA 1
ATOM 2811 C C . ALA A 1 347 ? 13.847 -2.049 -6.233 1.00 75.19 347 ALA A C 1
ATOM 2813 O O . ALA A 1 347 ? 14.704 -2.168 -7.108 1.00 75.19 347 ALA A O 1
ATOM 2814 N N . MET A 1 348 ? 12.829 -1.188 -6.352 1.00 74.06 348 MET A N 1
ATOM 2815 C CA . MET A 1 348 ? 12.611 -0.348 -7.540 1.00 74.06 348 MET A CA 1
ATOM 2816 C C . MET A 1 348 ? 13.413 0.965 -7.531 1.00 74.06 348 MET A C 1
ATOM 2818 O O . MET A 1 348 ? 13.598 1.570 -8.587 1.00 74.06 348 MET A O 1
ATOM 2822 N N . MET A 1 349 ? 13.919 1.408 -6.374 1.00 77.31 349 MET A N 1
ATOM 2823 C CA . MET A 1 349 ? 14.641 2.681 -6.240 1.00 77.31 349 MET A CA 1
ATOM 2824 C C . MET A 1 349 ? 15.939 2.726 -7.058 1.00 77.31 349 MET A C 1
ATOM 2826 O O . MET A 1 349 ? 16.216 3.739 -7.696 1.00 77.31 349 MET A O 1
ATOM 2830 N N . TYR A 1 350 ? 16.722 1.644 -7.069 1.00 77.50 350 TYR A N 1
ATOM 2831 C CA . TYR A 1 350 ? 17.996 1.600 -7.796 1.00 77.50 350 TYR A CA 1
ATOM 2832 C C . TYR A 1 350 ? 17.812 1.703 -9.327 1.00 77.50 350 TYR A C 1
ATOM 2834 O O . TYR A 1 350 ? 18.378 2.632 -9.913 1.00 77.50 350 TYR A O 1
ATOM 2842 N N . PRO A 1 351 ? 16.959 0.879 -9.979 1.00 80.62 351 PRO A N 1
ATOM 2843 C CA . PRO A 1 351 ? 16.631 1.065 -11.394 1.00 80.62 351 PRO A CA 1
ATOM 2844 C C . PRO A 1 351 ? 16.062 2.451 -11.718 1.00 80.62 351 PRO A C 1
ATOM 2846 O O . PRO A 1 351 ? 16.404 3.028 -12.750 1.00 80.62 351 PRO A O 1
ATOM 2849 N N . ALA A 1 352 ? 15.233 3.014 -10.828 1.00 80.12 352 ALA A N 1
ATOM 2850 C CA . ALA A 1 352 ? 14.661 4.345 -11.013 1.00 80.12 352 ALA A CA 1
ATOM 2851 C C . ALA A 1 352 ? 15.729 5.447 -11.070 1.00 80.12 352 ALA A C 1
ATOM 2853 O O . ALA A 1 352 ? 15.704 6.278 -11.977 1.00 80.12 352 ALA A O 1
ATOM 2854 N N . ILE A 1 353 ? 16.693 5.433 -10.145 1.00 80.44 353 ILE A N 1
ATOM 2855 C CA . ILE A 1 353 ? 17.789 6.413 -10.111 1.00 80.44 353 ILE A CA 1
ATOM 2856 C C . ILE A 1 353 ? 18.679 6.286 -11.356 1.00 80.44 353 ILE A C 1
ATOM 2858 O O . ILE A 1 353 ? 19.005 7.300 -11.973 1.00 80.44 353 ILE A O 1
ATOM 2862 N N . ILE A 1 354 ? 19.036 5.064 -11.767 1.00 82.88 354 ILE A N 1
ATOM 2863 C CA . ILE A 1 354 ? 19.886 4.858 -12.950 1.00 82.88 354 ILE A CA 1
ATOM 2864 C C . ILE A 1 354 ? 19.192 5.319 -14.229 1.00 82.88 354 ILE A C 1
ATOM 2866 O O . ILE A 1 354 ? 19.805 6.035 -15.014 1.00 82.88 354 ILE A O 1
ATOM 2870 N N . PHE A 1 355 ? 17.919 4.978 -14.431 1.00 81.62 355 PHE A N 1
ATOM 2871 C CA . PHE A 1 355 ? 17.174 5.400 -15.621 1.00 81.62 355 PHE A CA 1
ATOM 2872 C C . PHE A 1 355 ? 17.054 6.930 -15.723 1.00 81.62 355 PHE A C 1
ATOM 2874 O O . PHE A 1 355 ? 17.198 7.491 -16.808 1.00 81.62 355 PHE A O 1
ATOM 2881 N N . VAL A 1 356 ? 16.862 7.620 -14.592 1.00 83.50 356 VAL A N 1
ATOM 2882 C CA . VAL A 1 356 ? 16.876 9.093 -14.523 1.00 83.50 356 VAL A CA 1
ATOM 2883 C C . VAL A 1 356 ? 18.212 9.665 -14.963 1.00 83.50 356 VAL A C 1
ATOM 2885 O O . VAL A 1 356 ? 18.244 10.570 -15.794 1.00 83.50 356 VAL A O 1
ATOM 2888 N N . ILE A 1 357 ? 19.310 9.149 -14.407 1.00 84.56 357 ILE A N 1
ATOM 2889 C CA . ILE A 1 357 ? 20.656 9.622 -14.735 1.00 84.56 357 ILE A CA 1
ATOM 2890 C C . ILE A 1 357 ? 20.969 9.319 -16.205 1.00 84.56 357 ILE A C 1
ATOM 2892 O O . ILE A 1 357 ? 21.479 10.192 -16.898 1.00 84.56 357 ILE A O 1
ATOM 2896 N N . ALA A 1 358 ? 20.591 8.142 -16.710 1.00 83.31 358 ALA A N 1
ATOM 2897 C CA . ALA A 1 358 ? 20.763 7.759 -18.108 1.00 83.31 358 ALA A CA 1
ATOM 2898 C C . ALA A 1 358 ? 20.031 8.719 -19.061 1.00 83.31 358 ALA A C 1
ATOM 2900 O O . ALA A 1 358 ? 20.661 9.269 -19.961 1.00 83.31 358 ALA A O 1
ATOM 2901 N N . ILE A 1 359 ? 18.740 8.994 -18.833 1.00 85.19 359 ILE A N 1
ATOM 2902 C CA . ILE A 1 359 ? 17.985 9.966 -19.641 1.00 85.19 359 ILE A CA 1
ATOM 2903 C C . ILE A 1 359 ? 18.566 11.373 -19.494 1.00 85.19 359 ILE A C 1
ATOM 2905 O O . ILE A 1 359 ? 18.687 12.077 -20.494 1.00 85.19 359 ILE A O 1
ATOM 2909 N N . GLY A 1 360 ? 18.953 11.792 -18.287 1.00 86.44 360 GLY A N 1
ATOM 2910 C CA . GLY A 1 360 ? 19.540 13.111 -18.049 1.00 86.44 360 GLY A CA 1
ATOM 2911 C C . GLY A 1 360 ? 20.857 13.310 -18.802 1.00 86.44 360 GLY A C 1
ATOM 2912 O O . GLY A 1 360 ? 21.016 14.308 -19.501 1.00 86.44 360 GLY A O 1
ATOM 2913 N N . VAL A 1 361 ? 21.766 12.335 -18.726 1.00 88.94 361 VAL A N 1
ATOM 2914 C CA 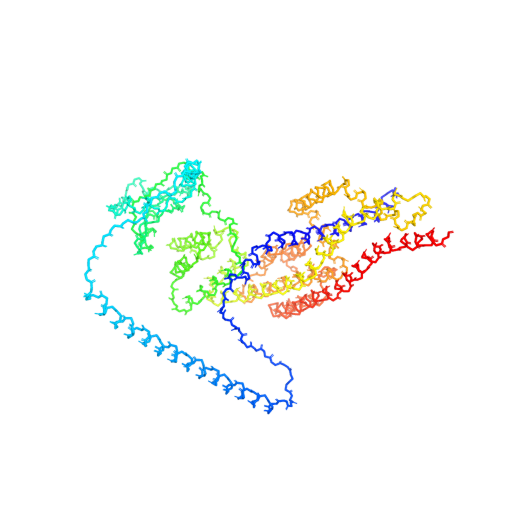. VAL A 1 361 ? 23.052 12.336 -19.440 1.00 88.94 361 VAL A CA 1
ATOM 2915 C C . VAL A 1 361 ? 22.840 12.242 -20.950 1.00 88.94 361 VAL A C 1
ATOM 2917 O O . VAL A 1 361 ? 23.400 13.052 -21.680 1.00 88.94 361 VAL A O 1
ATOM 2920 N N . GLY A 1 362 ? 21.992 11.328 -21.431 1.00 88.25 362 GLY A N 1
ATOM 2921 C CA . GLY A 1 362 ? 21.664 11.218 -22.856 1.00 88.25 362 GLY A CA 1
ATOM 2922 C C . GLY A 1 362 ? 21.085 12.521 -23.415 1.00 88.25 362 GLY A C 1
ATOM 2923 O O . GLY A 1 362 ? 21.552 13.021 -24.434 1.00 88.25 362 GLY A O 1
ATOM 2924 N N . THR A 1 363 ? 20.143 13.136 -22.694 1.00 87.31 363 THR A N 1
ATOM 2925 C CA . THR A 1 363 ? 19.555 14.437 -23.055 1.00 87.31 363 THR A CA 1
ATOM 2926 C C . THR A 1 363 ? 20.598 15.556 -23.037 1.00 87.31 363 THR A C 1
ATOM 2928 O O . THR A 1 363 ? 20.640 16.357 -23.964 1.00 87.31 363 THR A O 1
ATOM 2931 N N . PHE A 1 364 ? 21.473 15.609 -22.028 1.00 88.38 364 PHE A N 1
ATOM 2932 C CA . PHE A 1 364 ? 22.548 16.602 -21.952 1.00 88.38 364 PHE A CA 1
ATOM 2933 C C . PHE A 1 364 ? 23.521 16.486 -23.134 1.00 88.38 364 PHE A C 1
ATOM 2935 O O . PHE A 1 364 ? 23.823 17.487 -23.783 1.00 88.38 364 PHE A O 1
ATOM 2942 N N . ILE A 1 365 ? 23.968 15.270 -23.456 1.00 89.44 365 ILE A N 1
ATOM 2943 C CA . ILE A 1 365 ? 24.875 15.031 -24.583 1.00 89.44 365 ILE A CA 1
ATOM 2944 C C . ILE A 1 365 ? 24.189 15.424 -25.903 1.00 89.44 365 ILE A C 1
ATOM 2946 O O . ILE A 1 365 ? 24.785 16.144 -26.701 1.00 89.44 365 ILE A O 1
ATOM 2950 N N . MET A 1 366 ? 22.923 15.043 -26.103 1.00 86.44 366 MET A N 1
ATOM 2951 C CA . MET A 1 366 ? 22.156 15.413 -27.300 1.00 86.44 366 MET A CA 1
ATOM 2952 C C . MET A 1 366 ? 21.920 16.925 -27.428 1.00 86.44 366 MET A C 1
ATOM 2954 O O . MET A 1 366 ? 21.991 17.444 -28.532 1.00 86.44 366 MET A O 1
ATOM 2958 N N . LEU A 1 367 ? 21.651 17.649 -26.335 1.00 86.56 367 LEU A N 1
ATOM 2959 C CA . LEU A 1 367 ? 21.329 19.083 -26.397 1.00 86.56 367 LEU A CA 1
ATOM 2960 C C . LEU A 1 367 ? 22.555 20.008 -26.421 1.00 86.56 367 LEU A C 1
ATOM 2962 O O . LEU A 1 367 ? 22.432 21.117 -26.940 1.00 86.56 367 LEU A O 1
ATOM 2966 N N . TYR A 1 368 ? 23.697 19.588 -25.862 1.00 86.12 368 TYR A N 1
ATOM 2967 C CA . TYR A 1 368 ? 24.883 20.444 -25.691 1.00 86.12 368 TYR A CA 1
ATOM 2968 C C . TYR A 1 368 ? 26.149 19.920 -26.373 1.00 86.12 368 TYR A C 1
ATOM 2970 O O . TYR A 1 368 ? 26.904 20.715 -26.927 1.00 86.12 368 TYR A O 1
ATOM 2978 N N . VAL A 1 369 ? 26.402 18.608 -26.340 1.00 87.44 369 VAL A N 1
ATOM 2979 C CA . VAL A 1 369 ? 27.658 18.030 -26.851 1.00 87.44 369 VAL A CA 1
ATOM 2980 C C . VAL A 1 369 ? 27.576 17.806 -28.358 1.00 87.44 369 VAL A C 1
ATOM 2982 O O . VAL A 1 369 ? 28.413 18.327 -29.089 1.00 87.44 369 VAL A O 1
ATOM 2985 N N . VAL A 1 370 ? 26.545 17.100 -28.837 1.00 85.44 370 VAL A N 1
ATOM 2986 C CA . VAL A 1 370 ? 26.338 16.828 -30.272 1.00 85.44 370 VAL A CA 1
ATOM 2987 C C . VAL A 1 370 ? 26.378 18.114 -31.122 1.00 85.44 370 VAL A C 1
ATOM 2989 O O . VAL A 1 370 ? 27.158 18.143 -32.073 1.00 85.44 370 VAL A O 1
ATOM 2992 N N . PRO A 1 371 ? 25.663 19.210 -30.783 1.00 81.88 371 PRO A N 1
ATOM 2993 C CA . PRO A 1 371 ? 25.685 20.449 -31.567 1.00 81.88 371 PRO A CA 1
ATOM 2994 C C . PRO A 1 371 ? 27.058 21.117 -31.647 1.00 81.88 371 PRO A C 1
ATOM 2996 O O . PRO A 1 371 ? 27.386 21.709 -32.671 1.00 81.88 371 PRO A O 1
ATOM 2999 N N . LYS A 1 372 ? 27.886 20.998 -30.600 1.00 84.44 372 LYS A N 1
ATOM 3000 C CA . LYS A 1 372 ? 29.239 21.568 -30.604 1.00 84.44 372 LYS A CA 1
ATOM 3001 C C . LYS A 1 372 ? 30.175 20.854 -31.573 1.00 84.44 372 LYS A C 1
ATOM 3003 O O . LYS A 1 372 ? 31.043 21.502 -32.144 1.00 84.44 372 LYS A O 1
ATOM 3008 N N . PHE A 1 373 ? 29.954 19.567 -31.834 1.00 76.69 373 PHE A N 1
ATOM 3009 C CA . PHE A 1 373 ? 30.634 18.877 -32.931 1.00 76.69 373 PHE A CA 1
ATOM 3010 C C . PHE A 1 373 ? 30.104 19.312 -34.310 1.00 76.69 373 PHE A C 1
ATOM 3012 O O . PHE A 1 373 ? 30.905 19.452 -35.228 1.00 76.69 373 PHE A O 1
ATOM 3019 N N . ILE A 1 374 ? 28.807 19.636 -34.456 1.00 72.75 374 ILE A N 1
ATOM 3020 C CA . ILE A 1 374 ? 28.268 20.218 -35.707 1.00 72.75 374 ILE A CA 1
ATOM 3021 C C . ILE A 1 374 ? 28.940 21.557 -36.031 1.00 72.75 374 ILE A C 1
ATOM 3023 O O . ILE A 1 374 ? 29.323 21.778 -37.175 1.00 72.75 374 ILE A O 1
ATOM 3027 N N . GLU A 1 375 ? 29.096 22.444 -35.041 1.00 76.12 375 GLU A N 1
ATOM 3028 C CA . GLU A 1 375 ? 29.776 23.736 -35.230 1.00 76.12 375 GLU A CA 1
ATOM 3029 C C . GLU A 1 375 ? 31.188 23.557 -35.805 1.00 76.12 375 GLU A C 1
ATOM 3031 O O . GLU A 1 375 ? 31.585 24.332 -36.667 1.00 76.12 375 GLU A O 1
ATOM 3036 N N . ILE A 1 376 ? 31.910 22.510 -35.388 1.00 77.19 376 ILE A N 1
ATOM 3037 C CA . ILE A 1 376 ? 33.235 22.169 -35.921 1.00 77.19 376 ILE A CA 1
ATOM 3038 C C . ILE A 1 376 ? 33.116 21.643 -37.360 1.00 77.19 376 ILE A C 1
ATOM 3040 O O . ILE A 1 376 ? 33.762 22.186 -38.254 1.00 77.19 376 ILE A O 1
ATOM 3044 N N . TYR A 1 377 ? 32.262 20.646 -37.624 1.00 71.12 377 TYR A N 1
ATOM 3045 C CA . TYR A 1 377 ? 32.136 20.058 -38.968 1.00 71.12 377 TYR A CA 1
ATOM 3046 C C . TYR A 1 377 ? 31.650 21.063 -40.026 1.00 71.12 377 TYR A C 1
ATOM 3048 O O . TYR A 1 377 ? 32.127 21.034 -41.155 1.00 71.12 377 TYR A O 1
ATOM 3056 N N . ASN A 1 378 ? 30.773 22.003 -39.660 1.00 70.56 378 ASN A N 1
ATOM 3057 C CA . ASN A 1 378 ? 30.289 23.054 -40.562 1.00 70.56 378 ASN A CA 1
ATOM 3058 C C . ASN A 1 378 ? 31.373 24.069 -40.980 1.00 70.56 378 ASN A C 1
ATOM 3060 O O . ASN A 1 378 ? 31.128 24.856 -41.891 1.00 70.56 378 ASN A O 1
ATOM 3064 N N . THR A 1 379 ? 32.544 24.088 -40.330 1.00 71.38 379 THR A N 1
ATOM 3065 C CA . THR A 1 379 ? 33.676 24.943 -40.744 1.00 71.38 379 THR A CA 1
ATOM 3066 C C . THR A 1 379 ? 34.573 24.304 -41.805 1.00 71.38 379 THR A C 1
ATOM 3068 O O . THR A 1 379 ? 35.550 24.923 -42.221 1.00 71.38 379 THR A O 1
ATOM 3071 N N . MET A 1 380 ? 34.256 23.085 -42.256 1.00 64.94 380 MET A N 1
ATOM 3072 C CA . MET A 1 380 ? 35.074 22.319 -43.196 1.00 64.94 380 MET A CA 1
ATOM 3073 C C . MET A 1 380 ? 34.317 22.104 -44.509 1.00 64.94 380 MET A C 1
ATOM 3075 O O . MET A 1 380 ? 33.256 21.480 -44.536 1.00 64.94 380 MET A O 1
ATOM 3079 N N . GLU A 1 381 ? 34.859 22.618 -45.613 1.00 56.69 381 GLU A N 1
ATOM 3080 C CA . GLU A 1 381 ? 34.293 22.385 -46.943 1.00 56.69 381 GLU A CA 1
ATOM 3081 C C . GLU A 1 381 ? 34.468 20.910 -47.355 1.00 56.69 381 GLU A C 1
ATOM 3083 O O . GLU A 1 381 ? 35.526 20.318 -47.159 1.00 56.69 381 GLU A O 1
ATOM 3088 N N . ASN A 1 382 ? 33.426 20.320 -47.953 1.00 57.34 382 ASN A N 1
ATOM 3089 C CA . ASN A 1 382 ? 33.417 18.964 -48.532 1.00 57.34 382 ASN A CA 1
ATOM 3090 C C . ASN A 1 382 ? 33.666 17.776 -47.569 1.00 57.34 382 ASN A C 1
ATOM 3092 O O . ASN A 1 382 ? 34.047 16.686 -48.007 1.00 57.34 382 ASN A O 1
ATOM 3096 N N . ALA A 1 383 ? 33.381 17.925 -46.272 1.00 60.16 383 ALA A N 1
ATOM 3097 C CA . ALA A 1 383 ? 33.305 16.786 -45.356 1.00 60.16 383 ALA A CA 1
ATOM 3098 C C . ALA A 1 383 ? 31.990 15.996 -45.556 1.00 60.16 383 ALA A C 1
ATOM 3100 O O . ALA A 1 383 ? 30.905 16.476 -45.218 1.00 60.16 383 ALA A O 1
ATOM 3101 N N . GLU A 1 384 ? 32.063 14.765 -46.076 1.00 66.38 384 GLU A N 1
ATOM 3102 C CA . GLU A 1 384 ? 30.895 13.877 -46.174 1.00 66.38 384 GLU A CA 1
ATOM 3103 C C . GLU A 1 384 ? 30.440 13.421 -44.778 1.00 66.38 384 GLU A C 1
ATOM 3105 O O . GLU A 1 384 ? 31.112 12.633 -44.111 1.00 66.38 384 GLU A O 1
ATOM 3110 N N . ILE A 1 385 ? 29.282 13.907 -44.318 1.00 70.69 385 ILE A N 1
ATOM 3111 C CA . ILE A 1 385 ? 28.742 13.549 -43.000 1.00 70.69 385 ILE A CA 1
ATOM 3112 C C . ILE A 1 385 ? 28.075 12.157 -43.069 1.00 70.69 385 ILE A C 1
ATOM 3114 O O . ILE A 1 385 ? 27.087 11.993 -43.790 1.00 70.69 385 ILE A O 1
ATOM 3118 N N . PRO A 1 386 ? 28.526 11.160 -42.279 1.00 79.06 386 PRO A N 1
ATOM 3119 C CA . PRO A 1 386 ? 27.924 9.829 -42.237 1.00 79.06 386 PRO A CA 1
ATOM 3120 C C . PRO A 1 386 ? 26.432 9.848 -41.873 1.00 79.06 386 PRO A C 1
ATOM 3122 O O . PRO A 1 386 ? 25.994 10.592 -40.992 1.00 79.06 386 PRO A O 1
ATOM 3125 N N . GLY A 1 387 ? 25.647 8.944 -42.468 1.00 80.38 387 GLY A N 1
ATOM 3126 C CA . GLY A 1 387 ? 24.194 8.869 -42.244 1.00 80.38 387 GLY A CA 1
ATOM 3127 C C . GLY A 1 387 ? 23.773 8.661 -40.780 1.00 80.38 387 GLY A C 1
ATOM 3128 O O . GLY A 1 387 ? 22.747 9.191 -40.354 1.00 80.38 387 GLY A O 1
ATOM 3129 N N . ILE A 1 388 ? 24.584 7.954 -39.980 1.00 81.94 388 ILE A N 1
ATOM 3130 C CA . ILE A 1 388 ? 24.353 7.790 -38.530 1.00 81.94 388 ILE A CA 1
ATOM 3131 C C . ILE A 1 388 ? 24.465 9.142 -37.816 1.00 81.94 388 ILE A C 1
ATOM 3133 O O . ILE A 1 388 ? 23.627 9.469 -36.976 1.00 81.94 388 ILE A O 1
ATOM 3137 N N . THR A 1 389 ? 25.460 9.951 -38.184 1.00 81.81 389 THR A N 1
ATOM 3138 C CA . THR A 1 389 ? 25.628 11.309 -37.665 1.00 81.81 389 THR A CA 1
ATOM 3139 C C . THR A 1 389 ? 24.432 12.165 -38.048 1.00 81.81 389 THR A C 1
ATOM 3141 O O . THR A 1 389 ? 23.785 12.694 -37.151 1.00 81.81 389 THR A O 1
ATOM 3144 N N . LEU A 1 390 ? 24.044 12.208 -39.329 1.00 81.50 390 LEU A N 1
ATOM 3145 C CA . LEU A 1 390 ? 22.865 12.959 -39.791 1.00 81.50 390 LEU A CA 1
ATOM 3146 C C . LEU A 1 390 ? 21.578 12.602 -39.025 1.00 81.50 390 LEU A C 1
ATOM 3148 O O . LEU A 1 390 ? 20.824 13.501 -38.652 1.00 81.50 390 LEU A O 1
ATOM 3152 N N . ALA A 1 391 ? 21.342 11.319 -38.728 1.00 85.00 391 ALA A N 1
ATOM 3153 C CA . ALA A 1 391 ? 20.194 10.885 -37.928 1.00 85.00 391 ALA A CA 1
ATOM 3154 C C . ALA A 1 391 ? 20.245 11.416 -36.480 1.00 85.00 391 ALA A C 1
ATOM 3156 O O . ALA A 1 391 ? 19.239 11.907 -35.959 1.00 85.00 391 ALA A O 1
ATOM 3157 N N . VAL A 1 392 ? 21.420 11.378 -35.843 1.00 85.88 392 VAL A N 1
ATOM 3158 C CA . VAL A 1 392 ? 21.640 11.942 -34.500 1.00 85.88 392 VAL A CA 1
ATOM 3159 C C . VAL A 1 392 ? 21.514 13.473 -34.510 1.00 85.88 392 VAL A C 1
ATOM 3161 O O . VAL A 1 392 ? 20.909 14.031 -33.594 1.00 85.88 392 VAL A O 1
ATOM 3164 N N . LEU A 1 393 ? 21.980 14.162 -35.562 1.00 82.62 393 LEU A N 1
ATOM 3165 C CA . LEU A 1 393 ? 21.824 15.615 -35.712 1.00 82.62 393 LEU A CA 1
ATOM 3166 C C . LEU A 1 393 ? 20.351 16.007 -35.880 1.00 82.62 393 LEU A C 1
ATOM 3168 O O . LEU A 1 393 ? 19.881 16.940 -35.228 1.00 82.62 393 LEU A O 1
ATOM 3172 N N . ALA A 1 394 ? 19.598 15.280 -36.711 1.00 85.50 394 ALA A N 1
ATOM 3173 C CA . ALA A 1 394 ? 18.168 15.509 -36.904 1.00 85.50 394 ALA A CA 1
ATOM 3174 C C . ALA A 1 394 ? 17.387 15.334 -35.590 1.00 85.50 394 ALA A C 1
ATOM 3176 O O . ALA A 1 394 ? 16.558 16.181 -35.247 1.00 85.50 394 ALA A O 1
ATOM 3177 N N . LEU A 1 395 ? 17.702 14.289 -34.814 1.00 85.69 395 LEU A N 1
ATOM 3178 C CA . LEU A 1 395 ? 17.111 14.061 -33.495 1.00 85.69 395 LEU A CA 1
ATOM 3179 C C . LEU A 1 395 ? 17.526 15.137 -32.476 1.00 85.69 395 LEU A C 1
ATOM 3181 O O . LEU A 1 395 ? 16.678 15.609 -31.723 1.00 85.69 395 LEU A O 1
ATOM 3185 N N . SER A 1 396 ? 18.790 15.570 -32.477 1.00 85.69 396 SER A N 1
ATOM 3186 C CA . SER A 1 396 ? 19.296 16.673 -31.644 1.00 85.69 396 SER A CA 1
ATOM 3187 C C . SER A 1 396 ? 18.550 17.980 -31.926 1.00 85.69 396 SER A C 1
ATOM 3189 O O . SER A 1 396 ? 18.003 18.590 -31.010 1.00 85.69 396 SER A O 1
ATOM 3191 N N . ASN A 1 397 ? 18.448 18.376 -33.197 1.00 85.62 397 ASN A N 1
ATOM 3192 C CA . ASN A 1 397 ? 17.761 19.601 -33.616 1.00 85.62 397 ASN A CA 1
ATOM 3193 C C . ASN A 1 397 ? 16.254 19.547 -33.314 1.00 85.62 397 ASN A C 1
ATOM 3195 O O . ASN A 1 397 ? 15.670 20.537 -32.865 1.00 85.62 397 ASN A O 1
ATOM 3199 N N . PHE A 1 398 ? 15.620 18.384 -33.506 1.00 87.81 398 PHE A N 1
ATOM 3200 C CA . PHE A 1 398 ? 14.235 18.153 -33.099 1.00 87.81 398 PHE A CA 1
ATOM 3201 C C . PHE A 1 398 ? 14.063 18.313 -31.583 1.00 87.81 398 PHE A C 1
ATOM 3203 O O . PHE A 1 398 ? 13.175 19.044 -31.143 1.00 87.81 398 PHE A O 1
ATOM 3210 N N . LEU A 1 399 ? 14.936 17.691 -30.781 1.00 86.19 399 LEU A N 1
ATOM 3211 C CA . LEU A 1 399 ? 14.911 17.826 -29.328 1.00 86.19 399 LEU A CA 1
ATOM 3212 C C . LEU A 1 399 ? 15.125 19.284 -28.911 1.00 86.19 399 LEU A C 1
ATOM 3214 O O . LEU A 1 399 ? 14.264 19.817 -28.227 1.00 86.19 399 LEU A O 1
ATOM 3218 N N . GLN A 1 400 ? 16.173 19.975 -29.365 1.00 84.06 400 GLN A N 1
ATOM 3219 C CA . GLN A 1 400 ? 16.409 21.385 -29.019 1.00 84.06 400 GLN A CA 1
ATOM 3220 C C . GLN A 1 400 ? 15.196 22.282 -29.303 1.00 84.06 400 GLN A C 1
ATOM 3222 O O . GLN A 1 400 ? 14.782 23.056 -28.439 1.00 84.06 400 GLN A O 1
ATOM 3227 N N . LYS A 1 401 ? 14.592 22.153 -30.491 1.00 88.56 401 LYS A N 1
ATOM 3228 C CA . LYS A 1 401 ? 13.447 22.976 -30.902 1.00 88.56 401 LYS A CA 1
ATOM 3229 C C . LYS A 1 401 ? 12.166 22.645 -30.131 1.00 88.56 401 LYS A C 1
ATOM 3231 O O . LYS A 1 401 ? 11.371 23.545 -29.859 1.00 88.56 401 LYS A O 1
ATOM 3236 N N . TYR A 1 402 ? 11.946 21.373 -29.793 1.00 90.00 402 TYR A N 1
ATOM 3237 C CA . TYR A 1 402 ? 10.678 20.905 -29.233 1.00 90.00 402 TYR A CA 1
ATOM 3238 C C . TYR A 1 402 ? 10.730 20.457 -27.765 1.00 90.00 402 TYR A C 1
ATOM 3240 O O . TYR A 1 402 ? 9.674 20.143 -27.229 1.00 90.00 402 TYR A O 1
ATOM 3248 N N . ILE A 1 403 ? 11.872 20.484 -27.062 1.00 84.12 403 ILE A N 1
ATOM 3249 C CA . ILE A 1 403 ? 12.006 19.938 -25.692 1.00 84.12 403 ILE A CA 1
ATOM 3250 C C . ILE A 1 403 ? 10.989 20.529 -24.704 1.00 84.12 403 ILE A C 1
ATOM 3252 O O . ILE A 1 403 ? 10.414 19.795 -23.902 1.00 84.12 403 ILE A O 1
ATOM 3256 N N . ILE A 1 404 ? 10.696 21.831 -24.805 1.00 85.56 404 ILE A N 1
ATOM 3257 C CA . ILE A 1 404 ? 9.695 22.508 -23.965 1.00 85.56 404 ILE A CA 1
ATOM 3258 C C . ILE A 1 404 ? 8.281 22.008 -24.301 1.00 85.56 404 ILE A C 1
ATOM 3260 O O . ILE A 1 404 ? 7.515 21.680 -23.397 1.00 85.56 404 ILE A O 1
ATOM 3264 N N . TYR A 1 405 ? 7.946 21.890 -25.589 1.00 87.75 405 TYR A N 1
ATOM 3265 C CA . TYR A 1 405 ? 6.647 21.389 -26.050 1.00 87.75 405 TYR A CA 1
ATOM 3266 C C . TYR A 1 405 ? 6.449 19.901 -25.725 1.00 87.75 405 TYR A C 1
ATOM 3268 O O . TYR A 1 405 ? 5.366 19.512 -25.302 1.00 87.75 405 TYR A O 1
ATOM 3276 N N . ILE A 1 406 ? 7.497 19.084 -25.857 1.00 84.00 406 ILE A N 1
ATOM 3277 C CA . ILE A 1 406 ? 7.517 17.661 -25.492 1.00 84.00 406 ILE A CA 1
ATOM 3278 C C . ILE A 1 406 ? 7.336 17.512 -23.978 1.00 84.00 406 ILE A C 1
ATOM 3280 O O . ILE A 1 406 ? 6.478 16.749 -23.540 1.00 84.00 406 ILE A O 1
ATOM 3284 N N . GLY A 1 407 ? 8.075 18.279 -23.170 1.00 81.38 407 GLY A N 1
ATOM 3285 C CA . GLY A 1 407 ? 7.925 18.291 -21.714 1.00 81.38 407 GLY A CA 1
ATOM 3286 C C . GLY A 1 407 ? 6.515 18.696 -21.274 1.00 81.38 407 GLY A C 1
ATOM 3287 O O . GLY A 1 407 ? 5.901 18.007 -20.460 1.00 81.38 407 GLY A O 1
ATOM 3288 N N . LEU A 1 408 ? 5.964 19.762 -21.865 1.00 84.88 408 LEU A N 1
ATOM 3289 C CA . LEU A 1 408 ? 4.592 20.210 -21.617 1.00 84.88 408 LEU A CA 1
ATOM 3290 C C . LEU A 1 408 ? 3.562 19.140 -22.022 1.00 84.88 408 LEU A C 1
ATOM 3292 O O . LEU A 1 408 ? 2.661 18.833 -21.243 1.00 84.88 408 LEU A O 1
ATOM 3296 N N . ALA A 1 409 ? 3.714 18.530 -23.201 1.00 85.75 409 ALA A N 1
ATOM 3297 C CA . ALA A 1 409 ? 2.833 17.469 -23.686 1.00 85.75 409 ALA A CA 1
ATOM 3298 C C . ALA A 1 409 ? 2.861 16.237 -22.768 1.00 85.75 409 ALA A C 1
ATOM 3300 O O . ALA A 1 409 ? 1.801 15.733 -22.403 1.00 85.75 409 ALA A O 1
ATOM 3301 N N . ILE A 1 410 ? 4.045 15.795 -22.325 1.00 82.81 410 ILE A N 1
ATOM 3302 C CA . ILE A 1 410 ? 4.195 14.693 -21.361 1.00 82.81 410 ILE A CA 1
ATOM 3303 C C . ILE A 1 410 ? 3.475 15.025 -20.049 1.00 82.81 410 ILE A C 1
ATOM 3305 O O . ILE A 1 410 ? 2.726 14.192 -19.543 1.00 82.81 410 ILE A O 1
ATOM 3309 N N . VAL A 1 411 ? 3.642 16.239 -19.512 1.00 82.56 411 VAL A N 1
ATOM 3310 C CA . VAL A 1 411 ? 2.963 16.670 -18.277 1.00 82.56 411 VAL A CA 1
ATOM 3311 C C . VAL A 1 411 ? 1.439 16.692 -18.451 1.00 82.56 411 VAL A C 1
ATOM 3313 O O . VAL A 1 411 ? 0.728 16.181 -17.585 1.00 82.56 411 VAL A O 1
ATOM 3316 N N . ILE A 1 412 ? 0.925 17.212 -19.570 1.00 83.06 412 ILE A N 1
ATOM 3317 C CA . ILE A 1 412 ? -0.517 17.244 -19.868 1.00 83.06 412 ILE A CA 1
ATOM 3318 C C . ILE A 1 412 ? -1.084 15.824 -20.000 1.00 83.06 412 ILE A C 1
ATOM 3320 O O . ILE A 1 412 ? -2.086 15.510 -19.358 1.00 83.06 412 ILE A O 1
ATOM 3324 N N . ILE A 1 413 ? -0.429 14.945 -20.767 1.00 84.56 413 ILE A N 1
ATOM 3325 C CA . ILE A 1 413 ? -0.832 13.539 -20.940 1.00 84.56 413 ILE A CA 1
ATOM 3326 C C . ILE A 1 413 ? -0.836 12.811 -19.590 1.00 84.56 413 ILE A C 1
ATOM 3328 O O . ILE A 1 413 ? -1.779 12.084 -19.283 1.00 84.56 413 ILE A O 1
ATOM 3332 N N . LEU A 1 414 ? 0.179 13.039 -18.754 1.00 78.62 414 LEU A N 1
ATOM 3333 C CA . LEU A 1 414 ? 0.312 12.434 -17.430 1.00 78.62 414 LEU A CA 1
ATOM 3334 C C . LEU A 1 414 ? -0.805 12.901 -16.479 1.00 78.62 414 LEU A C 1
ATOM 3336 O O . LEU A 1 414 ? -1.407 12.073 -15.793 1.00 78.62 414 LEU A O 1
ATOM 3340 N N . ILE A 1 415 ? -1.140 14.197 -16.471 1.00 78.81 415 ILE A N 1
ATOM 3341 C CA . ILE A 1 415 ? -2.272 14.742 -15.699 1.00 78.81 415 ILE A CA 1
ATOM 3342 C C . ILE A 1 415 ? -3.600 14.157 -16.198 1.00 78.81 415 ILE A C 1
ATOM 3344 O O . ILE A 1 415 ? -4.398 13.688 -15.383 1.00 78.81 415 ILE A O 1
ATOM 3348 N N . LEU A 1 416 ? -3.819 14.126 -17.516 1.00 83.50 416 LEU A N 1
ATOM 3349 C CA . LEU A 1 416 ? -5.029 13.581 -18.134 1.00 83.50 416 LEU A CA 1
ATOM 3350 C C . LEU A 1 416 ? -5.211 12.092 -17.803 1.00 83.50 416 LEU A C 1
ATOM 3352 O O . LEU A 1 416 ? -6.293 11.684 -17.390 1.00 83.50 416 LEU A O 1
ATOM 3356 N N . CYS A 1 417 ? -4.149 11.289 -17.895 1.00 80.06 417 CYS A N 1
ATOM 3357 C CA . CYS A 1 417 ? -4.189 9.870 -17.542 1.00 80.06 417 CYS A CA 1
ATOM 3358 C C . CYS A 1 417 ? -4.495 9.647 -16.053 1.00 80.06 417 CYS A C 1
ATOM 3360 O O . CYS A 1 417 ? -5.286 8.767 -15.719 1.00 80.06 417 CYS A O 1
ATOM 3362 N N . ILE A 1 418 ? -3.925 10.455 -15.147 1.00 79.62 418 ILE A N 1
ATOM 3363 C CA . ILE A 1 418 ? -4.244 10.391 -13.708 1.00 79.62 418 ILE A CA 1
ATOM 3364 C C . ILE A 1 418 ? -5.709 10.765 -13.452 1.00 79.62 418 ILE A C 1
ATOM 3366 O O . ILE A 1 418 ? -6.367 10.121 -12.632 1.00 79.62 418 ILE A O 1
ATOM 3370 N N . TYR A 1 419 ? -6.217 11.795 -14.131 1.00 83.31 419 TYR A N 1
ATOM 3371 C CA . TYR A 1 419 ? -7.606 12.235 -14.019 1.00 83.31 419 TYR A CA 1
ATOM 3372 C C . TYR A 1 419 ? -8.572 11.143 -14.504 1.00 83.31 419 TYR A C 1
ATOM 3374 O O . TYR A 1 419 ? -9.472 10.746 -13.763 1.00 83.31 419 TYR A O 1
ATOM 3382 N N . LEU A 1 420 ? -8.335 10.587 -15.697 1.00 86.12 420 LEU A N 1
ATOM 3383 C CA . LEU A 1 420 ? -9.128 9.492 -16.262 1.00 86.12 420 LEU A CA 1
ATOM 3384 C C . LEU A 1 420 ? -9.083 8.237 -15.378 1.00 86.12 420 LEU A C 1
ATOM 3386 O O . LEU A 1 420 ? -10.128 7.669 -15.085 1.00 86.12 420 LEU A O 1
ATOM 3390 N N . TYR A 1 421 ? -7.910 7.836 -14.878 1.00 83.88 421 TYR A N 1
ATOM 3391 C CA . TYR A 1 421 ? -7.770 6.662 -14.004 1.00 83.88 421 TYR A CA 1
ATOM 3392 C C . TYR A 1 421 ? -8.510 6.808 -12.663 1.00 83.88 421 TYR A C 1
ATOM 3394 O O . TYR A 1 421 ? -9.014 5.827 -12.108 1.00 83.88 421 TYR A O 1
ATOM 3402 N N . LYS A 1 422 ? -8.597 8.031 -12.127 1.00 82.19 422 LYS A N 1
ATOM 3403 C CA . LYS A 1 422 ? -9.365 8.301 -10.906 1.00 82.19 422 LYS A CA 1
ATOM 3404 C C . LYS A 1 422 ? -10.873 8.314 -11.148 1.00 82.19 422 LYS A C 1
ATOM 3406 O O . LYS A 1 422 ? -11.600 7.693 -10.377 1.00 82.19 422 LYS A O 1
ATOM 3411 N N . ASN A 1 423 ? -11.318 9.000 -12.199 1.00 85.44 423 ASN A N 1
ATOM 3412 C CA . ASN A 1 423 ? -12.726 9.363 -12.375 1.00 85.44 423 ASN A CA 1
ATOM 3413 C C . ASN A 1 423 ? -13.507 8.410 -13.294 1.00 85.44 423 ASN A C 1
ATOM 3415 O O . ASN A 1 423 ? -14.723 8.320 -13.172 1.00 85.44 423 ASN A O 1
ATOM 3419 N N . VAL A 1 424 ? -12.840 7.689 -14.203 1.00 90.69 424 VAL A N 1
ATOM 3420 C CA . VAL A 1 424 ? -13.491 6.838 -15.211 1.00 90.69 424 VAL A CA 1
ATOM 3421 C C . VAL A 1 424 ? -13.214 5.365 -14.915 1.00 90.69 424 VAL A C 1
ATOM 3423 O O . VAL A 1 424 ? -12.132 4.843 -15.191 1.00 90.69 424 VAL A O 1
ATOM 3426 N N . GLN A 1 425 ? -14.219 4.672 -14.376 1.00 90.38 425 GLN A N 1
ATOM 3427 C CA . GLN A 1 425 ? -14.118 3.263 -13.982 1.00 90.38 425 GLN A CA 1
ATOM 3428 C C . GLN A 1 425 ? -13.729 2.346 -15.152 1.00 90.38 425 GLN A C 1
ATOM 3430 O O . GLN A 1 425 ? -12.821 1.530 -15.009 1.00 90.38 425 GLN A O 1
ATOM 3435 N N . SER A 1 426 ? -14.337 2.522 -16.330 1.00 89.38 426 SER A N 1
ATOM 3436 C CA . SER A 1 426 ? -14.031 1.710 -17.517 1.00 89.38 426 SER A CA 1
ATOM 3437 C C . SER A 1 426 ? -12.581 1.876 -17.976 1.00 89.38 426 SER A C 1
ATOM 3439 O O . SER A 1 426 ? -11.929 0.897 -18.318 1.00 89.38 426 SER A O 1
ATOM 3441 N N . PHE A 1 427 ? -12.036 3.097 -17.916 1.00 88.31 427 PHE A N 1
ATOM 3442 C CA . PHE A 1 427 ? -10.628 3.355 -18.227 1.00 88.31 427 PHE A CA 1
ATOM 3443 C C . PHE A 1 427 ? -9.707 2.678 -17.205 1.00 88.31 427 PHE A C 1
ATOM 3445 O O . PHE A 1 427 ? -8.756 2.001 -17.591 1.00 88.31 427 PHE A O 1
ATOM 3452 N N . ARG A 1 428 ? -10.027 2.789 -15.907 1.00 87.88 428 ARG A N 1
ATOM 3453 C CA . ARG A 1 428 ? -9.314 2.090 -14.827 1.00 87.88 428 ARG A CA 1
ATOM 3454 C C . ARG A 1 428 ? -9.307 0.570 -15.037 1.00 87.88 428 ARG A C 1
ATOM 3456 O O . ARG A 1 428 ? -8.228 -0.016 -14.996 1.00 87.88 428 ARG A O 1
ATOM 3463 N N . LYS A 1 429 ? -10.460 -0.047 -15.334 1.00 90.56 429 LYS A N 1
ATOM 3464 C CA . LYS A 1 429 ? -10.586 -1.490 -15.621 1.00 90.56 429 LYS A CA 1
ATOM 3465 C C . LYS A 1 429 ? -9.758 -1.904 -16.844 1.00 90.56 429 LYS A C 1
ATOM 3467 O O . LYS A 1 429 ? -8.998 -2.862 -16.745 1.00 90.56 429 LYS A O 1
ATOM 3472 N N . THR A 1 430 ? -9.817 -1.162 -17.954 1.00 89.81 430 THR A N 1
ATOM 3473 C CA . THR A 1 430 ? -9.021 -1.459 -19.163 1.00 89.81 430 THR A C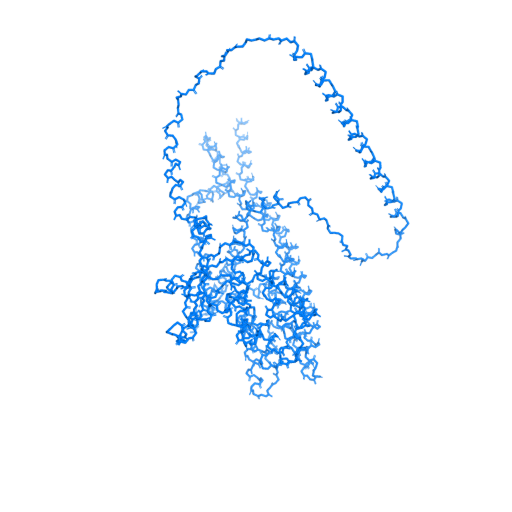A 1
ATOM 3474 C C . THR A 1 430 ? -7.514 -1.348 -18.917 1.00 89.81 430 THR A C 1
ATOM 3476 O O . THR A 1 430 ? -6.759 -2.220 -19.341 1.00 89.81 430 THR A O 1
ATOM 3479 N N . VAL A 1 431 ? -7.061 -0.313 -18.198 1.00 87.62 431 VAL A N 1
ATOM 3480 C CA . VAL A 1 431 ? -5.641 -0.147 -17.836 1.00 87.62 431 VAL A CA 1
ATOM 3481 C C . VAL A 1 431 ? -5.177 -1.274 -16.909 1.00 87.62 431 VAL A C 1
ATOM 3483 O O . VAL A 1 431 ? -4.107 -1.835 -17.126 1.00 87.62 431 VAL A O 1
ATOM 3486 N N . GLN A 1 432 ? -5.979 -1.643 -15.905 1.00 90.12 432 GLN A N 1
ATOM 3487 C CA . GLN A 1 432 ? -5.668 -2.751 -14.996 1.00 90.12 432 GLN A CA 1
ATOM 3488 C C . GLN A 1 432 ? -5.602 -4.090 -15.739 1.00 90.12 432 GLN A C 1
ATOM 3490 O O . GLN A 1 432 ? -4.624 -4.815 -15.577 1.00 90.12 432 GLN A O 1
ATOM 3495 N N . TRP A 1 433 ? -6.571 -4.374 -16.614 1.00 92.25 433 TRP A N 1
ATOM 3496 C CA . TRP A 1 433 ? -6.572 -5.556 -17.478 1.00 92.25 433 TRP A CA 1
ATOM 3497 C C . TRP A 1 433 ? -5.303 -5.634 -18.338 1.00 92.25 433 TRP A C 1
ATOM 3499 O O . TRP A 1 433 ? -4.625 -6.659 -18.325 1.00 92.25 433 TRP A O 1
ATOM 3509 N N . ALA A 1 434 ? -4.932 -4.541 -19.015 1.00 87.88 434 ALA A N 1
ATOM 3510 C CA . ALA A 1 434 ? -3.741 -4.496 -19.863 1.00 87.88 434 ALA A CA 1
ATOM 3511 C C . ALA A 1 434 ? -2.447 -4.723 -19.061 1.00 87.88 434 ALA A C 1
ATOM 3513 O O . ALA A 1 434 ? -1.614 -5.534 -19.458 1.00 87.88 434 ALA A O 1
ATOM 3514 N N . LEU A 1 435 ? -2.295 -4.065 -17.905 1.00 84.69 435 LEU A N 1
ATOM 3515 C CA . LEU A 1 435 ? -1.136 -4.255 -17.024 1.00 84.69 435 LEU A CA 1
ATOM 3516 C C . LEU A 1 435 ? -1.052 -5.684 -16.463 1.00 84.69 435 LEU A C 1
ATOM 3518 O O . LEU A 1 435 ? 0.049 -6.200 -16.290 1.00 84.69 435 LEU A O 1
ATOM 3522 N N . MET A 1 436 ? -2.194 -6.331 -16.213 1.00 89.69 436 MET A N 1
ATOM 3523 C CA . MET A 1 436 ? -2.258 -7.715 -15.730 1.00 89.69 436 MET A CA 1
ATOM 3524 C C . MET A 1 436 ? -1.913 -8.765 -16.799 1.00 89.69 436 MET A C 1
ATOM 3526 O O . MET A 1 436 ? -1.588 -9.890 -16.436 1.00 89.69 436 MET A O 1
ATOM 3530 N N . HIS A 1 437 ? -1.939 -8.405 -18.087 1.00 88.69 437 HIS A N 1
ATOM 3531 C CA . HIS A 1 437 ? -1.522 -9.275 -19.198 1.00 88.69 437 HIS A CA 1
ATOM 3532 C C . HIS A 1 437 ? -0.067 -9.047 -19.641 1.00 88.69 437 HIS A C 1
ATOM 3534 O O . HIS A 1 437 ? 0.447 -9.803 -20.467 1.00 88.69 437 HIS A O 1
ATOM 3540 N N . LEU A 1 438 ? 0.619 -8.022 -19.121 1.00 85.56 438 LEU A N 1
ATOM 3541 C CA . LEU A 1 438 ? 2.033 -7.808 -19.430 1.00 85.56 438 LEU A CA 1
ATOM 3542 C C . LEU A 1 438 ? 2.900 -8.874 -18.740 1.00 85.56 438 LEU A C 1
ATOM 3544 O O . LEU A 1 438 ? 2.742 -9.097 -17.536 1.00 85.56 438 LEU A O 1
ATOM 3548 N N . PRO A 1 439 ? 3.870 -9.489 -19.443 1.00 76.94 439 PRO A N 1
ATOM 3549 C CA . PRO A 1 439 ? 4.789 -10.435 -18.822 1.00 76.94 439 PRO A CA 1
ATOM 3550 C C . PRO A 1 439 ? 5.575 -9.759 -17.690 1.00 76.94 439 PRO A C 1
ATOM 3552 O O . PRO A 1 439 ? 5.906 -8.574 -17.761 1.00 76.94 439 PRO A O 1
ATOM 3555 N N . VAL A 1 440 ? 5.880 -10.527 -16.640 1.00 76.38 440 VAL A N 1
ATOM 3556 C CA . VAL A 1 440 ? 6.535 -10.095 -15.386 1.00 76.38 440 VAL A CA 1
ATOM 3557 C C . VAL A 1 440 ? 5.695 -9.138 -14.516 1.00 76.38 440 VAL A C 1
ATOM 3559 O O . VAL A 1 440 ? 5.622 -9.335 -13.304 1.00 76.38 440 VAL A O 1
ATOM 3562 N N . PHE A 1 441 ? 5.032 -8.130 -15.090 1.00 81.06 441 PHE A N 1
ATOM 3563 C CA . PHE A 1 441 ? 4.188 -7.188 -14.341 1.00 81.06 441 PHE A CA 1
ATOM 3564 C C . PHE A 1 441 ? 2.825 -7.776 -13.946 1.00 81.06 441 PHE A C 1
ATOM 3566 O O . PHE A 1 441 ? 2.317 -7.445 -12.873 1.00 81.06 441 PHE A O 1
ATOM 3573 N N . GLY A 1 442 ? 2.261 -8.662 -14.772 1.00 86.19 442 GLY A N 1
ATOM 3574 C CA . GLY A 1 442 ? 0.979 -9.314 -14.520 1.00 86.19 442 GLY A CA 1
ATOM 3575 C C . GLY A 1 442 ? 0.982 -10.146 -13.242 1.00 86.19 442 GLY A C 1
ATOM 3576 O O . GLY A 1 442 ? 0.181 -9.880 -12.346 1.00 86.19 442 GLY A O 1
ATOM 3577 N N . ASP A 1 443 ? 1.959 -11.050 -13.113 1.00 89.50 443 ASP A N 1
ATOM 3578 C CA . ASP A 1 443 ? 2.257 -11.823 -11.898 1.00 89.50 443 ASP A CA 1
ATOM 3579 C C . ASP A 1 443 ? 2.279 -10.943 -10.641 1.00 89.50 443 ASP A C 1
ATOM 3581 O O . ASP A 1 443 ? 1.637 -11.263 -9.645 1.00 89.50 443 ASP A O 1
ATOM 3585 N N . VAL A 1 444 ? 2.985 -9.804 -10.682 1.00 89.50 444 VAL A N 1
ATOM 3586 C CA . VAL A 1 444 ? 3.087 -8.898 -9.527 1.00 89.50 444 VAL A CA 1
ATOM 3587 C C . VAL A 1 444 ? 1.718 -8.355 -9.124 1.00 89.50 444 VAL A C 1
ATOM 3589 O O . VAL A 1 444 ? 1.410 -8.336 -7.936 1.00 89.50 444 VAL A O 1
ATOM 3592 N N . ILE A 1 445 ? 0.876 -7.946 -10.077 1.00 91.75 445 ILE A N 1
ATOM 3593 C CA . ILE A 1 445 ? -0.464 -7.422 -9.770 1.00 91.75 445 ILE A CA 1
ATOM 3594 C C . ILE A 1 445 ? -1.392 -8.543 -9.285 1.00 91.75 445 ILE A C 1
ATOM 3596 O O . ILE A 1 445 ? -2.086 -8.355 -8.287 1.00 91.75 445 ILE A O 1
ATOM 3600 N N . ILE A 1 446 ? -1.384 -9.702 -9.949 1.00 94.50 446 ILE A N 1
ATOM 3601 C CA . ILE A 1 446 ? -2.213 -10.858 -9.589 1.00 94.50 446 ILE A CA 1
ATOM 3602 C C . ILE A 1 446 ? -1.844 -11.343 -8.186 1.00 94.50 446 ILE A C 1
ATOM 3604 O O . ILE A 1 446 ? -2.692 -11.327 -7.300 1.00 94.50 446 ILE A O 1
ATOM 3608 N N . TYR A 1 447 ? -0.578 -11.682 -7.926 1.00 93.62 447 TYR A N 1
ATOM 3609 C CA . TYR A 1 447 ? -0.160 -12.181 -6.612 1.00 93.62 447 TYR A CA 1
ATOM 3610 C C . TYR A 1 447 ? -0.392 -11.143 -5.506 1.00 93.62 447 TYR A C 1
ATOM 3612 O O . TYR A 1 447 ? -0.765 -11.515 -4.395 1.00 93.62 447 TYR A O 1
ATOM 3620 N N . LYS A 1 448 ? -0.262 -9.841 -5.801 1.00 91.50 448 LYS A N 1
ATOM 3621 C CA . LYS A 1 448 ? -0.604 -8.757 -4.869 1.00 91.50 448 LYS A CA 1
ATOM 3622 C C . LYS A 1 448 ? -2.091 -8.729 -4.509 1.00 91.50 448 LYS A C 1
ATOM 3624 O O . LYS A 1 448 ? -2.413 -8.587 -3.328 1.00 91.50 448 LYS A O 1
ATOM 3629 N N . GLU A 1 449 ? -2.994 -8.831 -5.483 1.00 94.38 449 GLU A N 1
ATOM 3630 C CA . GLU A 1 449 ? -4.439 -8.832 -5.215 1.00 94.38 449 GLU A CA 1
ATOM 3631 C C . GLU A 1 449 ? -4.889 -10.145 -4.553 1.00 94.38 449 GLU A C 1
ATOM 3633 O O . GLU A 1 449 ? -5.610 -10.074 -3.561 1.00 94.38 449 GLU A O 1
ATOM 3638 N N . VAL A 1 450 ? -4.382 -11.316 -4.976 1.00 95.44 450 VAL A N 1
ATOM 3639 C CA . VAL A 1 450 ? -4.624 -12.604 -4.286 1.00 95.44 450 VAL A CA 1
ATOM 3640 C C . VAL A 1 450 ? -4.156 -12.543 -2.834 1.00 95.44 450 VAL A C 1
ATOM 3642 O O . VAL A 1 450 ? -4.926 -12.881 -1.939 1.00 95.44 450 VAL A O 1
ATOM 3645 N N . THR A 1 451 ? -2.930 -12.075 -2.569 1.00 93.69 451 THR A N 1
ATOM 3646 C CA . THR A 1 451 ? -2.409 -11.930 -1.194 1.00 93.69 451 THR A CA 1
ATOM 3647 C C . THR A 1 451 ? -3.294 -10.996 -0.374 1.00 93.69 451 THR A C 1
ATOM 3649 O O . THR A 1 451 ? -3.633 -11.309 0.761 1.00 93.69 451 THR A O 1
ATOM 3652 N N . THR A 1 452 ? -3.711 -9.861 -0.948 1.00 91.44 452 THR A N 1
ATOM 3653 C CA . THR A 1 452 ? -4.571 -8.892 -0.250 1.00 91.44 452 THR A CA 1
ATOM 3654 C C . THR A 1 452 ? -5.935 -9.504 0.076 1.00 91.44 452 THR A C 1
ATOM 3656 O O . THR A 1 452 ? -6.384 -9.392 1.215 1.00 91.44 452 THR A O 1
ATOM 3659 N N . PHE A 1 453 ? -6.568 -10.172 -0.894 1.00 94.88 453 PHE A N 1
ATOM 3660 C CA . PHE A 1 453 ? -7.853 -10.852 -0.727 1.00 94.88 453 PHE A CA 1
ATOM 3661 C C . PHE A 1 453 ? -7.762 -11.952 0.335 1.00 94.88 453 PHE A C 1
ATOM 3663 O O . PHE A 1 453 ? -8.468 -11.899 1.334 1.00 94.88 453 PHE A O 1
ATOM 3670 N N . THR A 1 454 ? -6.847 -12.905 0.166 1.00 94.88 454 THR A N 1
ATOM 3671 C CA . THR A 1 454 ? -6.732 -14.085 1.039 1.00 94.88 454 THR A CA 1
ATOM 3672 C C . THR A 1 454 ? -6.277 -13.723 2.455 1.00 94.88 454 THR A C 1
ATOM 3674 O O . THR A 1 454 ? -6.888 -14.194 3.411 1.00 94.88 454 THR A O 1
ATOM 3677 N N . LYS A 1 455 ? -5.311 -12.804 2.623 1.00 91.50 455 LYS A N 1
ATOM 3678 C CA . LYS A 1 455 ? -4.880 -12.337 3.954 1.00 91.50 455 LYS A CA 1
ATOM 3679 C C . LYS A 1 455 ? -5.996 -11.591 4.687 1.00 91.50 455 LYS A C 1
ATOM 3681 O O . LYS A 1 455 ? -6.246 -11.859 5.859 1.00 91.50 455 LYS A O 1
ATOM 3686 N N . THR A 1 456 ? -6.683 -10.674 4.000 1.00 91.31 456 THR A N 1
ATOM 3687 C CA . THR A 1 456 ? -7.811 -9.930 4.587 1.00 91.31 456 THR A CA 1
ATOM 3688 C C . THR A 1 456 ? -8.956 -10.877 4.941 1.00 91.31 456 THR A C 1
ATOM 3690 O O . THR A 1 456 ? -9.510 -10.771 6.029 1.00 91.31 456 THR A O 1
ATOM 3693 N N . PHE A 1 457 ? -9.289 -11.828 4.062 1.00 93.81 457 PHE A N 1
ATOM 3694 C CA . PHE A 1 457 ? -10.380 -12.775 4.293 1.00 93.81 457 PHE A CA 1
ATOM 3695 C C . PHE A 1 457 ? -10.068 -13.714 5.461 1.00 93.81 457 PHE A C 1
ATOM 3697 O O . PHE A 1 457 ? -10.908 -13.887 6.335 1.00 93.81 457 PHE A O 1
ATOM 3704 N N . SER A 1 458 ? -8.842 -14.242 5.527 1.00 93.31 458 SER A N 1
ATOM 3705 C CA . SER A 1 458 ? -8.359 -15.028 6.666 1.00 93.31 458 SER A CA 1
ATOM 3706 C C . SER A 1 458 ? -8.476 -14.251 7.979 1.00 93.31 458 SER A C 1
ATOM 3708 O O . SER A 1 458 ? -9.127 -14.726 8.902 1.00 93.31 458 SER A O 1
ATOM 3710 N N . SER A 1 459 ? -7.932 -13.029 8.038 1.00 88.75 459 SER A N 1
ATOM 3711 C CA . SER A 1 459 ? -7.952 -12.190 9.244 1.00 88.75 459 SER A CA 1
ATOM 3712 C C . SER A 1 459 ? -9.374 -11.900 9.740 1.00 88.75 459 SER A C 1
ATOM 3714 O O . SER A 1 459 ? -9.643 -12.073 10.928 1.00 88.75 459 SER A O 1
ATOM 3716 N N . LEU A 1 460 ? -10.293 -11.543 8.833 1.00 89.94 460 LEU A N 1
ATOM 3717 C CA . LEU A 1 460 ? -11.704 -11.294 9.153 1.00 89.94 460 LEU A CA 1
ATOM 3718 C C . LEU A 1 460 ? -12.402 -12.555 9.690 1.00 89.94 460 LEU A C 1
ATOM 3720 O O . LEU A 1 460 ? -13.053 -12.501 10.732 1.00 89.94 460 LEU A O 1
ATOM 3724 N N . LEU A 1 461 ? -12.242 -13.700 9.017 1.00 91.69 461 LEU A N 1
ATOM 3725 C CA . LEU A 1 461 ? -12.902 -14.938 9.437 1.00 91.69 461 LEU A CA 1
ATOM 3726 C C . LEU A 1 461 ? -12.322 -15.519 10.735 1.00 91.69 461 LEU A C 1
ATOM 3728 O O . LEU A 1 461 ? -13.082 -16.065 11.529 1.00 91.69 461 LEU A O 1
ATOM 3732 N N . SER A 1 462 ? -11.014 -15.381 10.983 1.00 88.44 462 SER A N 1
ATOM 3733 C CA . SER A 1 462 ? -10.392 -15.795 12.253 1.00 88.44 462 SER A CA 1
ATOM 3734 C C . SER A 1 462 ? -10.953 -15.035 13.460 1.00 88.44 462 SER A C 1
ATOM 3736 O O . SER A 1 462 ? -10.985 -15.585 14.554 1.00 88.44 462 SER A O 1
ATOM 3738 N N . HIS A 1 463 ? -11.447 -13.810 13.254 1.00 84.25 463 HIS A N 1
ATOM 3739 C CA . HIS A 1 463 ? -12.111 -12.994 14.278 1.00 84.25 463 HIS A CA 1
ATOM 3740 C C . HIS A 1 463 ? -13.642 -13.123 14.237 1.00 84.25 463 HIS A C 1
ATOM 3742 O O . HIS A 1 463 ? -14.356 -12.240 14.705 1.00 84.25 463 HIS A O 1
ATOM 3748 N N . ASN A 1 464 ? -14.169 -14.207 13.657 1.00 84.56 464 ASN A N 1
ATOM 3749 C CA . ASN A 1 464 ? -15.603 -14.509 13.590 1.00 84.56 464 ASN A CA 1
ATOM 3750 C C . ASN A 1 464 ? -16.463 -13.436 12.884 1.00 84.56 464 ASN A C 1
ATOM 3752 O O . ASN A 1 464 ? -17.676 -13.376 13.093 1.00 84.56 464 ASN A O 1
ATOM 3756 N N . VAL A 1 465 ? -15.876 -12.602 12.014 1.00 86.38 465 VAL A N 1
ATOM 3757 C CA . VAL A 1 465 ? -16.652 -11.683 11.166 1.00 86.38 465 VAL A CA 1
ATOM 3758 C C . VAL A 1 465 ? -17.489 -12.507 10.185 1.00 86.38 465 VAL A C 1
ATOM 3760 O O . VAL A 1 465 ? -16.969 -13.393 9.504 1.00 86.38 465 VAL A O 1
ATOM 3763 N N . PHE A 1 466 ? -18.787 -12.206 10.072 1.00 88.56 466 PHE A N 1
ATOM 3764 C CA . PHE A 1 466 ? -19.678 -12.910 9.148 1.00 88.56 466 PHE A CA 1
ATOM 3765 C C . PHE A 1 466 ? -19.144 -12.881 7.707 1.00 88.56 466 PHE A C 1
ATOM 3767 O O . PHE A 1 466 ? -18.555 -11.896 7.255 1.00 88.56 466 PHE A O 1
ATOM 3774 N N . ILE A 1 467 ? -19.357 -13.968 6.961 1.00 90.94 467 ILE A N 1
ATOM 3775 C CA . ILE A 1 467 ? -18.819 -14.132 5.599 1.00 90.94 467 ILE A CA 1
ATOM 3776 C C . ILE A 1 467 ? -19.358 -13.050 4.643 1.00 90.94 467 ILE A C 1
ATOM 3778 O O . ILE A 1 467 ? -18.611 -12.541 3.805 1.00 90.94 467 ILE A O 1
ATOM 3782 N N . THR A 1 468 ? -20.630 -12.666 4.792 1.00 88.88 468 THR A N 1
ATOM 3783 C CA . THR A 1 468 ? -21.280 -11.571 4.049 1.00 88.88 468 THR A CA 1
ATOM 3784 C C . THR A 1 468 ? -20.531 -10.254 4.229 1.00 88.88 468 THR A C 1
ATOM 3786 O O . THR A 1 468 ? -20.059 -9.652 3.263 1.00 88.88 468 THR A O 1
ATOM 3789 N N . ASP A 1 469 ? -20.349 -9.859 5.485 1.00 88.44 469 ASP A N 1
ATOM 3790 C CA . ASP A 1 469 ? -19.714 -8.613 5.898 1.00 88.44 469 ASP A CA 1
ATOM 3791 C C . ASP A 1 469 ? -18.236 -8.623 5.487 1.00 88.44 469 ASP A C 1
ATOM 3793 O O . ASP A 1 469 ? -17.709 -7.632 4.978 1.00 88.44 469 ASP A O 1
ATOM 3797 N N . SER A 1 470 ? -17.585 -9.783 5.612 1.00 91.69 470 SER A N 1
ATOM 3798 C CA . SER A 1 470 ? -16.209 -10.002 5.175 1.00 91.69 470 SER A CA 1
ATOM 3799 C C . SER A 1 470 ? -16.033 -9.732 3.680 1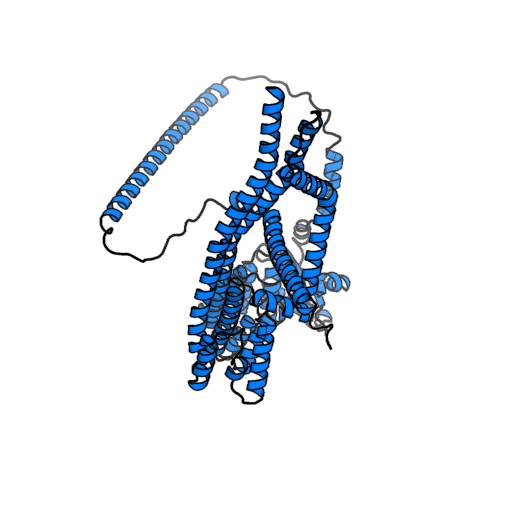.00 91.69 470 SER A C 1
ATOM 3801 O O . SER A 1 470 ? -15.094 -9.039 3.289 1.00 91.69 470 SER A O 1
ATOM 3803 N N . MET A 1 471 ? -16.952 -10.212 2.836 1.00 92.38 471 MET A N 1
ATOM 3804 C CA . MET A 1 471 ? -16.919 -9.963 1.390 1.00 92.38 471 MET A CA 1
ATOM 3805 C C . MET A 1 471 ? -17.185 -8.497 1.033 1.00 92.38 471 MET A C 1
ATOM 3807 O O . MET A 1 471 ? -16.507 -7.944 0.162 1.00 92.38 471 MET A O 1
ATOM 3811 N N . GLU A 1 472 ? -18.083 -7.814 1.744 1.00 90.69 472 GLU A N 1
ATOM 3812 C CA . GLU A 1 472 ? -18.244 -6.365 1.588 1.00 90.69 472 GLU A CA 1
ATOM 3813 C C . GLU A 1 472 ? -16.977 -5.579 1.960 1.00 90.69 472 GLU A C 1
ATOM 3815 O O . GLU A 1 472 ? -16.611 -4.617 1.275 1.00 90.69 472 GLU A O 1
ATOM 3820 N N . ILE A 1 473 ? -16.301 -5.964 3.046 1.00 89.00 473 ILE A N 1
ATOM 3821 C CA . ILE A 1 473 ? -15.046 -5.341 3.483 1.00 89.00 473 ILE A CA 1
ATOM 3822 C C . ILE A 1 473 ? -13.954 -5.587 2.437 1.00 89.00 473 ILE A C 1
ATOM 3824 O O . ILE A 1 473 ? -13.270 -4.641 2.042 1.00 89.00 473 ILE A O 1
ATOM 3828 N N . LEU A 1 474 ? -13.836 -6.814 1.920 1.00 92.00 474 LEU A N 1
ATOM 3829 C CA . LEU A 1 474 ? -12.903 -7.176 0.848 1.00 92.00 474 LEU A CA 1
ATOM 3830 C C . LEU A 1 474 ? -13.107 -6.316 -0.407 1.00 92.00 474 LEU A C 1
ATOM 3832 O O . LEU A 1 474 ? -12.132 -5.780 -0.942 1.00 92.00 474 LEU A O 1
ATOM 3836 N N . ASN A 1 475 ? -14.359 -6.100 -0.829 1.00 91.62 475 ASN A N 1
ATOM 3837 C CA . ASN A 1 475 ? -14.694 -5.243 -1.972 1.00 91.62 475 ASN A CA 1
ATOM 3838 C C . ASN A 1 475 ? -14.223 -3.788 -1.765 1.00 91.62 475 ASN A C 1
ATOM 3840 O O . ASN A 1 475 ? -13.674 -3.164 -2.676 1.00 91.62 475 ASN A O 1
ATOM 3844 N N . LYS A 1 476 ? -14.371 -3.271 -0.535 1.00 87.38 476 LYS A N 1
ATOM 3845 C CA . LYS A 1 476 ? -13.931 -1.926 -0.121 1.00 87.38 476 LYS A CA 1
ATOM 3846 C C . LYS A 1 476 ? -12.399 -1.814 0.024 1.00 87.38 476 LYS A C 1
ATOM 3848 O O . LYS A 1 476 ? -11.862 -0.713 -0.096 1.00 87.38 476 LYS A O 1
ATOM 3853 N N . VAL A 1 477 ? -11.687 -2.918 0.281 1.00 86.06 477 VAL A N 1
ATOM 3854 C CA . VAL A 1 477 ? -10.218 -2.957 0.446 1.00 86.06 477 VAL A CA 1
ATOM 3855 C C . VAL A 1 477 ? -9.480 -3.032 -0.899 1.00 86.06 477 VAL A C 1
ATOM 3857 O O . VAL A 1 477 ? -8.461 -2.349 -1.073 1.00 86.06 477 VAL A O 1
ATOM 3860 N N . THR A 1 478 ? -9.967 -3.813 -1.872 1.00 87.94 478 THR A N 1
ATOM 3861 C CA . THR A 1 478 ? -9.320 -3.866 -3.195 1.00 87.94 478 THR A CA 1
ATOM 3862 C C . THR A 1 478 ? -9.524 -2.569 -3.993 1.00 87.94 478 THR A C 1
ATOM 3864 O O . THR A 1 478 ? -10.560 -1.908 -3.958 1.00 87.94 478 THR A O 1
ATOM 3867 N N . ASN A 1 479 ? -8.494 -2.190 -4.751 1.00 86.12 479 ASN A N 1
ATOM 3868 C CA . ASN A 1 479 ? -8.535 -1.072 -5.700 1.00 86.12 479 ASN A CA 1
ATOM 3869 C C . ASN A 1 479 ? -8.504 -1.551 -7.165 1.00 86.12 479 ASN A C 1
ATOM 3871 O O . ASN A 1 479 ? -8.410 -0.729 -8.082 1.00 86.12 479 ASN A O 1
ATOM 3875 N N . ASN A 1 480 ? -8.564 -2.866 -7.385 1.00 92.88 480 ASN A N 1
ATOM 3876 C CA . ASN A 1 480 ? -8.601 -3.485 -8.700 1.00 92.88 480 ASN A CA 1
ATOM 3877 C C . ASN A 1 480 ? -10.057 -3.800 -9.073 1.00 92.88 480 ASN A C 1
ATOM 3879 O O . ASN A 1 480 ? -10.746 -4.532 -8.369 1.00 92.88 480 ASN A O 1
ATOM 3883 N N . GLU A 1 481 ? -10.536 -3.227 -10.173 1.00 93.25 481 GLU A N 1
ATOM 3884 C CA . GLU A 1 481 ? -11.931 -3.344 -10.601 1.00 93.25 481 GLU A CA 1
ATOM 3885 C C . GLU A 1 481 ? -12.292 -4.761 -11.056 1.00 93.25 481 GLU A C 1
ATOM 3887 O O . GLU A 1 481 ? -13.441 -5.154 -10.901 1.00 93.25 481 GLU A O 1
ATOM 3892 N N . ILE A 1 482 ? -11.321 -5.543 -11.543 1.00 94.81 482 ILE A N 1
ATOM 3893 C CA . ILE A 1 482 ? -11.525 -6.961 -11.877 1.00 94.81 482 ILE A CA 1
ATOM 3894 C C . ILE A 1 482 ? -11.779 -7.752 -10.589 1.00 94.81 482 ILE A C 1
ATOM 3896 O O . ILE A 1 482 ? -12.722 -8.528 -10.512 1.00 94.81 482 ILE A O 1
ATOM 3900 N N . TYR A 1 483 ? -10.997 -7.508 -9.533 1.00 95.50 483 TYR A N 1
ATOM 3901 C CA . TYR A 1 483 ? -11.205 -8.180 -8.246 1.00 95.50 483 TYR A CA 1
ATOM 3902 C C . TYR A 1 483 ? -12.491 -7.725 -7.546 1.00 95.50 483 TYR A C 1
ATOM 3904 O O . TYR A 1 483 ? -13.151 -8.546 -6.919 1.00 95.50 483 TYR A O 1
ATOM 3912 N N . LYS A 1 484 ? -12.900 -6.456 -7.685 1.00 95.00 484 LYS A N 1
ATOM 3913 C CA . LYS A 1 484 ? -14.212 -5.998 -7.189 1.00 95.00 484 LYS A CA 1
ATOM 3914 C C . LYS A 1 484 ? -15.376 -6.724 -7.846 1.00 95.00 484 LYS A C 1
ATOM 3916 O O . LYS A 1 484 ? -16.343 -7.013 -7.156 1.00 95.00 484 LYS A O 1
ATOM 3921 N N . GLU A 1 485 ? -15.288 -6.994 -9.144 1.00 94.56 485 GLU A N 1
ATOM 3922 C CA . GLU A 1 485 ? -16.293 -7.748 -9.899 1.00 94.56 485 GLU A CA 1
ATOM 3923 C C . GLU A 1 485 ? -16.376 -9.192 -9.381 1.00 94.56 485 GLU A C 1
ATOM 3925 O O . GLU A 1 485 ? -17.442 -9.607 -8.940 1.00 94.56 485 GLU A O 1
ATOM 3930 N N . LEU A 1 486 ? -15.237 -9.887 -9.249 1.00 95.56 486 LEU A N 1
ATOM 3931 C CA . LEU A 1 486 ? -15.178 -11.237 -8.659 1.00 95.56 486 LEU A CA 1
ATOM 3932 C C . LEU A 1 486 ? -15.743 -11.300 -7.228 1.00 95.56 486 LEU A C 1
ATOM 3934 O O . LEU A 1 486 ? -16.480 -12.220 -6.881 1.00 95.56 486 LEU A O 1
ATOM 3938 N N . ILE A 1 487 ? -15.417 -10.316 -6.384 1.00 95.88 487 ILE A N 1
ATOM 3939 C CA . ILE A 1 487 ? -15.932 -10.243 -5.008 1.00 95.88 487 ILE A CA 1
ATOM 3940 C C . ILE A 1 487 ? -17.431 -9.903 -5.003 1.00 95.88 487 ILE A C 1
ATOM 3942 O O . ILE A 1 487 ? -18.170 -10.419 -4.171 1.00 95.88 487 ILE A O 1
ATOM 3946 N N . TYR A 1 488 ? -17.905 -9.060 -5.922 1.00 94.88 488 TYR A N 1
ATOM 3947 C CA . TYR A 1 488 ? -19.329 -8.744 -6.055 1.00 94.88 488 TYR A CA 1
ATOM 3948 C C . TYR A 1 488 ? -20.142 -9.969 -6.495 1.00 94.88 488 TYR A C 1
ATOM 3950 O O . TYR A 1 488 ? -21.192 -10.248 -5.917 1.00 94.88 488 TYR A O 1
ATOM 3958 N N . ASP A 1 489 ? -19.618 -10.767 -7.425 1.00 95.19 489 ASP A N 1
ATOM 3959 C CA . ASP A 1 489 ? -20.215 -12.047 -7.810 1.00 95.19 489 ASP A CA 1
ATOM 3960 C C . ASP A 1 489 ? -20.220 -13.046 -6.642 1.00 95.19 489 ASP A C 1
ATOM 3962 O O . ASP A 1 489 ? -21.212 -13.747 -6.436 1.00 95.19 489 ASP A O 1
ATOM 3966 N N . ALA A 1 490 ? -19.175 -13.062 -5.806 1.00 95.31 490 ALA A N 1
ATOM 3967 C CA . ALA A 1 490 ? -19.157 -13.853 -4.574 1.00 95.31 490 ALA A CA 1
ATOM 3968 C C . ALA A 1 490 ? -20.250 -13.413 -3.575 1.00 95.31 490 ALA A C 1
ATOM 3970 O O . ALA A 1 490 ? -20.948 -14.270 -3.033 1.00 95.31 490 ALA A O 1
ATOM 3971 N N . ILE A 1 491 ? -20.465 -12.103 -3.382 1.00 94.75 491 ILE A N 1
ATOM 3972 C CA . ILE A 1 491 ? -21.568 -11.562 -2.559 1.00 94.75 491 ILE A CA 1
ATOM 3973 C C . ILE A 1 491 ? -22.928 -12.010 -3.118 1.00 94.75 491 ILE A C 1
ATOM 3975 O O . ILE A 1 491 ? -23.767 -12.520 -2.374 1.00 94.75 491 ILE A O 1
ATOM 3979 N N . ASN A 1 492 ? -23.130 -11.882 -4.433 1.00 94.88 492 ASN A N 1
ATOM 3980 C CA . ASN A 1 492 ? -24.368 -12.292 -5.102 1.00 94.88 492 ASN A CA 1
ATOM 3981 C C . ASN A 1 492 ? -24.628 -13.801 -4.987 1.00 94.88 492 ASN A C 1
ATOM 3983 O O . ASN A 1 492 ? -25.784 -14.212 -4.873 1.00 94.88 492 ASN A O 1
ATOM 3987 N N . ASN A 1 493 ? -23.577 -14.626 -5.007 1.00 94.75 493 ASN A N 1
ATOM 3988 C CA . ASN A 1 493 ? -23.679 -16.069 -4.802 1.00 94.75 493 ASN A CA 1
ATOM 3989 C C . ASN A 1 493 ? -24.082 -16.408 -3.360 1.00 94.75 493 ASN A C 1
ATOM 3991 O O . ASN A 1 493 ? -25.020 -17.184 -3.180 1.00 94.75 493 ASN A O 1
ATOM 3995 N N . ILE A 1 494 ? -23.470 -15.774 -2.351 1.00 93.25 494 ILE A N 1
ATOM 3996 C CA . ILE A 1 494 ? -23.849 -15.952 -0.935 1.00 93.25 494 ILE A CA 1
ATOM 3997 C C . ILE A 1 494 ? -25.323 -15.576 -0.720 1.00 93.25 494 ILE A C 1
ATOM 3999 O O . ILE A 1 494 ? -26.072 -16.347 -0.124 1.00 93.25 494 ILE A O 1
ATOM 4003 N N . ALA A 1 495 ? -25.772 -14.443 -1.274 1.00 91.25 495 ALA A N 1
ATOM 4004 C CA . ALA A 1 495 ? -27.167 -13.998 -1.191 1.00 91.25 495 ALA A CA 1
ATOM 4005 C C . ALA A 1 495 ? -28.173 -14.969 -1.851 1.00 91.25 495 ALA A C 1
ATOM 4007 O O . ALA A 1 495 ? -29.357 -14.949 -1.523 1.00 91.25 495 ALA A O 1
ATOM 4008 N N . GLN A 1 496 ? -27.710 -15.832 -2.762 1.00 93.75 496 GLN A N 1
ATOM 4009 C CA . GLN A 1 496 ? -28.495 -16.882 -3.423 1.00 93.75 496 GLN A CA 1
ATOM 4010 C C . GLN A 1 496 ? -28.308 -18.277 -2.793 1.00 93.75 496 GLN A C 1
ATOM 4012 O O . GLN A 1 496 ? -28.820 -19.255 -3.338 1.00 93.75 496 GLN A O 1
ATOM 4017 N N . GLY A 1 497 ? -27.551 -18.405 -1.696 1.00 92.00 497 GLY A N 1
ATOM 4018 C CA . GLY A 1 497 ? -27.217 -19.699 -1.086 1.00 92.00 497 GLY A CA 1
ATOM 4019 C C . GLY A 1 497 ? -26.287 -20.578 -1.937 1.00 92.00 497 GLY A C 1
ATOM 4020 O O . GLY A 1 497 ? -26.273 -21.797 -1.777 1.00 92.00 497 GLY A O 1
ATOM 4021 N N . ARG A 1 498 ? -25.534 -19.983 -2.871 1.00 93.62 498 ARG A N 1
ATOM 4022 C CA . ARG A 1 498 ? -24.542 -20.661 -3.722 1.00 93.62 498 ARG A CA 1
ATOM 4023 C C . ARG A 1 498 ? -23.145 -20.580 -3.111 1.00 93.62 498 ARG A C 1
ATOM 4025 O O . ARG A 1 498 ? -22.872 -19.720 -2.278 1.00 93.62 498 ARG A O 1
ATOM 4032 N N . SER A 1 499 ? -22.245 -21.446 -3.580 1.00 93.75 499 SER A N 1
ATOM 4033 C CA . SER A 1 499 ? -20.871 -21.485 -3.079 1.00 93.75 499 SER A CA 1
ATOM 4034 C C . SER A 1 499 ? -20.080 -20.225 -3.451 1.00 93.75 499 SER A C 1
ATOM 4036 O O . SER A 1 499 ? -20.151 -19.730 -4.580 1.00 93.75 499 SER A O 1
ATOM 4038 N N . ILE A 1 500 ? -19.280 -19.732 -2.511 1.00 93.19 500 ILE A N 1
ATOM 4039 C CA . ILE A 1 500 ? -18.377 -18.582 -2.654 1.00 93.19 500 ILE A CA 1
ATOM 4040 C C . ILE A 1 500 ? -17.345 -18.872 -3.743 1.00 93.19 500 ILE A C 1
ATOM 4042 O O . ILE A 1 500 ? -17.092 -18.044 -4.620 1.00 93.19 500 ILE A O 1
ATOM 4046 N N . SER A 1 501 ? -16.783 -20.083 -3.704 1.00 94.88 501 SER A N 1
ATOM 4047 C CA . SER A 1 501 ? -15.811 -20.593 -4.673 1.00 94.88 501 SER A CA 1
ATOM 4048 C C . SER A 1 501 ? -16.252 -20.425 -6.128 1.00 94.88 501 SER A C 1
ATOM 4050 O O . SER A 1 501 ? -15.409 -20.167 -6.987 1.00 94.88 501 SER A O 1
ATOM 4052 N N . SER A 1 502 ? -17.555 -20.516 -6.419 1.00 94.00 502 SER A N 1
ATOM 4053 C CA . SER A 1 502 ? -18.068 -20.468 -7.792 1.00 94.00 502 SER A CA 1
ATOM 4054 C C . SER A 1 502 ? -17.783 -19.149 -8.524 1.00 94.00 502 SER A C 1
ATOM 4056 O O . SER A 1 502 ? -17.612 -19.174 -9.739 1.00 94.00 502 SER A O 1
ATOM 4058 N N . ALA A 1 503 ? -17.631 -18.024 -7.810 1.00 94.69 503 ALA A N 1
ATOM 4059 C CA . ALA A 1 503 ? -17.250 -16.738 -8.409 1.00 94.69 503 ALA A CA 1
ATOM 4060 C C . ALA A 1 503 ? -15.798 -16.715 -8.930 1.00 94.69 503 ALA A C 1
ATOM 4062 O O . ALA A 1 503 ? -15.478 -15.997 -9.876 1.00 94.69 503 ALA A O 1
ATOM 4063 N N . PHE A 1 504 ? -14.920 -17.523 -8.329 1.00 95.69 504 PHE A N 1
ATOM 4064 C CA . PHE A 1 504 ? -13.485 -17.576 -8.628 1.00 95.69 504 PHE A CA 1
ATOM 4065 C C . PHE A 1 504 ? -13.111 -18.701 -9.604 1.00 95.69 504 PHE A C 1
ATOM 4067 O O . PHE A 1 504 ? -11.953 -18.803 -10.012 1.00 95.69 504 PHE A O 1
ATOM 4074 N N . LYS A 1 505 ? -14.074 -19.549 -9.981 1.00 94.94 505 LYS A N 1
ATOM 4075 C CA . LYS A 1 505 ? -13.853 -20.687 -10.874 1.00 94.94 505 LYS A CA 1
ATOM 4076 C C . LYS A 1 505 ? -13.542 -20.222 -12.301 1.00 94.94 505 LYS A C 1
ATOM 4078 O O . LYS A 1 505 ? -14.230 -19.360 -12.833 1.00 94.94 505 LYS A O 1
ATOM 4083 N N . ASP A 1 506 ? -12.529 -20.831 -12.921 1.00 93.25 506 ASP A N 1
ATOM 4084 C CA . ASP A 1 506 ? -12.112 -20.594 -14.314 1.00 93.25 506 ASP A CA 1
ATOM 4085 C C . ASP A 1 506 ? -11.724 -19.123 -14.626 1.00 93.25 506 ASP A C 1
ATOM 4087 O O . ASP A 1 506 ? -11.630 -18.713 -15.784 1.00 93.25 506 ASP A O 1
ATOM 4091 N N . GLN A 1 507 ? -11.440 -18.319 -13.592 1.00 94.75 507 GLN A N 1
ATOM 4092 C CA . GLN A 1 507 ? -11.079 -16.906 -13.721 1.00 94.75 507 GLN A CA 1
ATOM 4093 C C . GLN A 1 507 ? -9.580 -16.723 -13.977 1.00 94.75 507 GLN A C 1
ATOM 4095 O O . GLN A 1 507 ? -8.762 -16.934 -13.088 1.00 94.75 507 GLN A O 1
ATOM 4100 N N . TRP A 1 508 ? -9.203 -16.219 -15.156 1.00 93.62 508 TRP A N 1
ATOM 4101 C CA . TRP A 1 508 ? -7.796 -15.963 -15.528 1.00 93.62 508 TRP A CA 1
ATOM 4102 C C . TRP A 1 508 ? -7.026 -15.090 -14.515 1.00 93.62 508 TRP A C 1
ATOM 4104 O O . TRP A 1 508 ? -5.815 -15.230 -14.358 1.00 93.62 508 TRP A O 1
ATOM 4114 N N . ALA A 1 509 ? -7.728 -14.179 -13.833 1.00 92.88 509 ALA A N 1
ATOM 4115 C CA . ALA A 1 509 ? -7.155 -13.262 -12.854 1.00 92.88 509 ALA A CA 1
ATOM 4116 C C . ALA A 1 509 ? -6.931 -13.902 -11.474 1.00 92.88 509 ALA A C 1
ATOM 4118 O O . ALA A 1 509 ? -6.290 -13.266 -10.636 1.00 92.88 509 ALA A O 1
ATOM 4119 N N . PHE A 1 510 ? -7.454 -15.109 -11.224 1.00 95.38 510 PHE A N 1
ATOM 4120 C CA . PHE A 1 510 ? -7.410 -15.795 -9.936 1.00 95.38 510 PHE A CA 1
ATOM 4121 C C . PHE A 1 510 ? -6.764 -17.189 -10.085 1.00 95.38 510 PHE A C 1
ATOM 4123 O O . PHE A 1 510 ? -7.327 -18.066 -10.735 1.00 95.38 510 PHE A O 1
ATOM 4130 N N . PRO A 1 511 ? -5.569 -17.430 -9.518 1.00 95.25 511 PRO A N 1
ATOM 4131 C CA . PRO A 1 511 ? -4.847 -18.683 -9.724 1.00 95.25 511 PRO A CA 1
ATOM 4132 C C . PRO A 1 511 ? -5.600 -19.929 -9.236 1.00 95.25 511 PRO A C 1
ATOM 4134 O O . PRO A 1 511 ? -6.155 -19.939 -8.137 1.00 95.25 511 PRO A O 1
ATOM 4137 N N . VAL A 1 512 ? -5.504 -21.024 -9.998 1.00 95.12 512 VAL A N 1
ATOM 4138 C CA . VAL A 1 512 ? -6.125 -22.323 -9.664 1.00 95.12 512 VAL A CA 1
ATOM 4139 C C . VAL A 1 512 ? -5.788 -22.815 -8.242 1.00 95.12 512 VAL A C 1
ATOM 4141 O O . VAL A 1 512 ? -6.721 -23.193 -7.536 1.00 95.12 512 VAL A O 1
ATOM 4144 N N . PRO A 1 513 ? 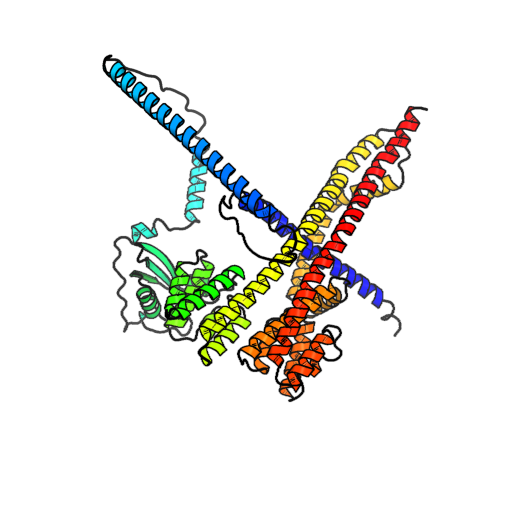-4.532 -22.745 -7.737 1.00 93.56 513 PRO A N 1
ATOM 4145 C CA . PRO A 1 513 ? -4.235 -23.149 -6.359 1.00 93.56 513 PRO A CA 1
ATOM 4146 C C . PRO A 1 513 ? -4.978 -22.324 -5.300 1.00 93.56 513 PRO A C 1
ATOM 4148 O O . PRO A 1 513 ? -5.288 -22.842 -4.232 1.00 93.56 513 PRO A O 1
ATOM 4151 N N . ALA A 1 514 ? -5.286 -21.053 -5.584 1.00 95.75 514 ALA A N 1
ATOM 4152 C CA . ALA A 1 514 ? -6.077 -20.224 -4.683 1.00 95.75 514 ALA A CA 1
ATOM 4153 C C . ALA A 1 514 ? -7.565 -20.583 -4.733 1.00 95.75 514 ALA A C 1
ATOM 4155 O O . ALA A 1 514 ? -8.202 -20.666 -3.684 1.00 95.75 514 ALA A O 1
ATOM 4156 N N . TYR A 1 515 ? -8.104 -20.849 -5.925 1.00 96.44 515 TYR A N 1
ATOM 4157 C CA . TYR A 1 515 ? -9.479 -21.323 -6.094 1.00 96.44 515 TYR A CA 1
ATOM 4158 C C . TYR A 1 515 ? -9.718 -22.643 -5.338 1.00 96.44 515 TYR A C 1
ATOM 4160 O O . TYR A 1 515 ? -10.645 -22.720 -4.533 1.00 96.44 515 TYR A O 1
ATOM 4168 N N . GLU A 1 516 ? -8.842 -23.640 -5.499 1.00 95.81 516 GLU A N 1
ATOM 4169 C CA . GLU A 1 516 ? -8.981 -24.939 -4.819 1.00 95.81 516 GLU A CA 1
ATOM 4170 C C . GLU A 1 516 ? -8.881 -24.830 -3.286 1.00 95.81 516 GLU A C 1
ATOM 4172 O O . GLU A 1 516 ? -9.528 -25.592 -2.565 1.00 95.81 516 GLU A O 1
ATOM 4177 N N . MET A 1 517 ? -8.140 -23.848 -2.759 1.00 95.31 517 MET A N 1
ATOM 4178 C CA . MET A 1 517 ? -8.100 -23.561 -1.318 1.00 95.31 517 MET A CA 1
ATOM 4179 C C . MET A 1 517 ? -9.405 -22.936 -0.803 1.00 95.31 517 MET A C 1
ATOM 4181 O O . MET A 1 517 ? -9.828 -23.272 0.304 1.00 95.31 517 MET A O 1
ATOM 4185 N N . ILE A 1 518 ? -10.082 -22.087 -1.593 1.00 96.12 518 ILE A N 1
ATOM 4186 C CA . ILE A 1 518 ? -11.437 -21.606 -1.256 1.00 96.12 518 ILE A CA 1
ATOM 4187 C C . ILE A 1 518 ? -12.407 -22.790 -1.262 1.00 96.12 518 ILE A C 1
ATOM 4189 O O . ILE A 1 518 ? -13.105 -23.001 -0.278 1.00 96.12 518 ILE A O 1
ATOM 4193 N N . VAL A 1 519 ? -12.407 -23.595 -2.330 1.00 96.88 519 VAL A N 1
ATOM 4194 C CA . VAL A 1 519 ? -13.262 -24.789 -2.466 1.00 96.88 519 VAL A CA 1
ATOM 4195 C C . VAL A 1 519 ? -13.064 -25.763 -1.300 1.00 96.88 519 VAL A C 1
ATOM 4197 O O . VAL A 1 519 ? -14.035 -26.285 -0.753 1.00 96.88 519 VAL A O 1
ATOM 4200 N N . THR A 1 520 ? -11.813 -26.017 -0.914 1.00 95.75 520 THR A N 1
ATOM 4201 C CA . THR A 1 520 ? -11.481 -26.936 0.181 1.00 95.75 520 THR A CA 1
ATOM 4202 C C . THR A 1 520 ? -11.924 -26.364 1.522 1.00 95.75 520 THR A C 1
ATOM 4204 O O . THR A 1 520 ? -12.662 -27.033 2.238 1.00 95.75 520 THR A O 1
ATOM 4207 N N . GLY A 1 521 ? -11.556 -25.116 1.836 1.00 95.50 521 GLY A N 1
ATOM 4208 C CA . GLY A 1 521 ? -11.941 -24.469 3.092 1.00 95.50 521 GLY A CA 1
ATOM 4209 C C . GLY A 1 521 ? -13.454 -24.290 3.240 1.00 95.50 521 GLY A C 1
ATOM 4210 O O . GLY A 1 521 ? -13.978 -24.414 4.341 1.00 95.50 521 GLY A O 1
ATOM 4211 N N . GLU A 1 522 ? -14.172 -24.054 2.141 1.00 94.75 522 GLU A N 1
ATOM 4212 C CA . GLU A 1 522 ? -15.636 -23.975 2.112 1.00 94.75 522 GLU A CA 1
ATOM 4213 C C . GLU A 1 522 ? -16.289 -25.338 2.402 1.00 94.75 522 GLU A C 1
ATOM 4215 O O . GLU A 1 522 ? -17.275 -25.403 3.131 1.00 94.75 522 GLU A O 1
ATOM 4220 N N . ARG A 1 523 ? -15.714 -26.440 1.899 1.00 95.50 523 ARG A N 1
ATOM 4221 C CA . ARG A 1 523 ? -16.199 -27.808 2.166 1.00 95.50 523 ARG A CA 1
ATOM 4222 C C . ARG A 1 523 ? -15.847 -28.328 3.559 1.00 95.50 523 ARG A C 1
ATOM 4224 O O . ARG A 1 523 ? -16.626 -29.095 4.114 1.00 95.50 523 ARG A O 1
ATOM 4231 N N . THR A 1 524 ? -14.685 -27.967 4.107 1.00 95.69 524 THR A N 1
ATOM 4232 C CA . THR A 1 524 ? -14.234 -28.433 5.434 1.00 95.69 524 THR A CA 1
ATOM 4233 C C . THR A 1 524 ? -14.606 -27.488 6.577 1.00 95.69 524 THR A C 1
ATOM 4235 O O . THR A 1 524 ? -14.365 -27.817 7.734 1.00 95.69 524 THR A O 1
ATOM 4238 N N . GLY A 1 525 ? -15.153 -26.305 6.277 1.00 93.69 525 GLY A N 1
ATOM 4239 C CA . GLY A 1 525 ? -15.373 -25.232 7.254 1.00 93.69 525 GLY A CA 1
ATOM 4240 C C . GLY A 1 525 ? -14.093 -24.492 7.674 1.00 93.69 525 GLY A C 1
ATOM 4241 O O . GLY A 1 525 ? -14.151 -23.602 8.516 1.00 93.69 525 GLY A O 1
ATOM 4242 N N . GLN A 1 526 ? -12.936 -24.814 7.086 1.00 95.50 526 GLN A N 1
ATOM 4243 C CA . GLN A 1 526 ? -11.622 -24.271 7.458 1.00 95.50 526 GLN A CA 1
ATOM 4244 C C . GLN A 1 526 ? -11.161 -23.119 6.547 1.00 95.50 526 GLN A C 1
ATOM 4246 O O . GLN A 1 526 ? -9.964 -22.956 6.295 1.00 95.50 526 GLN A O 1
ATOM 4251 N N . LEU A 1 527 ? -12.092 -22.293 6.051 1.00 94.38 527 LEU A N 1
ATOM 4252 C CA . LEU A 1 527 ? -11.761 -21.090 5.273 1.00 94.38 527 LEU A CA 1
ATOM 4253 C C . LEU A 1 527 ? -10.679 -20.198 5.925 1.00 94.38 527 LEU A C 1
ATOM 4255 O O . LEU A 1 527 ? -9.761 -19.832 5.191 1.00 94.38 527 LEU A O 1
ATOM 4259 N N . PRO A 1 528 ? -10.689 -19.878 7.242 1.00 94.88 528 PRO A N 1
ATOM 4260 C CA . PRO A 1 528 ? -9.661 -19.013 7.833 1.00 94.88 528 PRO A CA 1
ATOM 4261 C C . PRO A 1 528 ? -8.238 -19.560 7.641 1.00 94.88 528 PRO A C 1
ATOM 4263 O O . PRO A 1 528 ? -7.340 -18.830 7.216 1.00 94.88 528 PRO A O 1
ATOM 4266 N N . GLU A 1 529 ? -8.051 -20.861 7.888 1.00 95.50 529 GLU A N 1
ATOM 4267 C CA . GLU A 1 529 ? -6.757 -21.549 7.817 1.00 95.50 529 GLU A CA 1
ATOM 4268 C C . GLU A 1 529 ? -6.283 -21.730 6.367 1.00 95.50 529 GLU A C 1
ATOM 4270 O O . GLU A 1 529 ? -5.119 -21.468 6.049 1.00 95.50 529 GLU A O 1
ATOM 4275 N N . MET A 1 530 ? -7.184 -22.132 5.461 1.00 96.31 530 MET A N 1
ATOM 4276 C CA . MET A 1 530 ? -6.853 -22.268 4.039 1.00 96.31 530 MET A CA 1
ATOM 4277 C C . MET A 1 530 ? -6.495 -20.910 3.423 1.00 96.31 530 MET A C 1
ATOM 4279 O O . MET A 1 530 ? -5.528 -20.816 2.665 1.00 96.31 530 MET A O 1
ATOM 4283 N N . MET A 1 531 ? -7.219 -19.846 3.794 1.00 96.12 531 MET A N 1
ATOM 4284 C CA . MET A 1 531 ? -6.933 -18.477 3.353 1.00 96.12 531 MET A CA 1
ATOM 4285 C C . MET A 1 531 ? -5.629 -17.919 3.951 1.00 96.12 531 MET A C 1
ATOM 4287 O O . MET A 1 531 ? -4.930 -17.171 3.270 1.00 96.12 531 MET A O 1
ATOM 4291 N N . HIS A 1 532 ? -5.235 -18.338 5.158 1.00 94.56 532 HIS A N 1
ATOM 4292 C CA . HIS A 1 532 ? -3.935 -17.986 5.738 1.00 94.56 532 HIS A CA 1
ATOM 4293 C C . HIS A 1 532 ? -2.770 -18.637 4.972 1.00 94.56 532 HIS A C 1
ATOM 4295 O O . HIS A 1 532 ? -1.850 -17.958 4.504 1.00 94.56 532 HIS A O 1
ATOM 4301 N N . LYS A 1 533 ? -2.828 -19.964 4.779 1.00 95.00 533 LYS A N 1
ATOM 4302 C CA . LYS A 1 533 ? -1.781 -20.738 4.083 1.00 95.00 533 LYS A CA 1
ATOM 4303 C C . LYS A 1 533 ? -1.526 -20.211 2.673 1.00 95.00 533 LYS A C 1
ATOM 4305 O O . LYS A 1 533 ? -0.378 -20.029 2.265 1.00 95.00 533 LYS A O 1
ATOM 4310 N N . ILE A 1 534 ? -2.599 -19.927 1.940 1.00 95.75 534 ILE A N 1
ATOM 4311 C CA . ILE A 1 534 ? -2.507 -19.412 0.576 1.00 95.75 534 ILE A CA 1
ATOM 4312 C C . ILE A 1 534 ? -2.043 -17.944 0.538 1.00 95.75 534 ILE A C 1
ATOM 4314 O O . ILE A 1 534 ? -1.347 -17.567 -0.406 1.00 95.75 534 ILE A O 1
ATOM 4318 N N . SER A 1 535 ? -2.335 -17.133 1.570 1.00 94.50 535 SER A N 1
ATOM 4319 C CA . SER A 1 535 ? -1.816 -15.762 1.644 1.00 94.50 535 SER A CA 1
ATOM 4320 C C . SER A 1 535 ? -0.303 -15.734 1.824 1.00 94.50 535 SER A C 1
ATOM 4322 O O . SER A 1 535 ? 0.367 -15.008 1.094 1.00 94.50 535 SER A O 1
ATOM 4324 N N . LEU A 1 536 ? 0.250 -16.583 2.701 1.00 92.50 536 LEU A N 1
ATOM 4325 C CA . LEU A 1 536 ? 1.702 -16.704 2.888 1.00 92.50 536 LEU A CA 1
ATOM 4326 C C . LEU A 1 536 ? 2.401 -17.148 1.592 1.00 92.50 536 LEU A C 1
ATOM 4328 O O . LEU A 1 536 ? 3.420 -16.578 1.198 1.00 92.50 536 LEU A O 1
ATOM 4332 N N . TYR A 1 537 ? 1.816 -18.123 0.887 1.00 95.12 537 TYR A N 1
ATOM 4333 C CA . TYR A 1 537 ? 2.336 -18.611 -0.390 1.00 95.12 537 TYR A CA 1
ATOM 4334 C C . TYR A 1 537 ? 2.374 -17.514 -1.470 1.00 95.12 537 TYR A C 1
ATOM 4336 O O . TYR A 1 537 ? 3.415 -17.288 -2.093 1.00 95.12 537 TYR A O 1
ATOM 4344 N N . TYR A 1 538 ? 1.273 -16.778 -1.672 1.00 94.88 538 TYR A N 1
ATOM 4345 C CA . TYR A 1 538 ? 1.249 -15.696 -2.664 1.00 94.88 538 TYR A CA 1
ATOM 4346 C C . TYR A 1 538 ? 2.036 -14.452 -2.242 1.00 94.88 538 TYR A C 1
ATOM 4348 O O . TYR A 1 538 ? 2.549 -13.754 -3.118 1.00 94.88 538 TYR A O 1
ATOM 4356 N N . GLN A 1 539 ? 2.224 -14.207 -0.944 1.00 91.38 539 GLN A N 1
ATOM 4357 C CA . GLN A 1 539 ? 3.090 -13.143 -0.433 1.00 91.38 539 GLN A CA 1
ATOM 4358 C C . GLN A 1 539 ? 4.557 -13.388 -0.808 1.00 91.38 539 GLN A C 1
ATOM 4360 O O . GLN A 1 539 ? 5.233 -12.460 -1.266 1.00 91.38 539 GLN A O 1
ATOM 4365 N N . ASP A 1 540 ? 5.039 -14.632 -0.703 1.00 91.75 540 ASP A N 1
ATOM 4366 C CA . ASP A 1 540 ? 6.388 -14.985 -1.153 1.00 91.75 540 ASP A CA 1
ATOM 4367 C C . ASP A 1 540 ? 6.514 -14.937 -2.686 1.00 91.75 540 ASP A C 1
ATOM 4369 O O . ASP A 1 540 ? 7.425 -14.293 -3.210 1.00 91.75 540 ASP A O 1
ATOM 4373 N N . LEU A 1 541 ? 5.548 -15.488 -3.436 1.00 92.38 541 LEU A N 1
ATOM 4374 C CA . LEU A 1 541 ? 5.529 -15.361 -4.903 1.00 92.38 541 LEU A CA 1
ATOM 4375 C C . LEU A 1 541 ? 5.517 -13.897 -5.370 1.00 92.38 541 LEU A C 1
ATOM 4377 O O . LEU A 1 541 ? 6.205 -13.546 -6.333 1.00 92.38 541 LEU A O 1
ATOM 4381 N N . HIS A 1 542 ? 4.784 -13.020 -4.688 1.00 90.00 542 HIS A N 1
ATOM 4382 C CA . HIS A 1 542 ? 4.749 -11.586 -4.962 1.00 90.00 542 HIS A CA 1
ATOM 4383 C C . HIS A 1 542 ? 6.121 -10.933 -4.713 1.00 90.00 542 HIS A C 1
ATOM 4385 O O . HIS A 1 542 ? 6.654 -10.262 -5.602 1.00 90.00 542 HIS A O 1
ATOM 4391 N N . LYS A 1 543 ? 6.745 -11.193 -3.557 1.00 86.75 543 LYS A N 1
ATOM 4392 C CA . LYS A 1 543 ? 8.098 -10.722 -3.201 1.00 86.75 543 LYS A CA 1
ATOM 4393 C C . LYS A 1 543 ? 9.166 -11.207 -4.193 1.00 86.75 543 LYS A C 1
ATOM 4395 O O . LYS A 1 543 ? 10.014 -10.427 -4.642 1.00 86.75 543 LYS A O 1
ATOM 4400 N N . ASN A 1 544 ? 9.086 -12.469 -4.605 1.00 88.31 544 ASN A N 1
ATOM 4401 C CA . ASN A 1 544 ? 9.973 -13.059 -5.603 1.00 88.31 544 ASN A CA 1
ATOM 4402 C C . ASN A 1 544 ? 9.743 -12.459 -6.997 1.00 88.31 544 ASN A C 1
ATOM 4404 O O . ASN A 1 544 ? 10.700 -12.202 -7.723 1.00 88.31 544 ASN A O 1
ATOM 4408 N N . SER A 1 545 ? 8.502 -12.142 -7.369 1.00 87.81 545 SER A N 1
ATOM 4409 C CA . SER A 1 545 ? 8.179 -11.499 -8.654 1.00 87.81 545 SER A CA 1
ATOM 4410 C C . SER A 1 545 ? 8.715 -10.070 -8.752 1.00 87.81 545 SER A C 1
ATOM 4412 O O . SER A 1 545 ? 9.283 -9.696 -9.776 1.00 87.81 545 SER A O 1
ATOM 4414 N N . VAL A 1 546 ? 8.662 -9.305 -7.660 1.00 83.75 546 VAL A N 1
ATOM 4415 C CA . VAL A 1 546 ? 9.319 -7.988 -7.563 1.00 83.75 546 VAL A CA 1
ATOM 4416 C C . VAL A 1 546 ? 10.843 -8.116 -7.692 1.00 83.75 546 VAL A C 1
ATOM 4418 O O . VAL A 1 546 ? 11.483 -7.305 -8.362 1.00 83.75 546 VAL A O 1
ATOM 4421 N N . THR A 1 547 ? 11.433 -9.165 -7.115 1.00 83.44 547 THR A N 1
ATOM 4422 C CA . THR A 1 547 ? 12.871 -9.451 -7.263 1.00 83.44 547 THR A CA 1
ATOM 4423 C C . THR A 1 547 ? 13.222 -9.827 -8.709 1.00 83.44 547 THR A C 1
ATOM 4425 O O . THR A 1 547 ? 14.212 -9.329 -9.242 1.00 83.44 547 THR A O 1
ATOM 4428 N N . ARG A 1 548 ? 12.373 -10.612 -9.393 1.00 83.75 548 ARG A N 1
ATOM 4429 C CA . ARG A 1 548 ? 12.521 -10.939 -10.824 1.00 83.75 548 ARG A CA 1
ATOM 4430 C C . ARG A 1 548 ? 12.497 -9.687 -11.710 1.00 83.75 548 ARG A C 1
ATOM 4432 O O . ARG A 1 548 ? 13.331 -9.596 -12.608 1.00 83.75 548 ARG A O 1
ATOM 4439 N N . ILE A 1 549 ? 11.640 -8.693 -11.429 1.00 82.38 549 ILE A N 1
ATOM 4440 C CA . ILE A 1 549 ? 11.671 -7.392 -12.136 1.00 82.38 549 ILE A CA 1
ATOM 4441 C C . ILE A 1 549 ? 13.069 -6.770 -12.062 1.00 82.38 549 ILE A C 1
ATOM 4443 O O . ILE A 1 549 ? 13.595 -6.359 -13.094 1.00 82.38 549 ILE A O 1
ATOM 4447 N N . LYS A 1 550 ? 13.704 -6.732 -10.881 1.00 79.06 550 LYS A N 1
ATOM 4448 C CA . LYS A 1 550 ? 15.060 -6.177 -10.740 1.00 79.06 550 LYS A CA 1
ATOM 4449 C C . LYS A 1 550 ? 16.060 -6.904 -11.652 1.00 79.06 550 LYS A C 1
ATOM 4451 O O . LYS A 1 550 ? 16.771 -6.243 -12.405 1.00 79.06 550 LYS A O 1
ATOM 4456 N N . THR A 1 551 ? 16.068 -8.238 -11.624 1.00 82.06 551 THR A N 1
ATOM 4457 C CA . THR A 1 551 ? 16.996 -9.074 -12.408 1.00 82.06 551 THR A CA 1
ATOM 4458 C C . THR A 1 551 ? 16.855 -8.886 -13.922 1.00 82.06 551 THR A C 1
ATOM 4460 O O . THR A 1 551 ? 17.849 -9.007 -14.630 1.00 82.06 551 THR A O 1
ATOM 4463 N N . PHE A 1 552 ? 15.662 -8.559 -14.434 1.00 82.19 552 PHE A N 1
ATOM 4464 C CA . PHE A 1 552 ? 15.463 -8.248 -15.858 1.00 82.19 552 PHE A CA 1
ATOM 4465 C C . PHE A 1 552 ? 15.745 -6.784 -16.214 1.00 82.19 552 PHE A C 1
ATOM 4467 O O . PHE A 1 552 ? 16.311 -6.504 -17.271 1.00 82.19 552 PHE A O 1
ATOM 4474 N N . VAL A 1 553 ? 15.359 -5.841 -15.351 1.00 84.38 553 VAL A N 1
ATOM 4475 C CA . VAL A 1 553 ? 15.512 -4.405 -15.627 1.00 84.38 553 VAL A CA 1
ATOM 4476 C C . VAL A 1 553 ? 16.985 -3.987 -15.619 1.00 84.38 553 VAL A C 1
ATOM 4478 O O . VAL A 1 553 ? 17.377 -3.167 -16.441 1.00 84.38 553 VAL A O 1
ATOM 4481 N N . GLU A 1 554 ? 17.820 -4.551 -14.746 1.00 83.38 554 GLU A N 1
ATOM 4482 C CA . GLU A 1 554 ? 19.233 -4.167 -14.625 1.00 83.38 554 GLU A CA 1
ATOM 4483 C C . GLU A 1 554 ? 20.058 -4.440 -15.912 1.00 83.38 554 GLU A C 1
ATOM 4485 O O . GLU A 1 554 ? 20.627 -3.481 -16.446 1.00 83.38 554 GLU A O 1
ATOM 4490 N N . PRO A 1 555 ? 20.046 -5.646 -16.523 1.00 88.62 555 PRO A N 1
ATOM 4491 C CA . PRO A 1 555 ? 20.659 -5.878 -17.836 1.00 88.62 555 PRO A CA 1
ATOM 4492 C C . PRO A 1 555 ? 20.044 -5.036 -18.960 1.00 88.62 555 PRO A C 1
ATOM 4494 O O . PRO A 1 555 ? 20.772 -4.529 -19.812 1.00 88.62 555 PRO A O 1
ATOM 4497 N N . ALA A 1 556 ? 18.718 -4.846 -18.962 1.00 88.00 556 ALA A N 1
ATOM 4498 C CA . ALA A 1 556 ? 18.042 -4.042 -19.980 1.00 88.00 556 ALA A CA 1
ATOM 4499 C C . ALA A 1 556 ? 18.481 -2.565 -19.938 1.00 88.00 556 ALA A C 1
ATOM 4501 O O . ALA A 1 556 ? 18.714 -1.966 -20.987 1.00 88.00 556 ALA A O 1
ATOM 4502 N N . LEU A 1 557 ? 18.660 -1.994 -18.739 1.00 86.31 557 LEU A N 1
ATOM 4503 C CA . LEU A 1 557 ? 19.199 -0.644 -18.553 1.00 86.31 557 LEU A CA 1
ATOM 4504 C C . LEU A 1 557 ? 20.646 -0.529 -19.041 1.00 86.31 557 LEU A C 1
ATOM 4506 O O . LEU A 1 557 ? 20.981 0.469 -19.678 1.00 86.31 557 LEU A O 1
ATOM 4510 N N . ILE A 1 558 ? 21.488 -1.534 -18.774 1.00 89.69 558 ILE A N 1
ATOM 4511 C CA . ILE A 1 558 ? 22.878 -1.557 -19.251 1.00 89.69 558 ILE A CA 1
ATOM 4512 C C . ILE A 1 558 ? 22.909 -1.590 -20.783 1.00 89.69 558 ILE A C 1
ATOM 4514 O O . ILE A 1 558 ? 23.537 -0.726 -21.387 1.00 89.69 558 ILE A O 1
ATOM 4518 N N . ILE A 1 559 ? 22.177 -2.512 -21.418 1.00 93.00 559 ILE A N 1
ATOM 4519 C CA . ILE A 1 559 ? 22.110 -2.622 -22.886 1.00 93.00 559 ILE A CA 1
ATOM 4520 C C . ILE A 1 559 ? 21.585 -1.320 -23.507 1.00 93.00 559 ILE A C 1
ATOM 4522 O O . ILE A 1 559 ? 22.175 -0.818 -24.463 1.00 93.00 559 ILE A O 1
ATOM 4526 N N . MET A 1 560 ? 20.522 -0.734 -22.943 1.00 88.44 560 MET A N 1
ATOM 4527 C CA . MET A 1 560 ? 19.969 0.545 -23.398 1.00 88.44 560 MET A CA 1
ATOM 4528 C C . MET A 1 560 ? 20.996 1.682 -23.297 1.00 88.44 560 MET A C 1
ATOM 4530 O O . MET A 1 560 ? 21.140 2.458 -24.239 1.00 88.44 560 MET A O 1
ATOM 4534 N N . LEU A 1 561 ? 21.723 1.783 -22.179 1.00 89.31 561 LEU A N 1
ATOM 4535 C CA . LEU A 1 561 ? 22.732 2.822 -21.970 1.00 89.31 561 LEU A CA 1
ATOM 4536 C C . LEU A 1 561 ? 23.931 2.630 -22.904 1.00 89.31 561 LEU A C 1
ATOM 4538 O O . LEU A 1 561 ? 24.356 3.595 -23.536 1.00 89.31 561 LEU A O 1
ATOM 4542 N N . THR A 1 562 ? 24.438 1.404 -23.048 1.00 92.31 562 THR A N 1
ATOM 4543 C CA . THR A 1 562 ? 25.527 1.076 -23.978 1.00 92.31 562 THR A CA 1
ATOM 4544 C C . THR A 1 562 ? 25.133 1.366 -25.424 1.00 92.31 562 THR A C 1
ATOM 4546 O O . THR A 1 562 ? 25.927 1.958 -26.149 1.00 92.31 562 THR A O 1
ATOM 4549 N N . ALA A 1 563 ? 23.908 1.030 -25.843 1.00 91.25 563 ALA A N 1
ATOM 4550 C CA . ALA A 1 563 ? 23.411 1.354 -27.178 1.00 91.25 563 ALA A CA 1
ATOM 4551 C C . ALA A 1 563 ? 23.271 2.873 -27.384 1.00 91.25 563 ALA A C 1
ATOM 4553 O O . ALA A 1 563 ? 23.771 3.406 -28.370 1.00 91.25 563 ALA A O 1
ATOM 4554 N N . MET A 1 564 ? 22.654 3.585 -26.435 1.00 88.44 564 MET A N 1
ATOM 4555 C CA . MET A 1 564 ? 22.460 5.038 -26.500 1.00 88.44 564 MET A CA 1
ATOM 4556 C C . MET A 1 564 ? 23.796 5.793 -26.556 1.00 88.44 564 MET A C 1
ATOM 4558 O O . MET A 1 564 ? 24.008 6.607 -27.451 1.00 88.44 564 MET A O 1
ATOM 4562 N N . VAL A 1 565 ? 24.713 5.513 -25.624 1.00 89.44 565 VAL A N 1
ATOM 4563 C CA . VAL A 1 565 ? 26.036 6.154 -25.585 1.00 89.44 565 VAL A CA 1
ATOM 4564 C C . VAL A 1 565 ? 26.880 5.718 -26.782 1.00 89.44 565 VAL A C 1
ATOM 4566 O O . VAL A 1 565 ? 27.533 6.559 -27.390 1.00 89.44 565 VAL A O 1
ATOM 4569 N N . GLY A 1 566 ? 26.826 4.441 -27.170 1.00 90.44 566 GLY A N 1
ATOM 4570 C CA . GLY A 1 566 ? 27.551 3.903 -28.321 1.00 90.44 566 GLY A CA 1
ATOM 4571 C C . GLY A 1 566 ? 27.157 4.569 -29.639 1.00 90.44 566 GLY A C 1
ATOM 4572 O O . GLY A 1 566 ? 28.038 4.985 -30.385 1.00 90.44 566 GLY A O 1
ATOM 4573 N N . VAL A 1 567 ? 25.856 4.755 -29.896 1.00 87.88 567 VAL A N 1
ATOM 4574 C CA . VAL A 1 567 ? 25.362 5.490 -31.075 1.00 87.88 567 VAL A CA 1
ATOM 4575 C C . VAL A 1 567 ? 25.868 6.932 -31.077 1.00 87.88 567 VAL A C 1
ATOM 4577 O O . VAL A 1 567 ? 26.336 7.403 -32.112 1.00 87.88 567 VAL A O 1
ATOM 4580 N N . ILE A 1 568 ? 25.840 7.624 -29.932 1.00 86.62 568 ILE A N 1
ATOM 4581 C CA . ILE A 1 568 ? 26.313 9.013 -29.863 1.00 86.62 568 ILE A CA 1
ATOM 4582 C C . ILE A 1 568 ? 27.835 9.096 -30.068 1.00 86.62 568 ILE A C 1
ATOM 4584 O O . ILE A 1 568 ? 28.294 9.907 -30.869 1.00 86.62 568 ILE A O 1
ATOM 4588 N N . VAL A 1 569 ? 28.626 8.239 -29.417 1.00 87.50 569 VAL A N 1
ATOM 4589 C CA . VAL A 1 569 ? 30.088 8.202 -29.601 1.00 87.50 569 VAL A CA 1
ATOM 4590 C C . VAL A 1 569 ? 30.440 7.888 -31.055 1.00 87.50 569 VAL A C 1
ATOM 4592 O O . VAL A 1 569 ? 31.251 8.593 -31.648 1.00 87.50 569 VAL A O 1
ATOM 4595 N N . LEU A 1 570 ? 29.788 6.898 -31.670 1.00 86.06 570 LEU A N 1
ATOM 4596 C CA . LEU A 1 570 ? 30.015 6.538 -33.072 1.00 86.06 570 LEU A CA 1
ATOM 4597 C C . LEU A 1 570 ? 29.627 7.684 -34.024 1.00 86.06 570 LEU A C 1
ATOM 4599 O O . LEU A 1 570 ? 30.355 7.953 -34.977 1.00 86.06 570 LEU A O 1
ATOM 4603 N N . SER A 1 571 ? 28.557 8.429 -33.717 1.00 82.44 571 SER A N 1
ATOM 4604 C CA . SER A 1 571 ? 28.143 9.614 -34.485 1.00 82.44 571 SER A CA 1
ATOM 4605 C C . SER A 1 571 ? 29.157 10.770 -34.468 1.00 82.44 571 SER A C 1
ATOM 4607 O O . SER A 1 571 ? 29.124 11.604 -35.369 1.00 82.44 571 SER A O 1
ATOM 4609 N N . ILE A 1 572 ? 30.065 10.806 -33.484 1.00 82.06 572 ILE A N 1
ATOM 4610 C CA . ILE A 1 572 ? 31.129 11.816 -33.344 1.00 82.06 572 ILE A CA 1
ATOM 4611 C C . ILE A 1 572 ? 32.467 11.281 -33.885 1.00 82.06 572 ILE A C 1
ATOM 4613 O O . ILE A 1 572 ? 33.195 11.977 -34.590 1.00 82.06 572 ILE A O 1
ATOM 4617 N N . VAL A 1 573 ? 32.800 10.024 -33.586 1.00 83.44 573 VAL A N 1
ATOM 4618 C CA . VAL A 1 573 ? 34.105 9.436 -33.924 1.00 83.44 573 VAL A CA 1
ATOM 4619 C C . VAL A 1 573 ? 34.228 9.091 -35.411 1.00 83.44 573 VAL A C 1
ATOM 4621 O O . VAL A 1 573 ? 35.299 9.282 -35.981 1.00 83.44 573 VAL A O 1
ATOM 4624 N N . VAL A 1 574 ? 33.161 8.627 -36.075 1.00 82.00 574 VAL A N 1
ATOM 4625 C CA . VAL A 1 574 ? 33.238 8.271 -37.507 1.00 82.00 574 VAL A CA 1
ATOM 4626 C C . VAL A 1 574 ? 33.529 9.490 -38.404 1.00 82.00 574 VAL A C 1
ATOM 4628 O O . VAL A 1 574 ? 34.489 9.399 -39.170 1.00 82.00 574 VAL A O 1
ATOM 4631 N N . PRO A 1 575 ? 32.831 10.645 -38.284 1.00 74.19 575 PRO A N 1
ATOM 4632 C CA . PRO A 1 575 ? 33.209 11.857 -39.023 1.00 74.19 575 PRO A CA 1
ATOM 4633 C C . PRO A 1 575 ? 34.627 12.352 -38.699 1.00 74.19 575 PRO A C 1
ATOM 4635 O O . PRO A 1 575 ? 35.306 12.923 -39.550 1.00 74.19 575 PRO A O 1
ATOM 4638 N N . MET A 1 576 ? 35.097 12.134 -37.466 1.00 77.62 576 MET A N 1
ATOM 4639 C CA . MET A 1 576 ? 36.446 12.528 -37.058 1.00 77.62 576 MET A CA 1
ATOM 4640 C C . MET A 1 576 ? 37.528 11.720 -37.796 1.00 77.62 576 MET A C 1
ATOM 4642 O O . MET A 1 576 ? 38.573 12.272 -38.129 1.00 77.62 576 MET A O 1
ATOM 4646 N N . PHE A 1 577 ? 37.289 10.441 -38.113 1.00 76.69 577 PHE A N 1
ATOM 4647 C CA . PHE A 1 577 ? 38.234 9.647 -38.909 1.00 76.69 577 PHE A CA 1
ATOM 4648 C C . PHE A 1 577 ? 38.284 10.069 -40.383 1.00 76.69 577 PHE A C 1
ATOM 4650 O O . PHE A 1 577 ? 39.383 10.178 -40.928 1.00 76.69 577 PHE A O 1
ATOM 4657 N N . SER A 1 578 ? 37.143 10.370 -41.017 1.00 69.50 578 SER A N 1
ATOM 4658 C CA . SER A 1 578 ? 37.142 10.919 -42.384 1.00 69.50 578 SER A CA 1
ATOM 4659 C C . SER A 1 578 ? 37.873 12.265 -42.447 1.00 69.50 578 SER A C 1
ATOM 4661 O O . SER A 1 578 ? 38.672 12.489 -43.356 1.00 69.50 578 SER A O 1
ATOM 4663 N N . MET A 1 579 ? 37.703 13.107 -41.422 1.00 68.81 579 MET A N 1
ATOM 4664 C CA . MET A 1 579 ? 38.425 14.374 -41.272 1.00 68.81 579 MET A CA 1
ATOM 4665 C C . MET A 1 579 ? 39.952 14.176 -41.227 1.00 68.81 579 MET A C 1
ATOM 4667 O O . MET A 1 579 ? 40.677 14.868 -41.935 1.00 68.81 579 MET A O 1
ATOM 4671 N N . TYR A 1 580 ? 40.458 13.195 -40.466 1.00 70.44 580 TYR A N 1
ATOM 4672 C CA . TYR A 1 580 ? 41.895 12.881 -40.456 1.00 70.44 580 TYR A CA 1
ATOM 4673 C C . TYR A 1 580 ? 42.415 12.408 -41.821 1.00 70.44 580 TYR A C 1
ATOM 4675 O O . TYR A 1 580 ? 43.507 12.812 -42.216 1.00 70.44 580 TYR A O 1
ATOM 4683 N N . SER A 1 581 ? 41.644 11.598 -42.557 1.00 67.50 581 SER A N 1
ATOM 4684 C CA . SER A 1 581 ? 42.061 11.126 -43.887 1.00 67.50 581 SER A CA 1
ATOM 4685 C C . SER A 1 581 ? 42.127 12.236 -44.942 1.00 67.50 581 SER A C 1
ATOM 4687 O O . SER A 1 581 ? 42.987 12.178 -45.813 1.00 67.50 581 SER A O 1
ATOM 4689 N N . GLN A 1 582 ? 41.281 13.269 -44.838 1.00 64.75 582 GLN A N 1
ATOM 4690 C CA . GLN A 1 582 ? 41.293 14.422 -45.748 1.00 64.75 582 GLN A CA 1
ATOM 4691 C C . GLN A 1 582 ? 42.415 15.432 -45.445 1.00 64.75 582 GLN A C 1
ATOM 4693 O O . GLN A 1 582 ? 42.767 16.212 -46.317 1.00 64.75 582 GLN A O 1
ATOM 4698 N N . ILE A 1 583 ? 42.986 15.427 -44.233 1.00 64.06 583 ILE A N 1
ATOM 4699 C CA . ILE A 1 583 ? 44.103 16.314 -43.839 1.00 64.06 583 ILE A CA 1
ATOM 4700 C C . ILE A 1 583 ? 45.478 15.696 -44.180 1.00 64.06 583 ILE A C 1
ATOM 4702 O O . ILE A 1 583 ? 46.490 16.394 -44.183 1.00 64.06 583 ILE A O 1
ATOM 4706 N N . GLN A 1 584 ? 45.535 14.387 -44.453 1.00 53.75 584 GLN A N 1
ATOM 4707 C CA . GLN A 1 584 ? 46.757 13.674 -44.860 1.00 53.75 584 GLN A CA 1
ATOM 4708 C C . GLN A 1 584 ? 46.903 13.486 -46.382 1.00 53.75 584 GLN A C 1
ATOM 4710 O O . GLN A 1 584 ? 47.906 12.912 -46.812 1.00 53.75 584 GLN A O 1
ATOM 4715 N N . ALA A 1 585 ? 45.925 13.944 -47.168 1.00 47.25 585 ALA A N 1
ATOM 4716 C CA . ALA A 1 585 ? 45.927 13.941 -48.631 1.00 47.25 585 ALA A CA 1
ATOM 4717 C C . ALA A 1 585 ? 46.207 15.349 -49.182 1.00 47.25 585 ALA A C 1
ATOM 4719 O O . ALA A 1 585 ? 46.886 15.421 -50.230 1.00 47.25 585 ALA A O 1
#

Secondary structure (DSSP, 8-state):
-GGGTSSHHHHHHHHHHHHHHHHHHHHHHHHHHHHHHHHHHHHHHHHS-S---------S--SSTTTHHHHHHHHHHHHHHHHHHHHHHHHHHHHHHHHHHHHHHHHHHHHHTTS------------SSGGGTHHHHHHHHHHHHTTS---SHHHHTTSSPPP----TTSGGGPPPSSPEEEEEEEE-TTS-EEEEEEEES-HHHHHHHHHHTTPEEEEEEE-HHHHHHHGGGG----PPPHHHHHHHHHHHHHHHHTT--HHHHHHHHHHH---HHHHHHHHHHHHHHHTT--HHHHHHTTTTSS-HHHHHHHHHHHHHS-HHHHHHHHHHHHHHHHHHHHHHHHHHHHHHHHHHHHHHHHHHIIIIIHHHHHHHHTTSTT----HHHHHHHHHHHHHHHHHHHHHHHHHHHHHHHHHHHHH-HHHHHHHHHHHHHSTTHHHHHHHHHHHHHHHHHHHHHHTT--HHHHHHHHHHH---HHHHHHHHHHHHHHHTT--GGGGGTT-TTS-HHHHHHHHHHHHHS-HHHHHHHHHHHHHHHHHHHHHHHHHHHHHHHHHHHHHHHHHHHHHHHHHHHHHHHHH--

Sequence (585 aa):
MGFKVLLSPFVYVYHGLLAILIAIGSFIRYVFLGILAFPTMIVRLFVRDKSKTPKVTIEAKKTENSYKKTDILLAEHEREKEKKAKQEEKIRQKNQEIQEKKAQRRLNDYIQDSSKLEDKTASEKIDKVGNKVLSFSDKIKNLLNTKIGDGGQVKDKYQDAEEMIVNFEGPEAEKTKDKLTYEYIVRAPEGNVIKGYWAAYSLVEVHSFLKSQGYKVYSIRTNKWINIMYGNVGGSHDKFKNHDLIFFLAQVSTYLKVGIPLADAIRILTKQFKNKKYKRILTQLNYDLTTGKSFSEALANQENAFPSILINMVKTAEMTGELPETLDDMEEYFTEIEETRKAMVTAMMYPAIIFVIAIGVGTFIMLYVVPKFIEIYNTMENAEIPGITLAVLALSNFLQKYIIYIGLAIVIILILCIYLYKNVQSFRKTVQWALMHLPVFGDVIIYKEVTTFTKTFSSLLSHNVFITDSMEILNKVTNNEIYKELIYDAINNIAQGRSISSAFKDQWAFPVPAYEMIVTGERTGQLPEMMHKISLYYQDLHKNSVTRIKTFVEPALIIMLTAMVGVIVLSIVVPMFSMYSQIQA

pLDDT: mean 74.96, std 20.09, range [25.3, 96.88]